Protein AF-A0AAV6FZ80-F1 (afdb_monomer)

Solvent-accessible surface area (backbone atoms only — not comparable to full-atom values): 25581 Å² total; per-residue (Å²): 130,86,90,61,101,67,85,60,55,85,56,72,89,84,65,74,83,70,54,76,68,58,48,54,55,47,47,56,53,50,53,53,52,49,50,53,52,50,51,53,51,53,52,49,53,52,50,51,50,56,46,51,54,50,50,54,50,51,53,52,50,54,54,49,50,56,48,50,56,54,52,52,58,59,60,69,70,76,77,81,88,77,94,81,84,89,84,84,84,80,88,86,81,86,91,80,90,82,90,84,86,89,81,95,76,71,86,78,84,76,84,85,86,88,86,87,74,62,73,91,51,45,70,61,51,54,56,50,50,45,69,73,48,72,69,74,72,89,88,85,87,80,85,85,80,88,79,75,78,82,72,46,60,62,57,50,53,52,51,50,53,51,50,50,55,51,53,60,48,35,66,45,48,44,51,53,49,51,43,52,52,51,49,51,52,52,54,53,55,56,69,73,37,49,72,42,82,88,78,75,43,78,50,73,90,79,93,71,61,81,90,49,48,66,59,52,52,51,51,48,52,55,49,29,62,73,68,67,51,92,64,79,84,83,86,80,90,76,91,72,90,71,86,65,85,67,83,78,93,63,47,93,71,49,40,42,55,41,54,58,49,47,71,78,48,77,70,61,71,91,53,86,75,61,49,79,55,45,69,54,52,50,28,45,56,49,7,69,77,64,34,23,27,45,63,13,47,54,42,27,53,51,21,52,50,51,63,74,41,45,75,64,52,73,69,50,91,39,75,71,53,52,53,49,65,55,37,30,64,57,44,31,47,27,11,53,35,6,28,55,38,1,49,38,59,28,28,37,80,94,39,55,64,78,86,85,62,62,38,61,40,72,64,37,41,56,46,94,84,28,91,52,50,77,66,56,63,75,73,44,96,75,84,83,88,59,75,85,45,84,55,24,43,68,85,54,80,52,93,70,44,46,53,44,60,69,67,65,76,77,116

Secondary structure (DSSP, 8-state):
--SS-PPPP---TTPPPPPHHHHHHHHHHHHHHHHHHHHHHHHHHHHHHHHHHHHHHHHHHHHHHHHHHHHHHHHTTS---------------------------S------------HHHHHHHHHHHHHHHTT-------------TTTHHHHHHHHHHHHHHHHHHHHHHHHHHHHHHHHHHHHHHHTTSEEETTTTEEE------GGGHHHHHHHHHHHHHHHT-SSPPP-------SPPPP-----TTHHHHHHHHHHH-PPPTT---SHHHHHHHHHHHHHHHH--HHHHHHHHHHHHHHHHTHHHHHHS--HHHHHHHHTHHHHHHHHHHHHHHHHHHT-SSS----SS--SB-SGGGTSSS-S--HHHHHH-S-----TTSBTTB-SS--SSSS-THHHHTT-

InterPro domains:
  IPR002490 V-type ATPase, V0 complex, 116kDa subunit family [PF01496] (144-405)
  IPR002490 V-type ATPase, V0 complex, 116kDa subunit family [PTHR11629] (144-407)

Foldseek 3Di:
DPPDPADFDADDLPDDQDDPVVVVVLVVVVVVLVVVLVVLVVVLVVVVVVVVVVLQVVVQVVVVVVVVVVVVVVVVVPDDDDDDDDDDDDDDDDDDDDDDDDDPDDPDPDDDDTGDDDPVCPVVVVVVCCVPCVPPDDDDDDDDDDDPPDPVPVSVVSVVVSVVSVNVCSHCVNVSVSNVVSVVVVVVVQVQWDADPVVRDTHDDDDDDPVCVVVVQVVQQVVCVVVVPPDRDDDDDDDDPDFGADDDDDDLQLQLLVVVVCVVHGDGPPDDDCSVVCLQVVLLVLLLVLQALAVLQVLLVVLVVCVVCVVVLVVVPDPVSVNCNSCSNVSNSNSVSSNVRNQQQQHHPLAGDQPPHAQADCVLLDPDDHPDDPCNVVPDPADDQDPVRPPRGNPDADPGHHGRVVSVNVD

Structure (mmCIF, N/CA/C/O backbone):
data_AF-A0AAV6FZ80-F1
#
_entry.id   AF-A0AAV6FZ80-F1
#
loop_
_atom_site.group_PDB
_atom_site.id
_atom_site.type_symbol
_atom_site.label_atom_id
_atom_site.label_alt_id
_atom_site.label_comp_id
_atom_site.label_asym_id
_atom_site.label_entity_id
_atom_site.label_seq_id
_atom_site.pdbx_PDB_ins_code
_atom_site.Cartn_x
_atom_site.Cartn_y
_atom_site.Cartn_z
_atom_site.occupancy
_atom_site.B_iso_or_equiv
_atom_site.auth_seq_id
_atom_site.auth_comp_id
_atom_site.auth_asym_id
_atom_site.auth_atom_id
_atom_site.pdbx_PDB_model_num
ATOM 1 N N . MET A 1 1 ? -5.123 11.402 19.040 1.00 34.38 1 MET A N 1
ATOM 2 C CA . MET A 1 1 ? -4.596 11.545 20.414 1.00 34.38 1 MET A CA 1
ATOM 3 C C . MET A 1 1 ? -4.663 10.189 21.093 1.00 34.38 1 MET A C 1
ATOM 5 O O . MET A 1 1 ? -5.764 9.674 21.255 1.00 34.38 1 MET A O 1
ATOM 9 N N . MET A 1 2 ? -3.515 9.586 21.417 1.00 45.62 2 MET A N 1
ATOM 10 C CA . MET A 1 2 ? -3.473 8.455 22.352 1.00 45.62 2 MET A CA 1
ATOM 11 C C . MET A 1 2 ? -4.015 8.955 23.695 1.00 45.62 2 MET A C 1
ATOM 13 O O . MET A 1 2 ? -3.525 9.949 24.216 1.00 45.62 2 MET A O 1
ATOM 17 N N . LYS A 1 3 ? -5.092 8.339 24.194 1.00 62.75 3 LYS A N 1
ATOM 18 C CA . LYS A 1 3 ? -5.694 8.696 25.493 1.00 62.75 3 LYS A CA 1
ATOM 19 C C . LYS A 1 3 ? -5.028 7.959 26.663 1.00 62.75 3 LYS A C 1
ATOM 21 O O . LYS A 1 3 ? -5.162 8.381 27.802 1.00 62.75 3 LYS A O 1
ATOM 26 N N . SER A 1 4 ? -4.313 6.877 26.372 1.00 62.31 4 SER A N 1
ATOM 27 C CA . SER A 1 4 ? -3.511 6.097 27.314 1.00 62.31 4 SER A CA 1
ATOM 28 C C . SER A 1 4 ? -2.359 5.451 26.545 1.00 62.31 4 SER A C 1
ATOM 30 O O . SER A 1 4 ? -2.614 4.855 25.494 1.00 62.31 4 SER A O 1
ATOM 32 N N . ASP A 1 5 ? -1.131 5.547 27.057 1.00 72.12 5 ASP A N 1
ATOM 33 C CA . ASP A 1 5 ? 0.095 4.985 26.461 1.00 72.12 5 ASP A CA 1
ATOM 34 C C . ASP A 1 5 ? 0.165 3.455 26.622 1.00 72.12 5 ASP A C 1
ATOM 36 O O . ASP A 1 5 ? 1.079 2.897 27.223 1.00 72.12 5 ASP A O 1
ATOM 40 N N . ILE A 1 6 ? -0.846 2.752 26.111 1.00 75.94 6 ILE A N 1
ATOM 41 C CA . ILE A 1 6 ? -0.905 1.290 26.114 1.00 75.94 6 ILE A CA 1
ATOM 42 C C . ILE A 1 6 ? -0.583 0.808 24.706 1.00 75.94 6 ILE A C 1
ATOM 44 O O . ILE A 1 6 ? -1.304 1.100 23.747 1.00 75.94 6 ILE A O 1
ATOM 48 N N . ALA A 1 7 ? 0.512 0.061 24.581 1.00 73.50 7 ALA A N 1
ATOM 49 C CA . ALA A 1 7 ? 0.887 -0.573 23.330 1.00 73.50 7 ALA A CA 1
ATOM 50 C C . ALA A 1 7 ? -0.106 -1.695 23.002 1.00 73.50 7 ALA A C 1
ATOM 52 O O . ALA A 1 7 ? -0.265 -2.652 23.757 1.00 73.50 7 ALA A O 1
ATOM 53 N N . VAL A 1 8 ? -0.773 -1.575 21.858 1.00 75.69 8 VAL A N 1
ATOM 54 C CA . VAL A 1 8 ? -1.677 -2.606 21.346 1.00 75.69 8 VAL A CA 1
ATOM 55 C C . VAL A 1 8 ? -0.854 -3.655 20.599 1.00 75.69 8 VAL A C 1
ATOM 57 O O . VAL A 1 8 ? -0.089 -3.314 19.693 1.00 75.69 8 VAL A O 1
ATOM 60 N N . ALA A 1 9 ? -1.010 -4.927 20.967 1.00 68.75 9 ALA A N 1
ATOM 61 C CA . ALA A 1 9 ? -0.347 -6.033 20.284 1.00 68.75 9 ALA A CA 1
ATOM 62 C C . ALA A 1 9 ? -0.816 -6.130 18.820 1.00 68.75 9 ALA A C 1
ATOM 64 O O . ALA A 1 9 ? -1.989 -5.906 18.517 1.00 68.75 9 ALA A O 1
ATOM 65 N N . LYS A 1 10 ? 0.094 -6.457 17.893 1.00 65.44 10 LYS A N 1
ATOM 66 C CA . LYS A 1 10 ? -0.270 -6.720 16.492 1.00 65.44 10 LYS A CA 1
ATOM 67 C C . LYS A 1 10 ? -0.992 -8.068 16.424 1.00 65.44 10 LYS A C 1
ATOM 69 O O . LYS A 1 10 ? -0.388 -9.091 16.730 1.00 65.44 10 LYS A O 1
ATOM 74 N N . GLY A 1 11 ? -2.268 -8.047 16.041 1.00 59.84 11 GLY A N 1
ATOM 75 C CA . GLY A 1 11 ? -3.057 -9.261 15.824 1.00 59.84 11 GLY A CA 1
ATOM 76 C C . GLY A 1 11 ? -2.552 -10.055 14.617 1.00 59.84 11 GLY A C 1
ATOM 77 O O . GLY A 1 11 ? -1.973 -9.491 13.685 1.00 59.84 11 GLY A O 1
ATOM 78 N N . SER A 1 12 ? -2.767 -11.370 14.629 1.00 59.12 12 SER A N 1
ATOM 79 C CA . SER A 1 12 ? -2.483 -12.237 13.484 1.00 59.12 12 SER A CA 1
ATOM 80 C C . SER A 1 12 ? -3.640 -12.184 12.482 1.00 59.12 12 SER A C 1
ATOM 82 O O . SER A 1 12 ? -4.759 -12.576 12.808 1.00 59.12 12 SER A O 1
ATOM 84 N N . ASP A 1 13 ? -3.386 -11.771 11.237 1.00 58.06 13 ASP A N 1
ATOM 85 C CA . ASP A 1 13 ? -4.414 -11.673 10.178 1.00 58.06 13 ASP A CA 1
ATOM 86 C C . ASP A 1 13 ? -5.053 -13.024 9.776 1.00 58.06 13 ASP A C 1
ATOM 88 O O . ASP A 1 13 ? -6.058 -13.073 9.052 1.00 58.06 13 ASP A O 1
ATOM 92 N N . THR A 1 14 ? -4.504 -14.135 10.270 1.00 54.62 14 THR A N 1
ATOM 93 C CA . THR A 1 14 ? -4.832 -15.519 9.903 1.00 54.62 14 THR A CA 1
ATOM 94 C C . THR A 1 14 ? -6.042 -16.111 10.628 1.00 54.62 14 THR A C 1
ATOM 96 O O . THR A 1 14 ? -6.304 -17.309 10.503 1.00 54.62 14 THR A O 1
ATOM 99 N N . GLU A 1 15 ? -6.819 -15.316 11.365 1.00 62.75 15 GLU A N 1
ATOM 100 C CA . GLU A 1 15 ? -7.997 -15.843 12.056 1.00 62.75 15 GLU A CA 1
ATOM 101 C C . GLU A 1 15 ? -9.184 -16.064 11.096 1.00 62.75 15 GLU A C 1
ATOM 103 O O . GLU A 1 15 ? -9.448 -15.265 10.185 1.00 62.75 15 GLU A O 1
ATOM 108 N N . ARG A 1 16 ? -9.901 -17.180 11.284 1.00 71.44 16 ARG A N 1
ATOM 109 C CA . ARG A 1 16 ? -11.085 -17.549 10.488 1.00 71.44 16 ARG A CA 1
ATOM 110 C C . ARG A 1 16 ? -12.205 -16.518 10.669 1.00 71.44 16 ARG A C 1
ATOM 112 O O . ARG A 1 16 ? -12.292 -15.856 11.700 1.00 71.44 16 ARG A O 1
ATOM 119 N N . VAL A 1 17 ? -13.067 -16.388 9.658 1.00 76.31 17 VAL A N 1
ATOM 120 C CA . VAL A 1 17 ? -14.288 -15.574 9.768 1.00 76.31 17 VAL A CA 1
ATOM 121 C C . VAL A 1 17 ? -15.157 -16.164 10.891 1.00 76.31 17 VAL A C 1
ATOM 123 O O . VAL A 1 17 ? -15.383 -17.377 10.870 1.00 76.31 17 VAL A O 1
ATOM 126 N N . PRO A 1 18 ? -15.596 -15.357 11.877 1.00 79.94 18 PRO A N 1
ATOM 127 C CA . PRO A 1 18 ? -16.410 -15.844 12.988 1.00 79.94 18 PRO A CA 1
ATOM 128 C C . PRO A 1 18 ? -17.794 -16.285 12.504 1.00 79.94 18 PRO A C 1
ATOM 130 O O . PRO A 1 18 ? -18.323 -15.742 11.530 1.00 79.94 18 PRO A O 1
ATOM 133 N N . CYS A 1 19 ? -18.402 -17.249 13.196 1.00 80.75 19 CYS A N 1
ATOM 134 C CA . CYS A 1 19 ? -19.794 -17.599 12.933 1.00 80.75 19 CYS A CA 1
ATOM 135 C C . CYS A 1 19 ? -20.715 -16.468 13.430 1.00 80.75 19 CYS A C 1
ATOM 137 O O . CYS A 1 19 ? -20.359 -15.775 14.383 1.00 80.75 19 CYS A O 1
ATOM 139 N N . PRO A 1 20 ? -21.931 -16.296 12.872 1.00 82.31 20 PRO A N 1
ATOM 140 C CA . PRO A 1 20 ? -22.867 -15.270 13.342 1.00 82.31 20 PRO A CA 1
ATOM 141 C C . PRO A 1 20 ? -23.163 -15.351 14.847 1.00 82.31 20 PRO A C 1
ATOM 143 O O . PRO A 1 20 ? -23.340 -14.326 15.492 1.00 82.31 20 PRO A O 1
ATOM 146 N N . ARG A 1 21 ? -23.167 -16.562 15.419 1.00 83.56 21 ARG A N 1
ATOM 147 C CA . ARG A 1 21 ? -23.334 -16.781 16.861 1.00 83.56 21 ARG A CA 1
ATOM 148 C C . ARG A 1 21 ? -22.214 -16.136 17.683 1.00 83.56 21 ARG A C 1
ATOM 150 O O . ARG A 1 21 ? -22.502 -15.438 18.647 1.00 83.56 21 ARG A O 1
ATOM 157 N N . ASP A 1 22 ? -20.967 -16.323 17.262 1.00 85.00 22 ASP A N 1
ATOM 158 C CA . ASP A 1 22 ? -19.788 -15.778 17.943 1.00 85.00 22 ASP A CA 1
ATOM 159 C C . ASP A 1 22 ? -19.789 -14.241 17.911 1.00 85.00 22 ASP A C 1
ATOM 161 O O . ASP A 1 22 ? -19.219 -13.595 18.784 1.00 85.00 22 ASP A O 1
ATOM 165 N N . VAL A 1 23 ? -20.441 -13.640 16.906 1.00 86.06 23 VAL A N 1
ATOM 166 C CA . VAL A 1 23 ? -20.583 -12.182 16.788 1.00 86.06 23 VAL A CA 1
ATOM 167 C C . VAL A 1 23 ? -21.541 -11.626 17.837 1.00 86.06 23 VAL A C 1
ATOM 169 O O . VAL A 1 23 ? -21.233 -10.592 18.415 1.00 86.06 23 VAL A O 1
ATOM 172 N N . PHE A 1 24 ? -22.651 -12.310 18.130 1.00 88.38 24 PHE A N 1
ATOM 173 C CA . PHE A 1 24 ? -23.554 -11.900 19.215 1.00 88.38 24 PHE A CA 1
ATOM 174 C C . PHE A 1 24 ? -22.883 -12.011 20.587 1.00 88.38 24 PHE A C 1
ATOM 176 O O . PHE A 1 24 ? -23.044 -11.138 21.438 1.00 88.38 24 PHE A O 1
ATOM 183 N N . GLU A 1 25 ? -22.100 -13.071 20.805 1.00 90.31 25 GLU A N 1
ATOM 184 C CA . GLU A 1 25 ? -21.297 -13.206 22.025 1.00 90.31 25 GLU A CA 1
ATOM 185 C C . GLU A 1 25 ? -20.267 -12.071 22.118 1.00 90.31 25 GLU A C 1
ATOM 187 O O . GLU A 1 25 ? -20.137 -11.436 23.164 1.00 90.31 25 GLU A O 1
ATOM 192 N N . LEU A 1 26 ? -19.599 -11.750 21.005 1.00 90.06 26 LEU A N 1
ATOM 193 C CA . LEU A 1 26 ? -18.658 -10.637 20.930 1.00 90.06 26 LEU A CA 1
ATOM 194 C C . LEU A 1 26 ? -19.333 -9.288 21.224 1.00 90.06 26 LEU A C 1
ATOM 196 O O . LEU A 1 26 ? -18.802 -8.515 22.015 1.00 90.06 26 LEU A O 1
ATOM 200 N N . GLU A 1 27 ? -20.497 -9.016 20.638 1.00 92.25 27 GLU A N 1
ATOM 201 C CA . GLU A 1 27 ? -21.287 -7.804 20.887 1.00 92.25 27 GLU A CA 1
ATOM 202 C C . GLU A 1 27 ? -21.606 -7.655 22.376 1.00 92.25 27 GLU A C 1
ATOM 204 O O . GLU A 1 27 ? -21.239 -6.649 22.976 1.00 92.25 27 GLU A O 1
ATOM 209 N N . SER A 1 28 ? -22.142 -8.703 23.008 1.00 93.69 28 SER A N 1
ATOM 210 C CA . SER A 1 28 ? -22.433 -8.692 24.445 1.00 93.69 28 SER A CA 1
ATOM 211 C C . SER A 1 28 ? -21.187 -8.431 25.303 1.00 93.69 28 SER A C 1
ATOM 213 O O . SER A 1 28 ? -21.244 -7.679 26.280 1.00 93.69 28 SER A O 1
ATOM 215 N N . THR A 1 29 ? -20.037 -9.016 24.945 1.00 91.75 29 THR A N 1
ATOM 216 C CA . THR A 1 29 ? -18.782 -8.761 25.673 1.00 91.75 29 THR A CA 1
ATOM 217 C C . THR A 1 29 ? -18.279 -7.329 25.500 1.00 91.75 29 THR A C 1
ATOM 219 O O . THR A 1 29 ? -17.804 -6.738 26.471 1.00 91.75 29 THR A O 1
ATOM 222 N N . LEU A 1 30 ? -18.403 -6.759 24.296 1.00 93.31 30 LEU A N 1
ATOM 223 C CA . LEU A 1 30 ? -17.987 -5.391 23.996 1.00 93.31 30 LEU A CA 1
ATOM 224 C C . LEU A 1 30 ? -18.890 -4.369 24.686 1.00 93.31 30 LEU A C 1
ATOM 226 O O . LEU A 1 30 ? -18.372 -3.431 25.284 1.00 93.31 30 LEU A O 1
ATOM 230 N N . GLU A 1 31 ? -20.207 -4.580 24.674 1.00 95.50 31 GLU A N 1
ATOM 231 C CA . GLU A 1 31 ? -21.170 -3.734 25.387 1.00 95.50 31 GLU A CA 1
ATOM 232 C C . GLU A 1 31 ? -20.895 -3.718 26.891 1.00 95.50 31 GLU A C 1
ATOM 234 O O . GLU A 1 31 ? -20.839 -2.653 27.508 1.00 95.50 31 GLU A O 1
ATOM 239 N N . LYS A 1 32 ? -20.651 -4.893 27.487 1.00 95.12 32 LYS A N 1
ATOM 240 C CA . LYS A 1 32 ? -20.311 -4.996 28.909 1.00 95.12 32 LYS A CA 1
ATOM 241 C C . LYS A 1 32 ? -19.024 -4.237 29.240 1.00 95.12 32 LYS A C 1
ATOM 243 O O . LYS A 1 32 ? -18.973 -3.532 30.246 1.00 95.12 32 LYS A O 1
ATOM 248 N N . LEU A 1 33 ? -17.996 -4.373 28.402 1.00 93.81 33 LEU A N 1
ATOM 249 C CA . LEU A 1 33 ? -16.708 -3.706 28.591 1.00 93.81 33 LEU A CA 1
ATOM 250 C C . LEU A 1 33 ? -16.811 -2.186 28.397 1.00 93.81 33 LEU A C 1
ATOM 252 O O . LEU A 1 33 ? -16.190 -1.424 29.138 1.00 93.81 33 LEU A O 1
ATOM 256 N N . GLU A 1 34 ? -17.615 -1.730 27.434 1.00 93.88 34 GLU A N 1
ATOM 257 C CA . GLU A 1 34 ? -17.913 -0.311 27.241 1.00 93.88 34 GLU A CA 1
ATOM 258 C C . GLU A 1 34 ? -18.634 0.268 28.460 1.00 93.88 34 GLU A C 1
ATOM 260 O O . GLU A 1 34 ? -18.230 1.318 28.966 1.00 93.88 34 GLU A O 1
ATOM 265 N N . GLN A 1 35 ? -19.671 -0.417 28.950 1.00 96.06 35 GLN A N 1
ATOM 266 C CA . GLN A 1 35 ? -20.419 0.016 30.124 1.00 96.06 35 GLN A CA 1
ATOM 267 C C . GLN A 1 35 ? -19.508 0.112 31.353 1.00 96.06 35 GLN A C 1
ATOM 269 O O . GLN A 1 35 ? -19.491 1.151 32.012 1.00 96.06 35 GLN A O 1
ATOM 274 N N . GLU A 1 36 ? -18.699 -0.916 31.615 1.00 94.19 36 GLU A N 1
ATOM 275 C CA . GLU A 1 36 ? -17.749 -0.932 32.729 1.00 94.19 36 GLU A CA 1
ATOM 276 C C . GLU A 1 36 ? -16.754 0.239 32.643 1.00 94.19 36 GLU A C 1
ATOM 278 O O . GLU A 1 36 ? -16.585 0.990 33.604 1.00 94.19 36 GLU A O 1
ATOM 283 N N . LEU A 1 37 ? -16.139 0.472 31.479 1.00 92.12 37 LEU A N 1
ATOM 284 C CA . LEU A 1 37 ? -15.208 1.591 31.294 1.00 92.12 37 LEU A CA 1
ATOM 285 C C . LEU A 1 37 ? -15.891 2.956 31.420 1.00 92.12 37 LEU A C 1
ATOM 287 O O . LEU A 1 37 ? -15.291 3.906 31.930 1.00 92.12 37 LEU A O 1
ATOM 291 N N . ARG A 1 38 ? -17.136 3.080 30.956 1.00 94.06 38 ARG A N 1
ATOM 292 C CA . ARG A 1 38 ? -17.908 4.321 31.058 1.00 94.06 38 ARG A CA 1
ATOM 293 C C . ARG A 1 38 ? -18.255 4.642 32.508 1.00 94.06 38 ARG A C 1
ATOM 295 O O . ARG A 1 38 ? -18.109 5.793 32.917 1.00 94.06 38 ARG A O 1
ATOM 302 N N . GLU A 1 39 ? -18.659 3.637 33.276 1.00 94.12 39 GLU A N 1
ATOM 303 C CA . GLU A 1 39 ? -18.924 3.761 34.709 1.00 94.12 39 GLU A CA 1
ATOM 304 C C . GLU A 1 39 ? -17.649 4.126 35.477 1.00 94.12 39 GLU A C 1
ATOM 306 O O . GLU A 1 39 ? -17.664 5.081 36.253 1.00 94.12 39 GLU A O 1
ATOM 311 N N . ILE A 1 40 ? -16.522 3.453 35.208 1.00 91.88 40 ILE A N 1
ATOM 312 C CA . ILE A 1 40 ? -15.226 3.771 35.833 1.00 91.88 40 ILE A CA 1
ATOM 313 C C . ILE A 1 40 ? -14.818 5.217 35.547 1.00 91.88 40 ILE A C 1
ATOM 315 O O . ILE A 1 40 ? -14.452 5.933 36.476 1.00 91.88 40 ILE A O 1
ATOM 319 N N . ASN A 1 41 ? -14.905 5.669 34.293 1.00 91.94 41 ASN A N 1
ATOM 320 C CA . ASN A 1 41 ? -14.537 7.040 33.933 1.00 91.94 41 ASN A CA 1
ATOM 321 C C . ASN A 1 41 ? -15.448 8.067 34.622 1.00 91.94 41 ASN A C 1
ATOM 323 O O . ASN A 1 41 ? -14.952 9.020 35.216 1.00 91.94 41 ASN A O 1
ATOM 327 N N . SER A 1 42 ? -16.768 7.841 34.620 1.00 94.62 42 SER A N 1
ATOM 328 C CA . SER A 1 42 ? -17.719 8.726 35.304 1.00 94.62 42 SER A CA 1
ATOM 329 C C . SER A 1 42 ? -17.463 8.789 36.812 1.00 94.62 42 SER A C 1
ATOM 331 O O . SER A 1 42 ? -17.526 9.864 37.405 1.00 94.62 42 SER A O 1
ATOM 333 N N . ASN A 1 43 ? -17.168 7.650 37.440 1.00 91.44 43 ASN A N 1
ATOM 334 C CA . ASN A 1 43 ? -16.860 7.573 38.867 1.00 91.44 43 ASN A CA 1
ATOM 335 C C . ASN A 1 43 ? -15.507 8.218 39.193 1.00 91.44 43 ASN A C 1
ATOM 337 O O . ASN A 1 43 ? -15.357 8.839 40.240 1.00 91.44 43 ASN A O 1
ATOM 341 N N . GLN A 1 44 ? -14.521 8.102 38.302 1.00 89.06 44 GLN A N 1
ATOM 342 C CA . GLN A 1 44 ? -13.218 8.735 38.475 1.00 89.06 44 GLN A CA 1
ATOM 343 C C . GLN A 1 44 ? -13.330 10.262 38.385 1.00 89.06 44 GLN A C 1
ATOM 345 O O . GLN A 1 44 ? -12.714 10.958 39.191 1.00 89.06 44 GLN A O 1
ATOM 350 N N . ASP A 1 45 ? -14.128 10.786 37.454 1.00 89.81 45 AS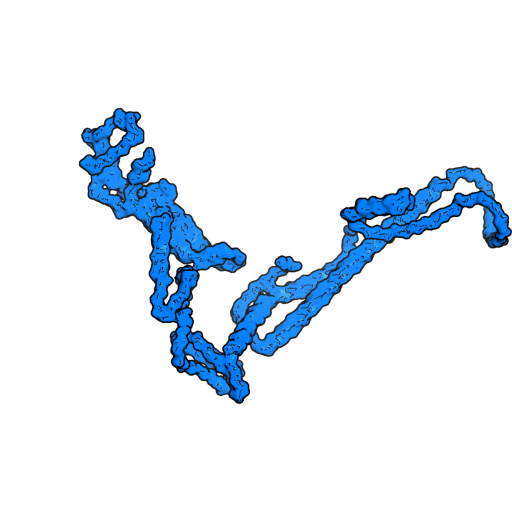P A N 1
ATOM 351 C CA . ASP A 1 45 ? -14.340 12.227 37.302 1.00 89.81 45 ASP A CA 1
ATOM 352 C C . ASP A 1 45 ? -15.093 12.824 38.500 1.00 89.81 45 ASP A C 1
ATOM 354 O O . ASP A 1 45 ? -14.675 13.853 39.038 1.00 89.81 45 ASP A O 1
ATOM 358 N N . THR A 1 46 ? -16.151 12.160 38.985 1.00 92.00 46 THR A N 1
ATOM 359 C CA . THR A 1 46 ? -16.871 12.605 40.193 1.00 92.00 46 THR A CA 1
ATOM 360 C C . THR A 1 46 ? -15.996 12.520 41.438 1.00 92.00 46 THR A C 1
ATOM 362 O O . THR A 1 46 ? -15.990 13.446 42.246 1.00 92.00 46 THR A O 1
ATOM 365 N N . LEU A 1 47 ? -15.203 11.455 41.584 1.00 88.25 47 LEU A N 1
ATOM 366 C CA . LEU A 1 47 ? -14.281 11.305 42.706 1.00 88.25 47 LEU A CA 1
ATOM 367 C C . LEU A 1 47 ? -13.189 12.381 42.690 1.00 88.25 47 LEU A C 1
ATOM 369 O O . LEU A 1 47 ? -12.895 12.952 43.737 1.00 88.25 47 LEU A O 1
ATOM 373 N N . LYS A 1 48 ? -12.619 12.694 41.518 1.00 87.62 48 LYS A N 1
ATOM 374 C CA . LYS A 1 48 ? -11.652 13.791 41.355 1.00 87.62 48 LYS A CA 1
ATOM 375 C C . LYS A 1 48 ? -12.271 15.134 41.726 1.00 87.62 48 LYS A C 1
ATOM 377 O O . LYS A 1 48 ? -11.656 15.884 42.472 1.00 87.62 48 LYS A O 1
ATOM 382 N N . HIS A 1 49 ? -13.486 15.413 41.255 1.00 90.19 49 HIS A N 1
ATOM 383 C CA . HIS A 1 49 ? -14.186 16.654 41.574 1.00 90.19 49 HIS A CA 1
ATOM 384 C C . HIS A 1 49 ? -14.453 16.797 43.078 1.00 90.19 49 HIS A C 1
ATOM 386 O O . HIS A 1 49 ? -14.026 17.782 43.675 1.00 90.19 49 HIS A O 1
ATOM 392 N N . ASN A 1 50 ? -15.053 15.778 43.702 1.00 89.31 50 ASN A N 1
ATOM 393 C CA . ASN A 1 50 ? -15.317 15.761 45.142 1.00 89.31 50 ASN A CA 1
ATOM 394 C C . ASN A 1 50 ? -14.022 15.897 45.953 1.00 89.31 50 ASN A C 1
ATOM 396 O O . ASN A 1 50 ? -13.992 16.560 46.986 1.00 89.31 50 ASN A O 1
ATOM 400 N N . PHE A 1 51 ? -12.937 15.270 45.491 1.00 85.06 51 PHE A N 1
ATOM 401 C CA . PHE A 1 51 ? -11.632 15.391 46.126 1.00 85.06 51 PHE A CA 1
ATOM 402 C C . PHE A 1 51 ? -11.104 16.825 46.059 1.00 85.06 51 PHE A C 1
ATOM 404 O O . PHE A 1 51 ? -10.676 17.353 47.081 1.00 85.06 51 PHE A O 1
ATOM 411 N N . THR A 1 52 ? -11.171 17.476 44.895 1.00 84.62 52 THR A N 1
ATOM 412 C CA . THR A 1 52 ? -10.769 18.879 44.753 1.00 84.62 52 THR A CA 1
ATOM 413 C C . THR A 1 52 ? -11.588 19.788 45.672 1.00 84.62 52 THR A C 1
ATOM 415 O O . THR A 1 52 ? -10.995 20.575 46.402 1.00 84.62 52 THR A O 1
ATOM 418 N N . GLU A 1 53 ? -12.914 19.626 45.729 1.00 88.12 53 GLU A N 1
ATOM 419 C CA . GLU A 1 53 ? -13.778 20.424 46.615 1.00 88.12 53 GLU A CA 1
ATOM 420 C C . GLU A 1 53 ? -13.454 20.222 48.103 1.00 88.12 53 GLU A C 1
ATOM 422 O O . GLU A 1 53 ? -13.348 21.184 48.866 1.00 88.12 53 GLU A O 1
ATOM 427 N N . LEU A 1 54 ? -13.262 18.972 48.534 1.00 87.00 54 LEU A N 1
ATOM 428 C CA . LEU A 1 54 ? -12.920 18.661 49.924 1.00 87.00 54 LEU A CA 1
ATOM 429 C C . LEU A 1 54 ? -11.532 19.175 50.302 1.00 87.00 54 LEU A C 1
ATOM 431 O O . LEU A 1 54 ? -11.342 19.636 51.427 1.00 87.00 54 LEU A O 1
ATOM 435 N N . MET A 1 55 ? -10.569 19.112 49.382 1.00 83.00 55 MET A N 1
ATOM 436 C CA . MET A 1 55 ? -9.234 19.661 49.604 1.00 83.00 55 MET A CA 1
ATOM 437 C C . MET A 1 55 ? -9.285 21.183 49.726 1.00 83.00 55 MET A C 1
ATOM 439 O O . MET A 1 55 ? -8.736 21.725 50.683 1.00 83.00 55 MET A O 1
ATOM 443 N N . GLU A 1 56 ? -10.001 21.866 48.830 1.00 85.69 56 GLU A N 1
ATOM 444 C CA . GLU A 1 56 ? -10.233 23.312 48.916 1.00 85.69 56 GLU A CA 1
ATOM 445 C C . GLU A 1 56 ? -10.860 23.703 50.263 1.00 85.69 56 GLU A C 1
ATOM 447 O O . GLU A 1 56 ? -10.379 24.625 50.925 1.00 85.69 56 GLU A O 1
ATOM 452 N N . MET A 1 57 ? -11.875 22.960 50.718 1.00 87.56 57 MET A N 1
ATOM 453 C CA . MET A 1 57 ? -12.529 23.202 52.005 1.00 87.56 57 MET A CA 1
ATOM 454 C C . MET A 1 57 ? -11.603 22.934 53.199 1.00 87.56 57 MET A C 1
ATOM 456 O O . MET A 1 57 ? -11.566 23.730 54.135 1.00 87.56 57 MET A O 1
ATOM 460 N N . LYS A 1 58 ? -10.835 21.836 53.178 1.00 86.06 58 LYS A N 1
ATOM 461 C CA . LYS A 1 58 ? -9.880 21.489 54.243 1.00 86.06 58 LYS A CA 1
ATOM 462 C C . LYS A 1 58 ? -8.847 22.599 54.432 1.00 86.06 58 LYS A C 1
ATOM 464 O O . LYS A 1 58 ? -8.629 23.038 55.558 1.00 86.06 58 LYS A O 1
ATOM 469 N N . TYR A 1 59 ? -8.246 23.072 53.341 1.00 83.69 59 TYR A N 1
ATOM 470 C CA . TYR A 1 59 ? -7.265 24.156 53.400 1.00 83.69 59 TYR A CA 1
ATOM 471 C C . TYR A 1 59 ? -7.884 25.475 53.854 1.00 83.69 59 TYR A C 1
ATOM 473 O O . TYR A 1 59 ? -7.276 26.194 54.642 1.00 83.69 59 TYR A O 1
ATOM 481 N N . LEU A 1 60 ? -9.103 25.783 53.407 1.00 86.12 60 LEU A N 1
ATOM 482 C CA . LEU A 1 60 ? -9.824 26.971 53.854 1.00 86.12 60 LEU A CA 1
ATOM 483 C C . LEU A 1 60 ? -10.070 26.943 55.367 1.00 86.12 60 LEU A C 1
ATOM 485 O O . LEU A 1 60 ? -9.867 27.961 56.024 1.00 86.12 60 LEU A O 1
ATOM 489 N N . LEU A 1 61 ? -10.463 25.793 55.923 1.00 85.62 61 LEU A N 1
ATOM 490 C CA . LEU A 1 61 ? -10.669 25.629 57.364 1.00 85.62 61 LEU A CA 1
ATOM 491 C C . LEU A 1 61 ? -9.370 25.791 58.155 1.00 85.62 61 LEU A C 1
ATOM 493 O O . LEU A 1 61 ? -9.364 26.545 59.121 1.00 85.62 61 LEU A O 1
ATOM 497 N N . GLN A 1 62 ? -8.280 25.155 57.719 1.00 83.19 62 GLN A N 1
ATOM 498 C CA . GLN A 1 62 ? -6.976 25.280 58.377 1.00 83.19 62 GLN A CA 1
ATOM 499 C C . GLN A 1 62 ? -6.488 26.739 58.384 1.00 83.19 62 GLN A C 1
ATOM 501 O O . GLN A 1 62 ? -6.094 27.264 59.419 1.00 83.19 62 GLN A O 1
ATOM 506 N N . MET A 1 63 ? -6.618 27.438 57.254 1.00 79.81 63 MET A N 1
ATOM 507 C CA . MET A 1 63 ? -6.279 28.862 57.168 1.00 79.81 63 MET A CA 1
ATOM 508 C C . MET A 1 63 ? -7.192 29.749 58.026 1.00 79.81 63 MET A C 1
ATOM 510 O O . MET A 1 63 ? -6.756 30.786 58.527 1.00 79.81 63 MET A O 1
ATOM 514 N N . ALA A 1 64 ? -8.472 29.390 58.163 1.00 82.19 64 ALA A N 1
ATOM 515 C CA . ALA A 1 64 ? -9.400 30.116 59.021 1.00 82.19 64 ALA A CA 1
ATOM 516 C C . ALA A 1 64 ? -9.062 29.915 60.506 1.00 82.19 64 ALA A C 1
ATOM 518 O O . ALA A 1 64 ? -9.124 30.878 61.264 1.00 82.19 64 ALA A O 1
ATOM 519 N N . GLU A 1 65 ? -8.676 28.703 60.910 1.00 81.12 65 GLU A N 1
ATOM 520 C CA . GLU A 1 65 ? -8.212 28.388 62.266 1.00 81.12 65 GLU A CA 1
ATOM 521 C C . GLU A 1 65 ? -6.952 29.190 62.620 1.00 81.12 65 GLU A C 1
ATOM 523 O O . GLU A 1 65 ? -6.976 29.947 63.592 1.00 81.12 65 GLU A O 1
ATOM 528 N N . ASP A 1 66 ? -5.932 29.171 61.751 1.00 77.12 66 ASP A N 1
ATOM 529 C CA . ASP A 1 66 ? -4.718 29.989 61.899 1.00 77.12 66 ASP A CA 1
ATOM 530 C C . ASP A 1 66 ? -5.045 31.491 62.022 1.00 77.12 66 ASP A C 1
ATOM 532 O O . ASP A 1 66 ? -4.408 32.239 62.770 1.00 77.12 66 ASP A O 1
ATOM 536 N N . PHE A 1 67 ? -6.053 31.965 61.281 1.00 74.62 67 PHE A N 1
ATOM 537 C CA . PHE A 1 67 ? -6.507 33.351 61.356 1.00 74.62 67 PHE A CA 1
ATOM 538 C C . PHE A 1 67 ? -7.139 33.687 62.713 1.00 74.62 67 PHE A C 1
ATOM 540 O O . PHE A 1 67 ? -6.855 34.759 63.258 1.00 74.62 67 PHE A O 1
ATOM 547 N N . PHE A 1 68 ? -7.990 32.809 63.253 1.00 73.62 68 PHE A N 1
ATOM 548 C CA . PHE A 1 68 ? -8.626 33.032 64.551 1.00 73.62 68 PHE A CA 1
ATOM 549 C C . PHE A 1 68 ? -7.609 32.993 65.691 1.00 73.62 68 PHE A C 1
ATOM 551 O O . PHE A 1 68 ? -7.632 33.898 66.524 1.00 73.62 68 PHE A O 1
ATOM 558 N N . GLU A 1 69 ? -6.660 32.054 65.678 1.00 73.25 69 GLU A N 1
ATOM 559 C CA . GLU A 1 69 ? -5.583 32.010 66.676 1.00 73.25 69 GLU A CA 1
ATOM 560 C C . GLU A 1 69 ? -4.729 33.289 66.654 1.00 73.25 69 GLU A C 1
ATOM 562 O O . GLU A 1 69 ? -4.464 33.897 67.694 1.00 73.25 69 GLU A O 1
ATOM 567 N N . GLN A 1 70 ? -4.352 33.778 65.466 1.00 68.12 70 GLN A N 1
ATOM 568 C CA . GLN A 1 70 ? -3.594 35.029 65.340 1.00 68.12 70 GLN A CA 1
ATOM 569 C C . GLN A 1 70 ? -4.381 36.257 65.816 1.00 68.12 70 GLN A C 1
ATOM 571 O O . GLN A 1 70 ? -3.796 37.182 66.389 1.00 68.12 70 GLN A O 1
ATOM 576 N N . ALA A 1 71 ? -5.692 36.301 65.563 1.00 63.88 71 ALA A N 1
ATOM 577 C CA . ALA A 1 71 ? -6.550 37.392 66.011 1.00 63.88 71 ALA A CA 1
ATOM 578 C C . ALA A 1 71 ? -6.718 37.395 67.541 1.00 63.88 71 ALA A C 1
ATOM 580 O O . ALA A 1 71 ? -6.667 38.462 68.156 1.00 63.88 71 ALA A O 1
ATOM 581 N N . GLU A 1 72 ? -6.850 36.220 68.164 1.00 58.88 72 GLU A N 1
ATOM 582 C CA . GLU A 1 72 ? -6.882 36.072 69.623 1.00 58.88 72 GLU A CA 1
ATOM 583 C C . GLU A 1 72 ? -5.557 36.508 70.269 1.00 58.88 72 GLU A C 1
ATOM 585 O O . GLU A 1 72 ? -5.576 37.278 71.233 1.00 58.88 72 GLU A O 1
ATOM 590 N N . CYS A 1 73 ? -4.407 36.142 69.687 1.00 51.84 73 CYS A N 1
ATOM 591 C CA . CYS A 1 73 ? -3.095 36.606 70.156 1.00 51.84 73 CYS A CA 1
ATOM 592 C C . CYS A 1 73 ? -2.909 38.132 70.055 1.00 51.84 73 CYS A C 1
ATOM 594 O O . CYS A 1 73 ? -2.218 38.724 70.883 1.00 51.84 73 CYS A O 1
ATOM 596 N N . GLN A 1 74 ? -3.505 38.796 69.058 1.00 53.59 74 GLN A N 1
ATOM 597 C CA . GLN A 1 74 ? -3.437 40.261 68.928 1.00 53.59 74 GLN A CA 1
ATOM 598 C C . GLN A 1 74 ? -4.348 40.982 69.933 1.00 53.59 74 GLN A C 1
ATOM 600 O O . GLN A 1 74 ? -3.997 42.059 70.422 1.00 53.59 74 GLN A O 1
ATOM 605 N N . LEU A 1 75 ? -5.486 40.380 70.287 1.00 48.22 75 LEU A N 1
ATOM 606 C CA . LEU A 1 75 ? -6.388 40.892 71.321 1.00 48.22 75 LEU A CA 1
ATOM 607 C C . LEU A 1 75 ? -5.817 40.712 72.737 1.00 48.22 75 LEU A C 1
ATOM 609 O O . LEU A 1 75 ? -5.986 41.605 73.564 1.00 48.22 75 LEU A O 1
ATOM 613 N N . SER A 1 76 ? -5.062 39.640 73.010 1.00 41.41 76 SER A N 1
ATOM 614 C CA . SER A 1 76 ? -4.437 39.414 74.325 1.00 41.41 76 SER A CA 1
ATOM 615 C C . SER A 1 76 ? -3.274 40.362 74.664 1.00 41.41 76 SER A C 1
ATOM 617 O O . SER A 1 76 ? -2.810 40.368 75.799 1.00 41.41 76 SER A O 1
ATOM 619 N N . VAL A 1 77 ? -2.786 41.165 73.710 1.00 43.78 77 VAL A N 1
ATOM 620 C CA . VAL A 1 77 ? -1.634 42.074 73.907 1.00 43.78 77 VAL A CA 1
ATOM 621 C C . VAL A 1 77 ? -2.060 43.518 74.234 1.00 43.78 77 VAL A C 1
ATOM 623 O O . VAL A 1 77 ? -1.216 44.340 74.579 1.00 43.78 77 VAL A O 1
ATOM 626 N N . SER A 1 78 ? -3.359 43.847 74.190 1.00 39.62 78 SER A N 1
ATOM 627 C CA . SER A 1 78 ? -3.836 45.238 74.345 1.00 39.62 78 SER A CA 1
ATOM 628 C C . SER A 1 78 ? -4.433 45.606 75.717 1.00 39.62 78 SER A C 1
ATOM 630 O O . SER A 1 78 ? -4.864 46.744 75.885 1.00 39.62 78 SER A O 1
ATOM 632 N N . GLU A 1 79 ? -4.418 44.721 76.720 1.00 41.16 79 GLU A N 1
ATOM 633 C CA . GLU A 1 79 ? -4.784 45.067 78.107 1.00 41.16 79 GLU A CA 1
ATOM 634 C C . GLU A 1 79 ? -3.636 44.776 79.083 1.00 41.16 79 GLU A C 1
ATOM 636 O O . GLU A 1 79 ? -3.458 43.646 79.517 1.00 41.16 79 GLU A O 1
ATOM 641 N N . LEU A 1 80 ? -2.861 45.813 79.418 1.00 31.83 80 LEU A N 1
ATOM 642 C CA . LEU A 1 80 ? -2.175 46.075 80.701 1.00 31.83 80 LEU A CA 1
ATOM 643 C C . LEU A 1 80 ? -1.494 47.461 80.563 1.00 31.83 80 LEU A C 1
ATOM 645 O O . LEU A 1 80 ? -0.998 47.756 79.474 1.00 31.83 80 LEU A O 1
ATOM 649 N N . PRO A 1 81 ? -1.445 48.327 81.602 1.00 39.62 81 PRO A N 1
ATOM 650 C CA . PRO A 1 81 ? -1.205 47.917 82.985 1.00 39.62 81 PRO A CA 1
ATOM 651 C C . PRO A 1 81 ? -2.037 48.653 84.058 1.00 39.62 81 PRO A C 1
ATOM 653 O O . PRO A 1 81 ? -2.258 49.859 83.985 1.00 39.62 81 PRO A O 1
ATOM 656 N N . SER A 1 82 ? -2.356 47.961 85.149 1.00 33.00 82 SER A N 1
ATOM 657 C CA . SER A 1 82 ? -2.313 48.577 86.481 1.00 33.00 82 SER A CA 1
ATOM 658 C C . SER A 1 82 ? -2.222 47.486 87.538 1.00 33.00 82 SER A C 1
ATOM 660 O O . SER A 1 82 ? -3.109 46.639 87.646 1.00 33.00 82 SER A O 1
ATOM 662 N N . GLU A 1 83 ? -1.126 47.515 88.288 1.00 35.38 83 GLU A N 1
ATOM 663 C CA . GLU A 1 83 ? -0.992 46.808 89.553 1.00 35.38 83 GLU A CA 1
ATOM 664 C C . GLU A 1 83 ? -2.090 47.280 90.513 1.00 35.38 83 GLU A C 1
ATOM 666 O O . GLU A 1 83 ? -2.289 48.479 90.673 1.00 35.38 83 GLU A O 1
ATOM 671 N N . ASP A 1 84 ? -2.822 46.346 91.114 1.00 27.84 84 ASP A N 1
ATOM 672 C CA . ASP A 1 84 ? -2.940 46.292 92.568 1.00 27.84 84 ASP A CA 1
ATOM 673 C C . ASP A 1 84 ? -3.644 45.007 93.011 1.00 27.84 84 ASP A C 1
ATOM 675 O O . ASP A 1 84 ? -4.531 44.444 92.372 1.00 27.84 84 ASP A O 1
ATOM 679 N N . SER A 1 85 ? -3.141 44.503 94.122 1.00 29.27 85 SER A N 1
ATOM 680 C CA . SER A 1 85 ? -3.342 43.172 94.661 1.00 29.27 85 SER A CA 1
ATOM 681 C C . SER A 1 85 ? -4.618 43.016 95.517 1.00 29.27 85 SER A C 1
ATOM 683 O O . SER A 1 85 ? -5.040 43.962 96.173 1.00 29.27 85 SER A O 1
ATOM 685 N N . ILE A 1 86 ? -5.069 41.753 95.648 1.00 27.58 86 ILE A N 1
ATOM 686 C CA . ILE A 1 86 ? -5.785 41.126 96.792 1.00 27.58 86 ILE A CA 1
ATOM 687 C C . ILE A 1 86 ? -7.313 40.846 96.641 1.00 27.58 86 ILE A C 1
ATOM 689 O O . ILE A 1 86 ? -8.147 41.725 96.463 1.00 27.58 86 ILE A O 1
ATOM 693 N N . THR A 1 87 ? -7.640 39.565 96.902 1.00 25.67 87 THR A N 1
ATOM 694 C CA . THR A 1 87 ? -8.879 38.934 97.442 1.00 25.67 87 THR A CA 1
ATOM 695 C C . THR A 1 87 ? -10.081 38.501 96.577 1.00 25.67 87 THR A C 1
ATOM 697 O O . THR A 1 87 ? -10.867 39.295 96.087 1.00 25.67 87 THR A O 1
ATOM 700 N N . LEU A 1 88 ? -10.273 37.169 96.604 1.00 28.28 88 LEU A N 1
ATOM 701 C CA . LEU A 1 88 ? -11.467 36.391 96.994 1.00 28.28 88 LEU A CA 1
ATOM 702 C C . LEU A 1 88 ? -12.815 36.566 96.250 1.00 28.28 88 LEU A C 1
ATOM 704 O O . LEU A 1 88 ? -13.583 37.491 96.473 1.00 28.28 88 LEU A O 1
ATOM 708 N N . THR A 1 89 ? -13.189 35.448 95.616 1.00 25.50 89 THR A N 1
ATOM 709 C CA . THR A 1 89 ? -14.473 34.727 95.758 1.00 25.50 89 THR A CA 1
ATOM 710 C C . THR A 1 89 ? -15.752 35.223 95.073 1.00 25.50 89 THR A C 1
ATOM 712 O O . THR A 1 89 ? -16.261 36.311 95.296 1.00 25.50 89 THR A O 1
ATOM 715 N N . THR A 1 90 ? -16.368 34.232 94.415 1.00 24.48 90 THR A N 1
ATOM 716 C CA . THR A 1 90 ? -17.805 33.904 94.392 1.00 24.48 90 THR A CA 1
ATOM 717 C C . THR A 1 90 ? -18.768 34.792 93.608 1.00 24.48 90 THR A C 1
ATOM 719 O O . THR A 1 90 ? -19.248 35.813 94.069 1.00 24.48 90 THR A O 1
ATOM 722 N N . SER A 1 91 ? -19.198 34.215 92.485 1.00 27.97 91 SER A N 1
ATOM 723 C CA . SER A 1 91 ? -20.588 33.837 92.213 1.00 27.97 91 SER A CA 1
ATOM 724 C C . SER A 1 91 ? -21.682 34.909 92.342 1.00 27.97 91 SER A C 1
ATOM 726 O O . SER A 1 91 ? -22.140 35.256 93.426 1.00 27.97 91 SER A O 1
ATOM 728 N N . SER A 1 92 ? -22.279 35.169 91.177 1.00 28.72 92 SER A N 1
ATOM 729 C CA . SER A 1 92 ? -23.726 35.130 90.926 1.00 28.72 92 SER A CA 1
ATOM 730 C C . SER A 1 92 ? -24.483 36.448 90.693 1.00 28.72 92 SER A C 1
ATOM 732 O O . SER A 1 92 ? -24.492 37.369 91.497 1.00 28.72 92 SER A O 1
ATOM 734 N N . ARG A 1 93 ? -25.271 36.367 89.607 1.00 30.97 93 ARG A N 1
ATOM 735 C CA . ARG A 1 93 ? -26.650 36.856 89.417 1.00 30.97 93 ARG A CA 1
ATOM 736 C C . ARG A 1 93 ? -26.910 38.308 88.987 1.00 30.97 93 ARG A C 1
ATOM 738 O O . ARG A 1 93 ? -26.979 39.232 89.776 1.00 30.97 93 ARG A O 1
ATOM 745 N N . MET A 1 94 ? -27.282 38.392 87.705 1.00 28.19 94 MET A N 1
ATOM 746 C CA . MET A 1 94 ? -28.595 38.823 87.187 1.00 28.19 94 MET A CA 1
ATOM 747 C C . MET A 1 94 ? -29.265 40.115 87.711 1.00 28.19 94 MET A C 1
ATOM 749 O O . MET A 1 94 ? -29.778 40.168 88.822 1.00 28.19 94 MET A O 1
ATOM 753 N N . ALA A 1 95 ? -29.532 40.982 86.721 1.00 32.19 95 ALA A N 1
ATOM 754 C CA . ALA A 1 95 ? -30.789 41.699 86.439 1.00 32.19 95 ALA A CA 1
ATOM 755 C C . ALA A 1 95 ? -31.109 43.034 87.149 1.00 32.19 95 ALA A C 1
ATOM 757 O O . ALA A 1 95 ? -31.560 43.050 88.289 1.00 32.19 95 ALA A O 1
ATOM 758 N N . ARG A 1 96 ? -31.083 44.129 86.360 1.00 29.38 96 ARG A N 1
ATOM 759 C CA . ARG A 1 96 ? -32.168 45.121 86.066 1.00 29.38 96 ARG A CA 1
ATOM 760 C C . ARG A 1 96 ? -31.535 46.382 85.430 1.00 29.38 96 ARG A C 1
ATOM 762 O O . ARG A 1 96 ? -30.539 46.865 85.938 1.00 29.38 96 ARG A O 1
ATOM 769 N N . ARG A 1 97 ? -31.928 46.797 84.208 1.00 29.25 97 ARG A N 1
ATOM 770 C CA . ARG A 1 97 ? -32.941 47.848 83.880 1.00 29.25 97 ARG A CA 1
ATOM 771 C C . ARG A 1 97 ? -32.661 49.162 84.652 1.00 29.25 97 ARG A C 1
ATOM 773 O O . ARG A 1 97 ? -32.713 49.111 85.866 1.00 29.25 97 ARG A O 1
ATOM 780 N N . THR A 1 98 ? -32.386 50.343 84.078 1.00 28.39 98 THR A N 1
ATOM 781 C CA . THR A 1 98 ? -32.876 51.010 82.849 1.00 28.39 98 THR A CA 1
ATOM 782 C C . THR A 1 98 ? -31.987 52.210 82.435 1.00 28.39 98 THR A C 1
ATOM 784 O O . THR A 1 98 ? -31.492 52.923 83.297 1.00 28.39 98 THR A O 1
ATOM 787 N N . SER A 1 99 ? -31.868 52.432 81.119 1.00 30.89 99 SER A N 1
ATOM 788 C CA . SER A 1 99 ? -31.589 53.670 80.346 1.00 30.89 99 SER A CA 1
ATOM 789 C C . SER A 1 99 ? -31.084 54.961 81.029 1.00 30.89 99 SER A C 1
ATOM 791 O O . SER A 1 99 ? -31.866 55.623 81.705 1.00 30.89 99 SER A O 1
ATOM 793 N N . SER A 1 100 ? -29.898 55.441 80.618 1.00 26.89 100 SER A N 1
ATOM 794 C CA . SER A 1 100 ? -29.746 56.661 79.787 1.00 26.89 100 SER A CA 1
ATOM 795 C C . SER A 1 100 ? -28.273 57.007 79.482 1.00 26.89 100 SER A C 1
ATOM 797 O O . SER A 1 100 ? -27.466 57.060 80.400 1.00 26.89 100 SER A O 1
ATOM 799 N N . ILE A 1 101 ? -28.014 57.372 78.215 1.00 31.89 101 ILE A N 1
ATOM 800 C CA . ILE A 1 101 ? -26.942 58.259 77.705 1.00 31.89 101 ILE A CA 1
ATOM 801 C C . ILE A 1 101 ? -25.506 57.703 77.493 1.00 31.89 101 ILE A C 1
ATOM 803 O O . ILE A 1 101 ? -24.734 57.488 78.414 1.00 31.89 101 ILE A O 1
ATOM 807 N N . ALA A 1 102 ? -25.191 57.569 76.193 1.00 35.81 102 ALA A N 1
ATOM 808 C CA . ALA A 1 102 ? -23.909 57.728 75.488 1.00 35.81 102 ALA A CA 1
ATOM 809 C C . ALA A 1 102 ? -22.653 56.936 75.924 1.00 35.81 102 ALA A C 1
ATOM 811 O O . ALA A 1 102 ? -21.860 57.411 76.726 1.00 35.81 102 ALA A O 1
ATOM 812 N N . SER A 1 103 ? -22.376 55.843 75.199 1.00 30.98 103 SER A N 1
ATOM 813 C CA . SER A 1 103 ? -21.064 55.556 74.581 1.00 30.98 103 SER A CA 1
ATOM 814 C C . SER A 1 103 ? -21.181 54.376 73.598 1.00 30.98 103 SER A C 1
ATOM 816 O O . SER A 1 103 ? -21.537 53.255 73.955 1.00 30.98 103 SER A O 1
ATOM 818 N N . HIS A 1 104 ? -20.933 54.635 72.313 1.00 38.69 104 HIS A N 1
ATOM 819 C CA . HIS A 1 104 ? -20.830 53.600 71.286 1.00 38.69 104 HIS A CA 1
ATOM 820 C C . HIS A 1 104 ? -19.423 53.002 71.308 1.00 38.69 104 HIS A C 1
ATOM 822 O O . HIS A 1 104 ? -18.551 53.528 70.635 1.00 38.69 104 HIS A O 1
ATOM 828 N N . THR A 1 105 ? -19.223 51.896 72.021 1.00 39.66 105 THR A N 1
ATOM 829 C CA . THR A 1 105 ? -18.166 50.906 71.733 1.00 39.66 105 THR A CA 1
ATOM 830 C C . THR A 1 105 ? -18.586 49.552 72.304 1.00 39.66 105 THR A C 1
ATOM 832 O O . THR A 1 105 ? -18.020 49.050 73.270 1.00 39.66 105 THR A O 1
ATOM 835 N N . GLY A 1 106 ? -19.639 48.965 71.734 1.00 35.38 106 GLY A N 1
ATOM 836 C CA . GLY A 1 106 ? -19.798 47.511 71.783 1.00 35.38 106 GLY A CA 1
ATOM 837 C C . GLY A 1 106 ? -18.876 46.890 70.729 1.00 35.38 106 GLY A C 1
ATOM 838 O O . GLY A 1 106 ? -18.680 47.525 69.688 1.00 35.38 106 GLY A O 1
ATOM 839 N N . PRO A 1 107 ? -18.305 45.693 70.949 1.00 45.44 107 PRO A N 1
ATOM 840 C CA . PRO A 1 107 ? -17.495 45.038 69.932 1.00 45.44 107 PRO A CA 1
ATOM 841 C C . PRO A 1 107 ? -18.341 44.880 68.664 1.00 45.44 107 PRO A C 1
ATOM 843 O O . PRO A 1 107 ? -19.409 44.262 68.683 1.00 45.44 107 PRO A O 1
ATOM 846 N N . LEU A 1 108 ? -17.897 45.509 67.573 1.00 46.38 108 LEU A N 1
ATOM 847 C CA . LEU A 1 108 ? -18.501 45.346 66.256 1.00 46.38 108 LEU A CA 1
ATOM 848 C C . LEU A 1 108 ? -18.466 43.852 65.932 1.00 46.38 108 LEU A C 1
ATOM 850 O O . LEU A 1 108 ? -17.398 43.257 65.815 1.00 46.38 108 LEU A O 1
ATOM 854 N N . LYS A 1 109 ? -19.640 43.231 65.817 1.00 49.75 109 LYS A N 1
ATOM 855 C CA . LYS A 1 109 ? -19.766 41.831 65.415 1.00 49.75 109 LYS A CA 1
ATOM 856 C C . LYS A 1 109 ? -19.462 41.750 63.916 1.00 49.75 109 LYS A C 1
ATOM 858 O O . LYS A 1 109 ? -20.374 41.862 63.101 1.00 49.75 109 LYS A O 1
ATOM 863 N N . LEU A 1 110 ? -18.182 41.658 63.553 1.00 62.06 110 LEU A N 1
ATOM 864 C CA . LEU A 1 110 ? -17.762 41.478 62.164 1.00 62.06 110 LEU A CA 1
ATOM 865 C C . LEU A 1 110 ? -18.243 40.108 61.666 1.00 62.06 110 LEU A C 1
ATOM 867 O O . LEU A 1 110 ? -17.980 39.082 62.290 1.00 62.06 110 LEU A O 1
ATOM 871 N N . GLY A 1 111 ? -18.953 40.099 60.538 1.00 68.75 111 GLY A N 1
ATOM 872 C CA . GLY A 1 111 ? -19.156 38.887 59.747 1.00 68.75 111 GLY A CA 1
ATOM 873 C C . GLY A 1 111 ? -17.946 38.667 58.844 1.00 68.75 111 GLY A C 1
ATOM 874 O O . GLY A 1 111 ? -17.428 39.629 58.279 1.00 68.75 111 GLY A O 1
ATOM 875 N N . PHE A 1 112 ? -17.499 37.422 58.703 1.00 78.62 112 PHE A N 1
ATOM 876 C CA . PHE A 1 112 ? -16.419 37.052 57.789 1.00 78.62 112 PHE A CA 1
ATOM 877 C C . PHE A 1 112 ? -16.944 36.103 56.709 1.00 78.62 112 PHE A C 1
ATOM 879 O O . PHE A 1 112 ? -17.893 35.350 56.933 1.00 78.62 112 PHE A O 1
ATOM 886 N N . VAL A 1 113 ? -16.330 36.160 55.528 1.00 83.56 113 VAL A N 1
ATOM 887 C CA . VAL A 1 113 ? -16.575 35.241 54.412 1.00 83.56 113 VAL A CA 1
ATOM 888 C C . VAL A 1 113 ? -15.216 34.747 53.941 1.00 83.56 113 VAL A C 1
ATOM 890 O O . VAL A 1 113 ? -14.341 35.556 53.641 1.00 83.56 113 VAL A O 1
ATOM 893 N N . ALA A 1 114 ? -15.044 33.431 53.887 1.00 84.06 114 ALA A N 1
ATOM 894 C CA . ALA A 1 114 ? -13.849 32.780 53.368 1.00 84.06 114 ALA A CA 1
ATOM 895 C C . ALA A 1 114 ? -14.210 31.998 52.099 1.00 84.06 114 ALA A C 1
ATOM 897 O O . ALA A 1 114 ? -15.318 31.473 51.981 1.00 84.06 114 ALA A O 1
ATOM 898 N N . GLY A 1 115 ? -13.291 31.944 51.137 1.00 86.88 115 GLY A N 1
ATOM 899 C CA . GLY A 1 115 ? -13.504 31.266 49.861 1.00 86.88 115 GLY A CA 1
ATOM 900 C C . GLY A 1 115 ? -12.203 31.075 49.091 1.00 86.88 115 GLY A C 1
ATOM 901 O O . GLY A 1 115 ? -11.190 31.698 49.406 1.00 86.88 115 GLY A O 1
ATOM 902 N N . VAL A 1 116 ? -12.248 30.222 48.068 1.00 88.00 116 VAL A N 1
ATOM 903 C CA . VAL A 1 116 ? -11.107 29.922 47.195 1.00 88.00 116 VAL A CA 1
ATOM 904 C C . VAL A 1 116 ? -11.301 30.607 45.842 1.00 88.00 116 VAL A C 1
ATOM 906 O O . VAL A 1 116 ? -12.398 30.625 45.282 1.00 88.00 116 VAL A O 1
ATOM 909 N N . ILE A 1 117 ? -10.233 31.198 45.304 1.00 90.06 117 ILE A N 1
ATOM 910 C CA . ILE A 1 117 ? -10.230 31.844 43.990 1.00 90.06 117 ILE A CA 1
ATOM 911 C C . ILE A 1 117 ? -8.979 31.442 43.212 1.00 90.06 117 ILE A C 1
ATOM 913 O O . ILE A 1 117 ? -7.885 31.358 43.763 1.00 90.06 117 ILE A O 1
ATOM 917 N N . ARG A 1 118 ? -9.128 31.224 41.900 1.00 87.50 118 ARG A N 1
ATOM 918 C CA . ARG A 1 118 ? -7.984 30.994 41.008 1.00 87.50 118 ARG A CA 1
ATOM 919 C C . ARG A 1 118 ? -7.052 32.207 41.016 1.00 87.50 118 ARG A C 1
ATOM 921 O O . ARG A 1 118 ? -7.516 33.331 40.815 1.00 87.50 118 ARG A O 1
ATOM 928 N N . HIS A 1 119 ? -5.751 31.955 41.150 1.00 84.31 119 HIS A N 1
ATOM 929 C CA . HIS A 1 119 ? -4.712 32.984 41.271 1.00 84.31 119 HIS A CA 1
ATOM 930 C C . HIS A 1 119 ? -4.779 34.051 40.160 1.00 84.31 119 HIS A C 1
ATOM 932 O O . HIS A 1 119 ? -4.741 35.247 40.433 1.00 84.31 119 HIS A O 1
ATOM 938 N N . GLU A 1 120 ? -5.012 33.643 38.910 1.00 90.88 120 GLU A N 1
ATOM 939 C CA . GLU A 1 120 ? -5.117 34.550 37.753 1.00 90.88 120 GLU A CA 1
ATOM 940 C C . GLU A 1 120 ? -6.225 35.609 37.884 1.00 90.88 120 GLU A C 1
ATOM 942 O O . GLU A 1 120 ? -6.138 36.690 37.302 1.00 90.88 120 GLU A O 1
ATOM 947 N N . ARG A 1 121 ? -7.291 35.307 38.635 1.00 92.38 121 ARG A N 1
ATOM 948 C CA . ARG A 1 121 ? -8.457 36.189 38.800 1.00 92.38 121 ARG A CA 1
ATOM 949 C C . ARG A 1 121 ? -8.410 37.010 40.084 1.00 92.38 121 ARG A C 1
ATOM 951 O O . ARG A 1 121 ? -9.264 37.878 40.268 1.00 92.38 121 ARG A O 1
ATOM 958 N N . PHE A 1 122 ? -7.421 36.769 40.943 1.00 89.31 122 PHE A N 1
ATOM 959 C CA . PHE A 1 122 ? -7.296 37.422 42.241 1.00 89.31 122 PHE A CA 1
ATOM 960 C C . PHE A 1 122 ? -7.217 38.951 42.111 1.00 89.31 122 PHE A C 1
ATOM 962 O O 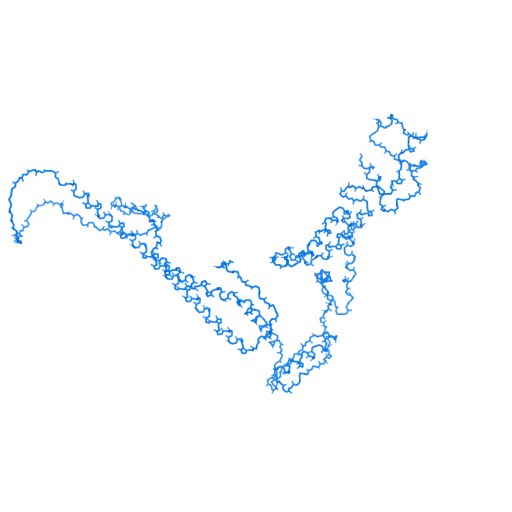. PHE A 1 122 ? -8.015 39.671 42.710 1.00 89.31 122 PHE A O 1
ATOM 969 N N . LEU A 1 123 ? -6.354 39.449 41.219 1.00 88.81 123 LEU A N 1
ATOM 970 C CA . LEU A 1 123 ? -6.172 40.890 40.993 1.00 88.81 123 LEU A CA 1
ATOM 971 C C . LEU A 1 123 ? -7.443 41.588 40.481 1.00 88.81 123 LEU A C 1
ATOM 973 O O . LEU A 1 123 ? -7.688 42.757 40.779 1.00 88.81 123 LEU A O 1
ATOM 977 N N . SER A 1 124 ? -8.261 40.900 39.680 1.00 92.50 124 SER A N 1
ATOM 978 C CA . SER A 1 124 ? -9.545 41.437 39.215 1.00 92.50 124 SER A CA 1
ATOM 979 C C . SER A 1 124 ? -10.568 41.498 40.347 1.00 92.50 124 SER A C 1
ATOM 9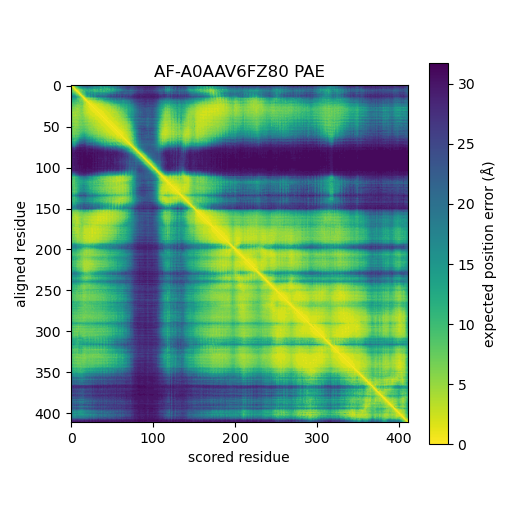81 O O . SER A 1 124 ? -11.310 42.474 40.443 1.00 92.50 124 SER A O 1
ATOM 983 N N . PHE A 1 125 ? -10.590 40.482 41.208 1.00 91.31 125 PHE A N 1
ATOM 984 C CA . PHE A 1 125 ? -11.491 40.397 42.353 1.00 91.31 125 PHE A CA 1
ATOM 985 C C . PHE A 1 125 ? -11.208 41.484 43.397 1.00 91.31 125 PHE A C 1
ATOM 987 O O . PHE A 1 125 ? -12.129 42.192 43.805 1.00 91.31 125 PHE A O 1
ATOM 994 N N . GLU A 1 126 ? -9.939 41.699 43.750 1.00 89.06 126 GLU A N 1
ATOM 995 C CA . GLU A 1 126 ? -9.526 42.749 44.690 1.00 89.06 126 GLU A CA 1
ATOM 996 C C . GLU A 1 126 ? -9.961 44.145 44.213 1.00 89.06 126 GLU A C 1
ATOM 998 O O . GLU A 1 126 ? -10.572 44.911 44.960 1.00 89.06 126 GLU A O 1
ATOM 1003 N N . LYS A 1 127 ? -9.738 44.457 42.928 1.00 88.94 127 LYS A N 1
ATOM 1004 C CA . LYS A 1 127 ? -10.158 45.735 42.327 1.00 88.94 127 LYS A CA 1
ATOM 1005 C C . LYS A 1 127 ? -11.673 45.941 42.380 1.00 88.94 127 LYS A C 1
ATOM 1007 O O . LYS A 1 127 ? -12.123 47.079 42.509 1.00 88.94 127 LYS A O 1
ATOM 1012 N N . ILE A 1 128 ? -12.463 44.872 42.256 1.00 91.31 128 ILE A N 1
ATOM 1013 C CA . ILE A 1 128 ? -13.928 44.935 42.362 1.00 91.31 128 ILE A CA 1
ATOM 1014 C C . ILE A 1 128 ? -14.345 45.212 43.809 1.00 91.31 128 ILE A C 1
ATOM 1016 O O . ILE A 1 128 ? -15.155 46.110 44.034 1.00 91.31 128 ILE A O 1
ATOM 1020 N N . LEU A 1 129 ? -13.760 44.512 44.787 1.00 87.88 129 LEU A N 1
ATOM 1021 C CA . LEU A 1 129 ? -14.023 44.757 46.209 1.00 87.88 129 LEU A CA 1
ATOM 1022 C C . LEU A 1 129 ? -13.701 46.200 46.607 1.00 87.88 129 LEU A C 1
ATOM 1024 O O . LEU A 1 129 ? -14.511 46.850 47.266 1.00 87.88 129 LEU A O 1
ATOM 1028 N N . TRP A 1 130 ? -12.572 46.734 46.131 1.00 85.81 130 TRP A N 1
ATOM 1029 C CA . TRP A 1 130 ? -12.161 48.109 46.420 1.00 85.81 130 TRP A CA 1
ATOM 1030 C C . TRP A 1 130 ? -13.156 49.147 45.895 1.00 85.81 130 TRP A C 1
ATOM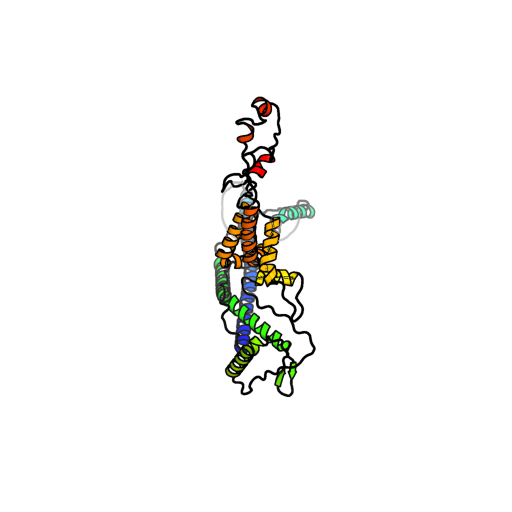 1032 O O . TRP A 1 130 ? -13.439 50.139 46.567 1.00 85.81 130 TRP A O 1
ATOM 1042 N N . ARG A 1 131 ? -13.742 48.894 44.718 1.00 87.25 131 ARG A N 1
ATOM 1043 C CA . ARG A 1 131 ? -14.779 49.753 44.130 1.00 87.25 131 ARG A CA 1
ATOM 1044 C C . ARG A 1 131 ? -16.122 49.651 44.850 1.00 87.25 131 ARG A C 1
ATOM 1046 O O . ARG A 1 131 ? -16.806 50.660 44.946 1.00 87.25 131 ARG A O 1
ATOM 1053 N N . LEU A 1 132 ? -16.508 48.463 45.320 1.00 89.31 132 LEU A N 1
ATOM 1054 C CA . LEU A 1 132 ? -17.813 48.234 45.953 1.00 89.31 132 LEU A CA 1
ATOM 1055 C C . LEU A 1 132 ? -17.858 48.701 47.410 1.00 89.31 132 LEU A C 1
ATOM 1057 O O . LEU A 1 132 ? -18.839 49.307 47.831 1.00 89.31 132 LEU A O 1
ATOM 1061 N N . PHE A 1 133 ? -16.807 48.418 48.179 1.00 82.50 133 PHE A N 1
ATOM 1062 C CA . PHE A 1 133 ? -16.782 48.671 49.620 1.00 82.50 133 PHE A CA 1
ATOM 1063 C C . PHE A 1 133 ? -16.054 49.966 49.999 1.00 82.50 133 PHE A C 1
ATOM 1065 O O . PHE A 1 133 ? -15.946 50.268 51.184 1.00 82.50 133 PHE A O 1
ATOM 1072 N N . HIS A 1 134 ? -15.567 50.744 49.021 1.00 81.12 134 HIS A N 1
ATOM 1073 C CA . HIS A 1 134 ? -14.899 52.037 49.232 1.00 81.12 134 HIS A CA 1
ATOM 1074 C C . HIS A 1 134 ? -13.780 51.992 50.296 1.00 81.12 134 HIS A C 1
ATOM 1076 O O . HIS A 1 134 ? -13.618 52.921 51.081 1.00 81.12 134 HIS A O 1
ATOM 1082 N N . GLY A 1 135 ? -13.022 50.892 50.340 1.00 74.50 135 GLY A N 1
ATOM 1083 C CA . GLY A 1 135 ? -11.935 50.686 51.307 1.00 74.50 135 GLY A CA 1
ATOM 1084 C C . GLY A 1 135 ? -12.361 50.156 52.684 1.00 74.50 135 GLY A C 1
ATOM 1085 O O . GLY A 1 135 ? -11.497 49.867 53.504 1.00 74.50 135 GLY A O 1
ATOM 1086 N N . ASN A 1 136 ? -13.657 49.947 52.935 1.00 80.69 136 ASN A N 1
ATOM 1087 C CA . ASN A 1 136 ? -14.169 49.401 54.197 1.00 80.69 136 ASN A CA 1
ATOM 1088 C C . ASN A 1 136 ? -14.199 47.859 54.197 1.00 80.69 136 ASN A C 1
ATOM 1090 O O . ASN A 1 136 ? -15.244 47.251 54.423 1.00 80.69 136 ASN A O 1
ATOM 1094 N N . PHE A 1 137 ? -13.067 47.213 53.910 1.00 80.88 137 PHE A N 1
ATOM 1095 C CA . PHE A 1 137 ? -12.918 45.757 53.997 1.00 80.88 137 PHE A CA 1
ATOM 1096 C C . PHE A 1 137 ? -11.479 45.381 54.363 1.00 80.88 137 PHE A C 1
ATOM 1098 O O . PHE A 1 137 ? -10.539 46.108 54.052 1.00 80.88 137 PHE A O 1
ATOM 1105 N N . VAL A 1 138 ? -11.307 44.227 55.007 1.00 80.62 138 VAL A N 1
ATOM 1106 C CA . VAL A 1 138 ? -9.992 43.629 55.267 1.00 80.62 138 VAL A CA 1
ATOM 1107 C C . VAL A 1 138 ? -9.907 42.349 54.448 1.00 80.62 138 VAL A C 1
ATOM 1109 O O . VAL A 1 138 ? -10.718 41.445 54.635 1.00 80.62 138 VAL A O 1
ATOM 1112 N N . LEU A 1 139 ? -8.948 42.285 53.526 1.00 81.88 139 LEU A N 1
ATOM 1113 C CA . LEU A 1 139 ? -8.676 41.105 52.709 1.00 81.88 139 LEU A CA 1
ATOM 1114 C C . LEU A 1 139 ? -7.350 40.488 53.149 1.00 81.88 139 LEU A C 1
ATOM 1116 O O . LEU A 1 139 ? -6.336 41.177 53.227 1.00 81.88 139 LEU A O 1
ATOM 1120 N N . ARG A 1 140 ? -7.358 39.182 53.411 1.00 79.50 140 ARG A N 1
ATOM 1121 C CA . ARG A 1 140 ? -6.151 38.370 53.581 1.00 79.50 140 ARG A CA 1
ATOM 1122 C C . ARG A 1 140 ? -6.196 37.235 52.570 1.00 79.50 140 ARG A C 1
ATOM 1124 O O . ARG A 1 140 ? -7.267 36.691 52.309 1.00 79.50 140 ARG A O 1
ATOM 1131 N N . HIS A 1 141 ? -5.049 36.902 51.996 1.00 83.06 141 HIS A N 1
ATOM 1132 C CA . HIS A 1 141 ? -4.912 35.792 51.062 1.00 83.06 141 HIS A CA 1
ATOM 1133 C C . HIS A 1 141 ? -3.689 34.958 51.435 1.00 83.06 141 HIS A C 1
ATOM 1135 O O . HIS A 1 141 ? -2.724 35.474 51.997 1.00 83.06 141 HIS A O 1
ATOM 1141 N N . ALA A 1 142 ? -3.741 33.673 51.107 1.00 81.88 142 ALA A N 1
ATOM 1142 C CA . ALA A 1 142 ? -2.630 32.744 51.220 1.00 81.88 142 ALA A CA 1
ATOM 1143 C C . ALA A 1 142 ? -2.652 31.812 50.009 1.00 81.88 142 ALA A C 1
ATOM 1145 O O . ALA A 1 142 ? -3.717 31.529 49.454 1.00 81.88 142 ALA A O 1
ATOM 1146 N N . GLU A 1 143 ? -1.477 31.366 49.582 1.00 80.56 143 GLU A N 1
ATOM 1147 C CA . GLU A 1 143 ? -1.359 30.388 48.506 1.00 80.56 143 GLU A CA 1
ATOM 1148 C C . GLU A 1 143 ? -1.546 28.979 49.069 1.00 80.56 143 GLU A C 1
ATOM 1150 O O . GLU A 1 143 ? -0.915 28.602 50.055 1.00 80.56 143 GLU A O 1
ATOM 1155 N N . ILE A 1 144 ? -2.424 28.197 48.441 1.00 75.69 144 ILE A N 1
ATOM 1156 C CA . ILE A 1 144 ? -2.676 26.812 48.839 1.00 75.69 144 ILE A CA 1
ATOM 1157 C C . ILE A 1 144 ? -1.565 25.934 48.256 1.00 75.69 144 ILE A C 1
ATOM 1159 O O . ILE A 1 144 ? -1.489 25.753 47.040 1.00 75.69 144 ILE A O 1
ATOM 1163 N N . GLN A 1 145 ? -0.723 25.359 49.117 1.00 69.12 145 GLN A N 1
ATOM 1164 C CA . GLN A 1 145 ? 0.224 24.309 48.740 1.00 69.12 145 GLN A CA 1
ATOM 1165 C C . GLN A 1 145 ? -0.438 22.945 48.956 1.00 69.12 145 GLN A C 1
ATOM 1167 O O . GLN A 1 145 ? -0.605 22.491 50.087 1.00 69.12 145 GLN A O 1
ATOM 1172 N N . ILE A 1 146 ? -0.866 22.308 47.865 1.00 66.88 146 ILE A N 1
ATOM 1173 C CA . ILE A 1 146 ? -1.535 21.005 47.918 1.00 66.88 146 ILE A CA 1
ATOM 1174 C C . ILE A 1 146 ? -0.491 19.926 48.233 1.00 66.88 146 ILE A C 1
ATOM 1176 O O . ILE A 1 146 ? 0.428 19.696 47.452 1.00 66.88 146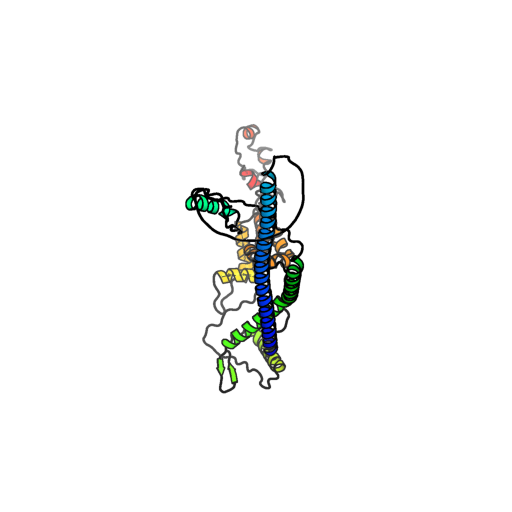 ILE A O 1
ATOM 1180 N N . GLN A 1 147 ? -0.655 19.253 49.369 1.00 61.19 147 GLN A N 1
ATOM 1181 C CA . GLN A 1 147 ? 0.157 18.120 49.803 1.00 61.19 147 GLN A CA 1
ATOM 1182 C C . GLN A 1 147 ? -0.696 16.852 49.636 1.00 61.19 147 GLN A C 1
ATOM 1184 O O . GLN A 1 147 ? -1.717 16.673 50.298 1.00 61.19 147 GLN A O 1
ATOM 1189 N N . GLU A 1 148 ? -0.334 16.004 48.675 1.00 60.59 148 GLU A N 1
ATOM 1190 C CA . GLU A 1 148 ? -1.211 14.960 48.113 1.00 60.59 148 GLU A CA 1
ATOM 1191 C C . GLU A 1 148 ? -1.272 13.640 48.923 1.00 60.59 148 GLU A C 1
ATOM 1193 O O . GLU A 1 148 ? -1.696 12.606 48.410 1.00 60.59 148 GLU A O 1
ATOM 1198 N N . GLU A 1 149 ? -0.798 13.586 50.166 1.00 58.56 149 GLU A N 1
ATOM 1199 C CA . GLU A 1 149 ? -0.256 12.320 50.693 1.00 58.56 149 GLU A CA 1
ATOM 1200 C C . GLU A 1 149 ? -1.287 11.242 51.101 1.00 58.56 149 GLU A C 1
ATOM 1202 O O . GLU A 1 149 ? -1.056 10.066 50.817 1.00 58.56 149 GLU A O 1
ATOM 1207 N N . GLU A 1 150 ? -2.440 11.572 51.697 1.00 55.56 150 GLU A N 1
ATOM 1208 C CA . GLU A 1 150 ? -3.239 10.542 52.403 1.00 55.56 150 GLU A CA 1
ATOM 1209 C C . GLU A 1 150 ? -4.397 9.909 51.600 1.00 55.56 150 GLU A C 1
ATOM 1211 O O . GLU A 1 150 ? -4.652 8.709 51.725 1.00 55.56 150 GLU A O 1
ATOM 1216 N N . ASN A 1 151 ? -5.066 10.646 50.705 1.00 56.50 151 ASN A N 1
ATOM 1217 C CA . ASN A 1 151 ? -6.255 10.147 49.977 1.00 56.50 151 ASN A CA 1
ATOM 1218 C C . ASN A 1 151 ? -5.984 9.698 48.531 1.00 56.50 151 ASN A C 1
ATOM 1220 O O . ASN A 1 151 ? -6.885 9.243 47.822 1.00 56.50 151 ASN A O 1
ATOM 1224 N N . ASN A 1 152 ? -4.716 9.710 48.124 1.00 68.00 152 ASN A N 1
ATOM 1225 C CA . ASN A 1 152 ? -4.257 9.182 46.843 1.00 68.00 152 ASN A CA 1
ATOM 1226 C C . ASN A 1 152 ? -4.487 7.670 46.681 1.00 68.00 152 ASN A C 1
ATOM 1228 O O . ASN A 1 152 ? -4.420 7.157 45.569 1.00 68.00 152 ASN A O 1
ATOM 1232 N N . THR A 1 153 ? -4.760 6.927 47.755 1.00 78.94 153 THR A N 1
ATOM 1233 C CA . THR A 1 153 ? -4.863 5.460 47.704 1.00 78.94 153 THR A CA 1
ATOM 1234 C C . THR A 1 153 ? -6.081 4.964 46.917 1.00 78.94 153 THR A C 1
ATOM 1236 O O . THR A 1 153 ? -5.948 4.020 46.142 1.00 78.94 153 THR A O 1
ATOM 1239 N N . ILE A 1 154 ? -7.255 5.593 47.059 1.00 81.19 154 ILE A N 1
ATOM 1240 C CA . ILE A 1 154 ? -8.479 5.193 46.334 1.00 81.19 154 ILE A CA 1
ATOM 1241 C C . ILE A 1 154 ? -8.383 5.593 44.861 1.00 81.19 154 ILE A C 1
ATOM 1243 O O . ILE A 1 154 ? -8.718 4.798 43.980 1.00 81.19 154 ILE A O 1
ATOM 1247 N N . LEU A 1 155 ? -7.875 6.798 44.590 1.00 81.75 155 LEU A N 1
ATOM 1248 C CA . LEU A 1 155 ? -7.624 7.267 43.229 1.00 81.75 155 LEU A CA 1
ATOM 1249 C C . LEU A 1 155 ? -6.619 6.354 42.518 1.00 81.75 155 LEU A C 1
ATOM 1251 O O . LEU A 1 155 ? -6.919 5.883 41.425 1.00 81.75 155 LEU A O 1
ATOM 1255 N N . LYS A 1 156 ? -5.502 6.003 43.171 1.00 85.06 156 LYS A N 1
ATOM 1256 C CA . LYS A 1 156 ? -4.513 5.045 42.647 1.00 85.06 156 LYS A CA 1
ATOM 1257 C C . LYS A 1 156 ? -5.118 3.666 42.394 1.00 85.06 156 LYS A C 1
ATOM 1259 O O . LYS A 1 156 ? -4.934 3.126 41.314 1.00 85.06 156 LYS A O 1
ATOM 1264 N N . LYS A 1 157 ? -5.912 3.123 43.324 1.00 88.19 157 LYS A N 1
ATOM 1265 C CA . LYS A 1 157 ? -6.603 1.834 43.120 1.00 88.19 157 LYS A CA 1
ATOM 1266 C C . LYS A 1 157 ? -7.567 1.866 41.931 1.00 88.19 157 LYS A C 1
ATOM 1268 O O . LYS A 1 157 ? -7.649 0.895 41.185 1.00 88.19 157 LYS A O 1
ATOM 1273 N N . THR A 1 158 ? -8.288 2.971 41.749 1.00 88.06 158 THR A N 1
ATOM 1274 C CA . THR A 1 158 ? -9.220 3.149 40.622 1.00 88.06 158 THR A CA 1
ATOM 1275 C C . THR A 1 158 ? -8.460 3.275 39.298 1.00 88.06 158 THR A C 1
ATOM 1277 O O . THR A 1 158 ? -8.852 2.677 38.300 1.00 88.06 158 THR A O 1
ATOM 1280 N N . GLU A 1 159 ? -7.340 4.001 39.302 1.00 86.62 159 GLU A N 1
ATOM 1281 C CA . GLU A 1 159 ? -6.413 4.142 38.174 1.00 86.62 159 GLU A CA 1
ATOM 1282 C C . GLU A 1 159 ? -5.817 2.785 37.764 1.00 86.62 159 GLU A C 1
ATOM 1284 O O . GLU A 1 159 ? -5.861 2.422 36.591 1.00 86.62 159 GLU A O 1
ATOM 1289 N N . GLU A 1 160 ? -5.322 2.008 38.730 1.00 89.94 160 GLU A N 1
ATOM 1290 C CA . GLU A 1 160 ? -4.774 0.664 38.524 1.00 89.94 160 GLU A CA 1
ATOM 1291 C C . GLU A 1 160 ? -5.835 -0.298 37.985 1.00 89.94 160 GLU A C 1
ATOM 1293 O O . GLU A 1 160 ? -5.579 -1.024 37.024 1.00 89.94 160 GLU A O 1
ATOM 1298 N N . TYR A 1 161 ? -7.048 -0.277 38.549 1.00 90.69 161 TYR A N 1
ATOM 1299 C CA . TYR A 1 161 ? -8.158 -1.087 38.051 1.00 90.69 161 TYR A CA 1
ATOM 1300 C C . TYR A 1 161 ? -8.491 -0.743 36.594 1.00 90.69 161 TYR A C 1
ATOM 1302 O O . TYR A 1 161 ? -8.530 -1.632 35.742 1.00 90.69 161 TYR A O 1
ATOM 1310 N N . ARG A 1 162 ? -8.631 0.553 36.278 1.00 90.06 162 ARG A N 1
ATOM 1311 C CA . ARG A 1 162 ? -8.848 1.042 34.909 1.00 90.06 162 ARG A CA 1
ATOM 1312 C C . ARG A 1 162 ? -7.729 0.586 33.971 1.00 90.06 162 ARG A C 1
ATOM 1314 O O . ARG A 1 162 ? -8.004 0.115 32.869 1.00 90.06 162 ARG A O 1
ATOM 1321 N N . GLN A 1 163 ? -6.474 0.699 34.400 1.00 90.19 163 GLN A N 1
ATOM 1322 C CA . GLN A 1 163 ? -5.310 0.310 33.609 1.00 90.19 163 GLN A CA 1
ATOM 1323 C C . GLN A 1 163 ? -5.281 -1.199 33.334 1.00 90.19 163 GLN A C 1
ATOM 1325 O O . GLN A 1 163 ? -4.969 -1.608 32.214 1.00 90.19 163 GLN A O 1
ATOM 1330 N N . ASN A 1 164 ? -5.655 -2.028 34.310 1.00 90.94 164 ASN A N 1
ATOM 1331 C CA . ASN A 1 164 ? -5.741 -3.479 34.150 1.00 90.94 164 ASN A CA 1
ATOM 1332 C C . ASN A 1 164 ? -6.824 -3.873 33.136 1.00 90.94 164 ASN A C 1
ATOM 1334 O O . ASN A 1 164 ? -6.548 -4.663 32.231 1.00 90.94 164 ASN A O 1
ATOM 1338 N N . VAL A 1 165 ? -8.020 -3.277 33.229 1.00 90.69 165 VAL A N 1
ATOM 1339 C CA . VAL A 1 165 ? -9.116 -3.508 32.269 1.00 90.69 165 VAL A CA 1
ATOM 1340 C C . VAL A 1 165 ? -8.700 -3.084 30.859 1.00 90.69 165 VAL A C 1
ATOM 1342 O O . VAL A 1 165 ? -8.879 -3.837 29.901 1.00 90.69 165 VAL A O 1
ATOM 1345 N N . LEU A 1 166 ? -8.078 -1.910 30.718 1.00 90.12 166 LEU A N 1
ATOM 1346 C CA . LEU A 1 166 ? -7.604 -1.428 29.420 1.00 90.12 166 LEU A CA 1
ATOM 1347 C C . LEU A 1 166 ? -6.488 -2.296 28.838 1.00 90.12 166 LEU A C 1
ATOM 1349 O O . LEU A 1 166 ? -6.472 -2.524 27.632 1.00 90.12 166 LEU A O 1
ATOM 1353 N N . THR A 1 167 ? -5.578 -2.806 29.668 1.00 89.12 167 THR A N 1
ATOM 1354 C CA . THR A 1 167 ? -4.494 -3.691 29.215 1.00 89.12 167 THR A CA 1
ATOM 1355 C C . THR A 1 167 ? -5.049 -5.037 28.747 1.00 89.12 167 THR A C 1
ATOM 1357 O O . THR A 1 167 ? -4.648 -5.530 27.693 1.00 89.12 167 THR A O 1
ATOM 1360 N N . ALA A 1 168 ? -6.027 -5.597 29.467 1.00 89.50 168 ALA A N 1
ATOM 1361 C CA . ALA A 1 168 ? -6.723 -6.814 29.056 1.00 89.50 168 ALA A CA 1
ATOM 1362 C C . ALA A 1 168 ? -7.472 -6.622 27.723 1.00 89.50 168 ALA A C 1
ATOM 1364 O O . ALA A 1 168 ? -7.359 -7.452 26.821 1.00 89.50 168 ALA A O 1
ATOM 1365 N N . ALA A 1 169 ? -8.173 -5.495 27.553 1.00 89.50 169 ALA A N 1
ATOM 1366 C CA . ALA A 1 169 ? -8.864 -5.159 26.307 1.00 89.50 169 ALA A CA 1
ATOM 1367 C C . ALA A 1 169 ? -7.891 -4.918 25.137 1.00 89.50 169 ALA A C 1
ATOM 1369 O O . ALA A 1 169 ? -8.127 -5.369 24.014 1.00 89.50 169 ALA A O 1
ATOM 1370 N N . ALA A 1 170 ? -6.770 -4.236 25.393 1.00 88.94 170 ALA A N 1
ATOM 1371 C CA . ALA A 1 170 ? -5.750 -3.931 24.392 1.00 88.94 170 ALA A CA 1
ATOM 1372 C C . ALA A 1 170 ? -5.093 -5.190 23.803 1.00 88.94 170 ALA A C 1
ATOM 1374 O O . ALA A 1 170 ? -4.636 -5.149 22.661 1.00 88.94 170 ALA A O 1
ATOM 1375 N N . GLY A 1 171 ? -5.082 -6.307 24.538 1.00 86.31 171 GLY A N 1
ATOM 1376 C CA . GLY A 1 171 ? -4.602 -7.594 24.033 1.00 86.31 171 GLY A CA 1
ATOM 1377 C C . GLY A 1 171 ? -5.458 -8.176 22.903 1.00 86.31 171 GLY A C 1
ATOM 1378 O O . GLY A 1 171 ? -4.913 -8.795 21.995 1.00 86.31 171 GLY A O 1
ATOM 1379 N N . HIS A 1 172 ? -6.775 -7.942 22.914 1.00 87.38 172 HIS A N 1
ATOM 1380 C CA . HIS A 1 172 ? -7.729 -8.581 21.992 1.00 87.38 172 HIS A CA 1
ATOM 1381 C C . HIS A 1 172 ? -8.354 -7.633 20.961 1.00 87.38 172 HIS A C 1
ATOM 1383 O O . HIS A 1 172 ? -9.005 -8.077 20.014 1.00 87.38 172 HIS A O 1
ATOM 1389 N N . ILE A 1 173 ? -8.151 -6.320 21.103 1.00 88.00 173 ILE A N 1
ATOM 1390 C CA . ILE A 1 173 ? -8.814 -5.311 20.269 1.00 88.00 173 ILE A CA 1
ATOM 1391 C C . ILE A 1 173 ? -8.535 -5.470 18.766 1.00 88.00 173 ILE A C 1
ATOM 1393 O O . ILE A 1 173 ? -9.418 -5.200 17.950 1.00 88.00 173 ILE A O 1
ATOM 1397 N N . GLN A 1 174 ? -7.336 -5.921 18.374 1.00 86.25 174 GLN A N 1
ATOM 1398 C CA . GLN A 1 174 ? -7.017 -6.144 16.958 1.00 86.25 174 GLN A CA 1
ATOM 1399 C C . GLN A 1 174 ? -7.798 -7.325 16.386 1.00 86.25 174 GLN A C 1
ATOM 1401 O O . GLN A 1 174 ? -8.377 -7.197 15.307 1.00 86.25 174 GLN A O 1
ATOM 1406 N N . ASP A 1 175 ? -7.885 -8.425 17.131 1.00 86.50 175 ASP A N 1
ATOM 1407 C CA . ASP A 1 175 ? -8.623 -9.619 16.722 1.00 86.50 175 ASP A CA 1
ATOM 1408 C C . ASP A 1 175 ? -10.120 -9.310 16.623 1.00 86.50 175 ASP A C 1
ATOM 1410 O O . ASP A 1 175 ? -10.754 -9.599 15.605 1.00 86.50 175 ASP A O 1
ATOM 1414 N N . TRP A 1 176 ? -10.680 -8.624 17.628 1.00 88.38 176 TRP A N 1
ATOM 1415 C CA . TRP A 1 176 ? -12.067 -8.151 17.608 1.00 88.38 176 TRP A CA 1
ATOM 1416 C C . TRP A 1 176 ? -12.334 -7.237 16.413 1.00 88.38 176 TRP A C 1
ATOM 1418 O O . TRP A 1 176 ? -13.308 -7.426 15.685 1.00 88.38 176 TRP A O 1
ATOM 1428 N N . SER A 1 177 ? -11.441 -6.283 16.142 1.00 88.38 177 SER A N 1
ATOM 1429 C CA . SER A 1 177 ? -11.602 -5.362 15.019 1.00 88.38 177 SER A CA 1
ATOM 1430 C C . SER A 1 177 ? -11.512 -6.076 13.665 1.00 88.38 177 SER A C 1
ATOM 1432 O O . SER A 1 177 ? -12.284 -5.771 12.754 1.00 88.38 177 SER A O 1
ATOM 1434 N N . THR A 1 178 ? -10.624 -7.062 13.525 1.00 87.56 178 THR A N 1
ATOM 1435 C CA . THR A 1 178 ? -10.510 -7.884 12.314 1.00 87.56 178 THR A CA 1
ATOM 1436 C C . THR A 1 178 ? -11.737 -8.775 12.116 1.00 87.56 178 THR A C 1
ATOM 1438 O O . THR A 1 178 ? -12.258 -8.830 11.001 1.00 87.56 178 THR A O 1
ATOM 1441 N N . LYS A 1 179 ? -12.263 -9.398 13.178 1.00 88.12 179 LYS A N 1
ATOM 1442 C CA . LYS A 1 179 ? -13.519 -10.171 13.156 1.00 88.12 179 LYS A CA 1
ATOM 1443 C C . LYS A 1 179 ? -14.702 -9.316 12.706 1.00 88.12 179 LYS A C 1
ATOM 1445 O O . LYS A 1 179 ? -15.390 -9.682 11.754 1.00 88.12 179 LYS A O 1
ATOM 1450 N N . VAL A 1 180 ? -14.886 -8.146 13.320 1.00 89.94 180 VAL A N 1
ATOM 1451 C CA . VAL A 1 180 ? -15.978 -7.217 12.985 1.00 89.94 180 VAL A CA 1
ATOM 1452 C C . VAL A 1 180 ? -15.836 -6.681 11.559 1.00 89.94 180 VAL A C 1
ATOM 1454 O O . VAL A 1 180 ? -16.821 -6.650 10.823 1.00 89.94 180 VAL A O 1
ATOM 1457 N N . ARG A 1 181 ? -14.625 -6.314 11.111 1.00 90.12 181 ARG A N 1
ATOM 1458 C CA . ARG A 1 181 ? -14.393 -5.866 9.723 1.00 90.12 181 ARG A CA 1
ATOM 1459 C C . ARG A 1 181 ? -14.699 -6.961 8.703 1.00 90.12 181 ARG A C 1
ATOM 1461 O O . ARG A 1 181 ? -15.384 -6.677 7.722 1.00 90.12 181 ARG A O 1
ATOM 1468 N N . LYS A 1 182 ? -14.238 -8.196 8.939 1.00 90.25 182 LYS A N 1
ATOM 1469 C CA . LYS A 1 182 ? -14.543 -9.356 8.083 1.00 90.25 182 LYS A CA 1
ATOM 1470 C C . LYS A 1 182 ? -16.054 -9.597 8.017 1.00 90.25 182 LYS A C 1
ATOM 1472 O O . LYS A 1 182 ? -16.599 -9.708 6.924 1.00 90.25 182 LYS A O 1
ATOM 1477 N N . MET A 1 183 ? -16.743 -9.589 9.159 1.00 88.62 183 MET A N 1
ATOM 1478 C CA . MET A 1 183 ? -18.194 -9.792 9.213 1.00 88.62 183 MET A CA 1
ATOM 1479 C C . MET A 1 183 ? -18.970 -8.680 8.500 1.00 88.62 183 MET A C 1
ATOM 1481 O O . MET A 1 183 ? -19.874 -8.950 7.712 1.00 88.62 183 MET A O 1
ATOM 1485 N N . LYS A 1 184 ? -18.587 -7.419 8.725 1.00 91.62 184 LYS A N 1
ATOM 1486 C CA . LYS A 1 184 ? -19.177 -6.268 8.038 1.00 91.62 184 LYS A CA 1
ATOM 1487 C C . LYS A 1 184 ? -19.026 -6.389 6.523 1.00 91.62 184 LYS A C 1
ATOM 1489 O O . LYS A 1 184 ? -19.978 -6.098 5.809 1.00 91.62 184 LYS A O 1
ATOM 1494 N N . ALA A 1 185 ? -17.865 -6.834 6.037 1.00 91.62 185 ALA A N 1
ATOM 1495 C CA . ALA A 1 185 ? -17.648 -7.068 4.613 1.00 91.62 185 ALA A CA 1
ATOM 1496 C C . ALA A 1 185 ? -18.579 -8.163 4.063 1.00 91.62 185 ALA A C 1
ATOM 1498 O O . ALA A 1 185 ? -19.157 -7.968 3.001 1.00 91.62 185 ALA A O 1
ATOM 1499 N N . VAL A 1 186 ? -18.789 -9.260 4.802 1.00 90.94 186 VAL A N 1
ATOM 1500 C CA . VAL A 1 186 ? -19.726 -10.334 4.413 1.00 90.94 186 VAL A CA 1
ATOM 1501 C C . VAL A 1 186 ? -21.173 -9.838 4.366 1.00 90.94 186 VAL A C 1
ATOM 1503 O O . VAL A 1 186 ? -21.875 -10.084 3.393 1.00 90.94 186 VAL A O 1
ATOM 1506 N N . TYR A 1 187 ? -21.642 -9.106 5.378 1.00 90.75 187 TYR A N 1
ATOM 1507 C CA . TYR A 1 187 ? -23.001 -8.556 5.341 1.00 90.75 187 TYR A CA 1
ATOM 1508 C C . TYR A 1 187 ? -23.173 -7.498 4.253 1.00 90.75 187 TYR A C 1
ATOM 1510 O O . TYR A 1 187 ? -24.228 -7.425 3.628 1.00 90.75 187 TYR A O 1
ATOM 1518 N N . TYR A 1 188 ? -22.134 -6.707 3.993 1.00 93.81 188 TYR A N 1
ATOM 1519 C CA . TYR A 1 188 ? -22.141 -5.745 2.902 1.00 93.81 188 TYR A CA 1
ATOM 1520 C C . TYR A 1 188 ? -22.257 -6.435 1.537 1.00 93.81 188 TYR A C 1
ATOM 1522 O O . TYR A 1 188 ? -23.056 -5.996 0.716 1.00 93.81 188 TYR A O 1
ATOM 1530 N N . THR A 1 189 ? -21.532 -7.536 1.302 1.00 92.06 189 THR A N 1
ATOM 1531 C CA . THR A 1 189 ? -21.665 -8.302 0.052 1.00 92.06 189 THR A CA 1
ATOM 1532 C C . THR A 1 189 ? -23.009 -9.015 -0.049 1.00 92.06 189 THR A C 1
ATOM 1534 O O . THR A 1 189 ? -23.606 -8.998 -1.118 1.00 92.06 189 THR A O 1
ATOM 1537 N N . LEU A 1 190 ? -23.539 -9.568 1.048 1.00 89.69 190 LEU A N 1
ATOM 1538 C CA . LEU A 1 190 ? -24.886 -10.155 1.073 1.00 89.69 190 LEU A CA 1
ATOM 1539 C C . LEU A 1 190 ? -25.977 -9.127 0.749 1.00 89.69 190 LEU A C 1
ATOM 1541 O O . LEU A 1 190 ? -26.951 -9.471 0.090 1.00 89.69 190 LEU A O 1
ATOM 1545 N N . ASN A 1 191 ? -25.799 -7.870 1.162 1.00 91.62 191 ASN A N 1
ATOM 1546 C CA . ASN A 1 191 ? -26.726 -6.781 0.855 1.00 91.62 191 ASN A CA 1
ATOM 1547 C C . ASN A 1 191 ? -26.722 -6.372 -0.632 1.00 91.62 191 ASN A C 1
ATOM 1549 O O . ASN A 1 191 ? -27.648 -5.708 -1.085 1.00 91.62 191 ASN A O 1
ATOM 1553 N N . LEU A 1 192 ? -25.691 -6.750 -1.397 1.00 89.62 192 LEU A N 1
ATOM 1554 C CA . LEU A 1 192 ? -25.647 -6.555 -2.852 1.00 89.62 192 LEU A CA 1
ATOM 1555 C C . LEU A 1 192 ? -26.353 -7.687 -3.616 1.00 89.62 192 LEU A C 1
ATOM 1557 O O . LEU A 1 192 ? -26.606 -7.550 -4.812 1.00 89.62 192 LEU A O 1
ATOM 1561 N N . CYS A 1 193 ? -26.654 -8.805 -2.953 1.00 90.88 193 CYS A N 1
ATOM 1562 C CA . CYS A 1 193 ? -27.306 -9.949 -3.573 1.00 90.88 193 CYS A CA 1
ATOM 1563 C C . CYS A 1 193 ? -28.827 -9.778 -3.609 1.00 90.88 193 CYS A C 1
ATOM 1565 O O . CYS A 1 193 ? -29.430 -9.174 -2.722 1.00 90.88 193 CYS A O 1
ATOM 1567 N N . ASN A 1 194 ? -29.465 -10.385 -4.608 1.00 88.56 194 ASN A N 1
ATOM 1568 C CA . ASN A 1 194 ? -30.916 -10.462 -4.662 1.00 88.56 194 ASN A CA 1
ATOM 1569 C C . ASN A 1 194 ? -31.407 -11.652 -3.824 1.00 88.56 194 ASN A C 1
ATOM 1571 O O . ASN A 1 194 ? -30.865 -12.755 -3.915 1.00 88.56 194 ASN A O 1
ATOM 1575 N N . ILE A 1 195 ? -32.437 -11.436 -3.010 1.00 84.25 195 ILE A N 1
ATOM 1576 C CA . ILE A 1 195 ? -32.991 -12.453 -2.114 1.00 84.25 195 ILE A CA 1
ATOM 1577 C C . ILE A 1 195 ? -34.349 -12.877 -2.663 1.00 84.25 195 ILE A C 1
ATOM 1579 O O . ILE A 1 195 ? -35.299 -12.094 -2.666 1.00 84.25 195 ILE A O 1
ATOM 1583 N N . ASP A 1 196 ? -34.460 -14.133 -3.094 1.00 82.25 196 ASP A N 1
ATOM 1584 C CA . ASP A 1 196 ? -35.747 -14.710 -3.463 1.00 82.25 196 ASP A CA 1
ATOM 1585 C C . ASP A 1 196 ? -36.461 -15.228 -2.207 1.00 82.25 196 ASP A C 1
ATOM 1587 O O . ASP A 1 196 ? -36.098 -16.250 -1.616 1.00 82.25 196 ASP A O 1
ATOM 1591 N N . ILE A 1 197 ? -37.507 -14.505 -1.801 1.00 76.94 197 ILE A N 1
ATOM 1592 C CA . ILE A 1 197 ? -38.326 -14.807 -0.619 1.00 76.94 197 ILE A CA 1
ATOM 1593 C C . ILE A 1 197 ? -39.050 -16.154 -0.780 1.00 76.94 197 ILE A C 1
ATOM 1595 O O . ILE A 1 197 ? -39.313 -16.835 0.213 1.00 76.94 197 ILE A O 1
ATOM 1599 N N . THR A 1 198 ? -39.359 -16.565 -2.014 1.00 77.69 198 THR A N 1
ATOM 1600 C CA . THR A 1 198 ? -40.174 -17.760 -2.272 1.00 77.69 198 THR A CA 1
ATOM 1601 C C . THR A 1 198 ? -39.386 -19.050 -2.073 1.00 77.69 198 THR A C 1
ATOM 1603 O O . THR A 1 198 ? -39.872 -19.977 -1.424 1.00 77.69 198 THR A O 1
ATOM 1606 N N . GLN A 1 199 ? -38.149 -19.095 -2.570 1.00 75.94 199 GLN A N 1
ATOM 1607 C CA . GLN A 1 199 ? -37.274 -20.266 -2.472 1.00 75.94 199 GLN A CA 1
ATOM 1608 C C . GLN A 1 199 ? -36.276 -20.176 -1.312 1.00 75.94 199 GLN A C 1
ATOM 1610 O O . GLN A 1 199 ? -35.564 -21.143 -1.050 1.00 75.94 199 GLN A O 1
ATOM 1615 N N . LYS A 1 200 ? -36.231 -19.039 -0.597 1.00 81.19 200 LYS A N 1
ATOM 1616 C CA . LYS A 1 200 ? -35.205 -18.727 0.414 1.00 81.19 200 LYS A CA 1
ATOM 1617 C C . LYS A 1 200 ? -33.786 -18.904 -0.145 1.00 81.19 200 LYS A C 1
ATOM 1619 O O . LYS A 1 200 ? -32.889 -19.375 0.553 1.00 81.19 200 LYS A O 1
ATOM 1624 N N . LEU A 1 201 ? -33.602 -18.546 -1.415 1.00 83.75 201 LEU A N 1
ATOM 1625 C CA . LEU A 1 201 ? -32.325 -18.604 -2.117 1.00 83.75 201 LEU A CA 1
ATOM 1626 C C . LEU A 1 201 ? -31.780 -17.193 -2.317 1.00 83.75 201 LEU A C 1
ATOM 1628 O O . LEU A 1 201 ? -32.528 -16.235 -2.510 1.00 83.75 201 LEU A O 1
ATOM 1632 N N . ILE A 1 202 ? -30.457 -17.084 -2.278 1.00 86.75 202 ILE A N 1
ATOM 1633 C CA . ILE A 1 202 ? -29.742 -15.851 -2.590 1.00 86.75 202 ILE A CA 1
ATOM 1634 C C . ILE A 1 202 ? -29.178 -16.002 -3.997 1.00 86.75 202 ILE A C 1
ATOM 1636 O O . ILE A 1 202 ? -28.442 -16.949 -4.276 1.00 86.75 202 ILE A O 1
ATOM 1640 N N . VAL A 1 203 ? -29.531 -15.069 -4.875 1.00 88.94 203 VAL A N 1
ATOM 1641 C CA . VAL A 1 203 ? -29.046 -15.003 -6.252 1.00 88.94 203 VAL A CA 1
ATOM 1642 C C . VAL A 1 203 ? -28.080 -13.830 -6.360 1.00 88.94 203 VAL A C 1
ATOM 1644 O O . VAL A 1 203 ? -28.406 -12.701 -5.994 1.00 88.94 203 VAL A O 1
ATOM 1647 N N . ALA A 1 204 ? -26.877 -14.104 -6.857 1.00 89.81 204 ALA A N 1
ATOM 1648 C CA . ALA A 1 204 ? -25.835 -13.105 -7.042 1.00 89.81 204 ALA A CA 1
ATOM 1649 C C . ALA A 1 204 ? -25.254 -13.211 -8.453 1.00 89.81 204 ALA A C 1
ATOM 1651 O O . ALA A 1 204 ? -24.883 -14.298 -8.899 1.00 89.81 204 ALA A O 1
ATOM 1652 N N . GLU A 1 205 ? -25.146 -12.073 -9.131 1.00 90.00 205 GLU A N 1
ATOM 1653 C CA . GLU A 1 205 ? -24.431 -11.948 -10.397 1.00 90.00 205 GLU A CA 1
ATOM 1654 C C . GLU A 1 205 ? -23.037 -11.392 -10.105 1.00 90.00 205 GLU A C 1
ATOM 1656 O O . GLU A 1 205 ? -22.896 -10.308 -9.540 1.00 90.00 205 GLU A O 1
ATOM 1661 N N . ILE A 1 206 ? -21.998 -12.160 -10.439 1.00 90.62 206 ILE A N 1
ATOM 1662 C CA . ILE A 1 206 ? -20.610 -11.811 -10.122 1.00 90.62 206 ILE A CA 1
ATOM 1663 C C . ILE A 1 206 ? -19.711 -11.932 -11.347 1.00 90.62 206 ILE A C 1
ATOM 1665 O O . ILE A 1 206 ? -19.827 -12.862 -12.146 1.00 90.62 206 ILE A O 1
ATOM 1669 N N . TRP A 1 207 ? -18.757 -11.010 -11.455 1.00 91.81 207 TRP A N 1
ATOM 1670 C CA . TRP A 1 207 ? -17.659 -11.122 -12.405 1.00 91.81 207 TRP A CA 1
ATOM 1671 C C . TRP A 1 207 ? -16.567 -12.015 -11.816 1.00 91.81 207 TRP A C 1
ATOM 1673 O O . TRP A 1 207 ? -16.061 -11.758 -10.727 1.00 91.81 207 TRP A O 1
ATOM 1683 N N . CYS A 1 208 ? -16.199 -13.070 -12.539 1.00 91.50 208 CYS A N 1
ATOM 1684 C CA . CYS A 1 208 ? -15.156 -14.007 -12.136 1.00 91.50 208 CYS A CA 1
ATOM 1685 C C . CYS A 1 208 ? -14.237 -14.311 -13.331 1.00 91.50 208 CYS A C 1
ATOM 1687 O O . CYS A 1 208 ? -14.746 -14.577 -14.427 1.00 91.50 208 CYS A O 1
ATOM 1689 N N . PRO A 1 209 ? -12.901 -14.300 -13.157 1.00 92.56 209 PRO A N 1
ATOM 1690 C CA . PRO A 1 209 ? -11.980 -14.758 -14.188 1.00 92.56 209 PRO A CA 1
ATOM 1691 C C . PRO A 1 209 ? -12.258 -16.216 -14.570 1.00 92.56 209 PRO A C 1
ATOM 1693 O O . PRO A 1 209 ? -12.375 -17.088 -13.711 1.00 92.56 209 PRO A O 1
ATOM 1696 N N . VAL A 1 210 ? -12.289 -16.507 -15.873 1.00 91.00 210 VAL A N 1
ATOM 1697 C CA . VAL A 1 210 ? -12.584 -17.859 -16.388 1.00 91.00 210 VAL A CA 1
ATOM 1698 C C . VAL A 1 210 ? -11.570 -18.898 -15.889 1.00 91.00 210 VAL A C 1
ATOM 1700 O O . VAL A 1 210 ? -11.929 -20.049 -15.661 1.00 91.00 210 VAL A O 1
ATOM 1703 N N . SER A 1 211 ? -10.317 -18.490 -15.668 1.00 92.44 211 SER A N 1
ATOM 1704 C CA . SER A 1 211 ? -9.258 -19.349 -15.126 1.00 92.44 211 SER A CA 1
ATOM 1705 C C . SER A 1 211 ? -9.514 -19.808 -13.690 1.00 92.44 211 SER A C 1
ATOM 1707 O O . SER A 1 211 ? -9.073 -20.890 -13.312 1.00 92.44 211 SER A O 1
ATOM 1709 N N . ASP A 1 212 ? -10.213 -18.996 -12.894 1.00 92.88 212 ASP A N 1
ATOM 1710 C CA . ASP A 1 212 ? -10.328 -19.186 -11.444 1.00 92.88 212 ASP A CA 1
ATOM 1711 C C . ASP A 1 212 ? -11.688 -19.795 -11.060 1.00 92.88 212 ASP A C 1
ATOM 1713 O O . ASP A 1 212 ? -11.948 -20.071 -9.888 1.00 92.88 212 ASP A O 1
ATOM 1717 N N . LEU A 1 213 ? -12.528 -20.096 -12.057 1.00 91.75 213 LEU A N 1
ATOM 1718 C CA . LEU A 1 213 ? -13.861 -20.680 -11.897 1.00 91.75 213 LEU A CA 1
ATOM 1719 C C . LEU A 1 213 ? -13.831 -21.989 -11.093 1.00 91.75 213 LEU A C 1
ATOM 1721 O O . LEU A 1 213 ? -14.651 -22.184 -10.197 1.00 91.75 213 LEU A O 1
ATOM 1725 N N . ALA A 1 214 ? -12.851 -22.859 -11.355 1.00 92.31 214 ALA A N 1
ATOM 1726 C CA . ALA A 1 214 ? -12.695 -24.120 -10.628 1.00 92.31 214 ALA A CA 1
ATOM 1727 C C . ALA A 1 214 ? -12.377 -23.903 -9.137 1.00 92.31 214 ALA A C 1
ATOM 1729 O O . ALA A 1 214 ? -12.894 -24.618 -8.278 1.00 92.31 214 ALA A O 1
ATOM 1730 N N . SER A 1 215 ? -11.564 -22.890 -8.823 1.00 93.62 215 SER A N 1
ATOM 1731 C CA . SER A 1 215 ? -11.220 -22.526 -7.444 1.00 93.62 215 SER A CA 1
ATOM 1732 C C . SER A 1 215 ? -12.443 -21.999 -6.691 1.00 93.62 215 SER A C 1
ATOM 1734 O O . SER A 1 215 ? -12.712 -22.418 -5.565 1.00 93.62 215 SER A O 1
ATOM 1736 N N . VAL A 1 216 ? -13.246 -21.149 -7.343 1.00 92.56 216 VAL A N 1
ATOM 1737 C CA . VAL A 1 216 ? -14.499 -20.630 -6.776 1.00 92.56 216 VAL A CA 1
ATOM 1738 C C . VAL A 1 216 ? -15.496 -21.761 -6.525 1.00 92.56 216 VAL A C 1
ATOM 1740 O O . VAL A 1 216 ? -16.066 -21.838 -5.438 1.00 92.56 216 VAL A O 1
ATOM 1743 N N . GLN A 1 217 ? -15.670 -22.684 -7.474 1.00 91.00 217 GLN A N 1
ATOM 1744 C CA . GLN A 1 217 ? -16.560 -23.833 -7.297 1.00 91.00 217 GLN A CA 1
ATOM 1745 C C . GLN A 1 217 ? -16.108 -24.735 -6.136 1.00 91.00 217 GLN A C 1
ATOM 1747 O O . GLN A 1 217 ? -16.934 -25.153 -5.326 1.00 91.00 217 GLN A O 1
ATOM 1752 N N . ALA A 1 218 ? -14.804 -24.994 -6.004 1.00 92.00 218 ALA A N 1
ATOM 1753 C CA . ALA A 1 218 ? -14.257 -25.756 -4.883 1.00 92.00 218 ALA A CA 1
ATOM 1754 C C . ALA A 1 218 ? -14.473 -25.048 -3.533 1.00 92.00 218 ALA A C 1
ATOM 1756 O O . ALA A 1 218 ? -14.848 -25.690 -2.551 1.00 92.00 218 ALA A O 1
ATOM 1757 N N . ALA A 1 219 ? -14.288 -23.726 -3.481 1.00 91.25 219 ALA A N 1
ATOM 1758 C CA . ALA A 1 219 ? -14.541 -22.931 -2.282 1.00 91.25 219 ALA A CA 1
ATOM 1759 C C . ALA A 1 219 ? -16.027 -22.937 -1.884 1.00 91.25 219 ALA A C 1
ATOM 1761 O O . ALA A 1 219 ? -16.340 -23.066 -0.701 1.00 91.25 219 ALA A O 1
ATOM 1762 N N . LEU A 1 220 ? -16.936 -22.866 -2.863 1.00 89.69 220 LEU A N 1
ATOM 1763 C CA . LEU A 1 220 ? -18.381 -22.963 -2.650 1.00 89.69 220 LEU A CA 1
ATOM 1764 C C . LEU A 1 220 ? -18.793 -24.346 -2.124 1.00 89.69 220 LEU A C 1
ATOM 1766 O O . LEU A 1 220 ? -19.559 -24.422 -1.165 1.00 89.69 220 LEU A O 1
ATOM 1770 N N . MET A 1 221 ? -18.255 -25.432 -2.692 1.00 89.56 221 MET A N 1
ATOM 1771 C CA . MET A 1 221 ? -18.508 -26.794 -2.196 1.00 89.56 221 MET A CA 1
ATOM 1772 C C . MET A 1 221 ? -18.028 -26.958 -0.751 1.00 89.56 221 MET A C 1
ATOM 1774 O O . MET A 1 221 ? -18.797 -27.383 0.108 1.00 89.56 221 MET A O 1
ATOM 1778 N N . LYS A 1 222 ? -16.805 -26.506 -0.449 1.00 89.94 222 LYS A N 1
ATOM 1779 C CA . LYS A 1 222 ? -16.250 -26.523 0.911 1.00 89.94 222 LYS A CA 1
ATOM 1780 C C . LYS A 1 222 ? -17.085 -25.695 1.897 1.00 89.94 222 LYS A C 1
ATOM 1782 O O . LYS A 1 222 ? -17.255 -26.096 3.045 1.00 89.94 222 LYS A O 1
ATOM 1787 N N . GLY A 1 223 ? -17.598 -24.542 1.467 1.00 88.12 223 GLY A N 1
ATOM 1788 C CA . GLY A 1 223 ? -18.497 -23.715 2.276 1.00 88.12 223 GLY A CA 1
ATOM 1789 C C . GLY A 1 223 ? -19.832 -24.408 2.556 1.00 88.12 223 GLY A C 1
ATOM 1790 O O . GLY A 1 223 ? -20.314 -24.376 3.689 1.00 88.12 223 GLY A O 1
ATOM 1791 N N . SER A 1 224 ? -20.392 -25.097 1.555 1.00 87.69 224 SER A N 1
ATOM 1792 C CA . SER A 1 224 ? -21.619 -25.883 1.715 1.00 87.69 224 SER A CA 1
ATOM 1793 C C . SER A 1 224 ? -21.437 -27.012 2.735 1.00 87.69 224 SER A C 1
ATOM 1795 O O . SER A 1 224 ? -22.217 -27.109 3.684 1.00 87.69 224 SER A O 1
ATOM 1797 N N . GLU A 1 225 ? -20.341 -27.772 2.630 1.00 88.44 225 GLU A N 1
ATOM 1798 C CA . GLU A 1 225 ? -19.980 -28.838 3.577 1.00 88.44 225 GLU A CA 1
ATOM 1799 C C . GLU A 1 225 ? -19.856 -28.322 5.018 1.00 88.44 225 GLU A C 1
ATOM 1801 O O . GLU A 1 225 ? -20.376 -28.939 5.946 1.00 88.44 225 GLU A O 1
ATOM 1806 N N . GLN A 1 226 ? -19.217 -27.164 5.215 1.00 86.88 226 GLN A N 1
ATOM 1807 C CA . GLN A 1 226 ? -19.072 -26.549 6.540 1.00 86.88 226 GLN A CA 1
ATOM 1808 C C . GLN A 1 226 ? -20.400 -26.066 7.125 1.00 86.88 226 GLN A C 1
ATOM 1810 O O . GLN A 1 226 ? -20.594 -26.125 8.337 1.00 86.88 226 GLN A O 1
ATOM 1815 N N . SER A 1 227 ? -21.311 -25.590 6.275 1.00 83.12 227 SER A N 1
ATOM 1816 C CA . SER A 1 227 ? -22.642 -25.144 6.696 1.00 83.12 227 SER A CA 1
ATOM 1817 C C . SER A 1 227 ? -23.615 -26.296 6.976 1.00 83.12 227 SER A C 1
ATOM 1819 O O . SER A 1 227 ? -24.689 -26.063 7.529 1.00 83.12 227 SER A O 1
ATOM 1821 N N . GLY A 1 228 ? -23.267 -27.530 6.588 1.00 81.94 228 GLY A N 1
ATOM 1822 C CA . GLY A 1 228 ? -24.167 -28.682 6.662 1.00 81.94 228 GLY A CA 1
ATOM 1823 C C . GLY A 1 228 ? -25.387 -28.560 5.741 1.00 81.94 228 GLY A C 1
ATOM 1824 O O . GLY A 1 228 ? -26.393 -29.236 5.961 1.00 81.94 228 GLY A O 1
ATOM 1825 N N . CYS A 1 229 ? -25.335 -27.683 4.733 1.00 77.31 229 CYS A N 1
ATOM 1826 C CA . CYS A 1 229 ? -26.433 -27.493 3.797 1.00 77.31 229 CYS A CA 1
ATOM 1827 C C . CYS A 1 229 ? -26.513 -28.682 2.831 1.00 77.31 229 CYS A C 1
ATOM 1829 O O . CYS A 1 229 ? -25.526 -29.067 2.211 1.00 77.31 229 CYS A O 1
ATOM 1831 N N . SER A 1 230 ? -27.709 -29.253 2.666 1.00 75.38 230 SER A N 1
ATOM 1832 C CA . SER A 1 230 ? -27.937 -30.360 1.725 1.00 75.38 230 SER A CA 1
ATOM 1833 C C . SER A 1 230 ? -27.997 -29.904 0.259 1.00 75.38 230 SER A C 1
ATOM 1835 O O . SER A 1 230 ? -28.053 -30.748 -0.637 1.00 75.38 230 SER A O 1
ATOM 1837 N N . VAL A 1 231 ? -28.047 -28.593 -0.000 1.00 79.81 231 VAL A N 1
ATOM 1838 C CA . VAL A 1 231 ? -28.166 -28.029 -1.349 1.00 79.81 231 VAL A CA 1
ATOM 1839 C C . VAL A 1 231 ? -26.782 -27.651 -1.859 1.00 79.81 231 VAL A C 1
ATOM 1841 O O . VAL A 1 231 ? -26.077 -26.847 -1.250 1.00 79.81 231 VAL A O 1
ATOM 1844 N N . ASN A 1 232 ? -26.402 -28.209 -3.007 1.00 78.69 232 ASN A N 1
ATOM 1845 C CA . ASN A 1 232 ? -25.163 -27.827 -3.666 1.00 78.69 232 ASN A CA 1
ATOM 1846 C C . ASN A 1 232 ? -25.316 -26.438 -4.303 1.00 78.69 232 ASN A C 1
ATOM 1848 O O . ASN A 1 232 ? -26.304 -26.202 -5.006 1.00 78.69 232 ASN A O 1
ATOM 1852 N N . PRO A 1 233 ? -24.353 -25.525 -4.100 1.00 83.38 233 PRO A N 1
ATOM 1853 C CA . PRO A 1 233 ? -24.374 -24.226 -4.752 1.00 83.38 233 PRO A CA 1
ATOM 1854 C C . PRO A 1 233 ? -24.272 -24.411 -6.268 1.00 83.38 233 PRO A C 1
ATOM 1856 O O . PRO A 1 233 ? -23.398 -25.123 -6.767 1.00 83.38 233 PRO A O 1
ATOM 1859 N N . VAL A 1 234 ? -25.176 -23.767 -7.003 1.00 85.19 234 VAL A N 1
ATOM 1860 C CA . VAL A 1 234 ? -25.213 -23.821 -8.467 1.00 85.19 234 VAL A CA 1
ATOM 1861 C C . VAL A 1 234 ? -24.512 -22.587 -9.018 1.00 85.19 234 VAL A C 1
ATOM 1863 O O . VAL A 1 234 ? -24.933 -21.464 -8.758 1.00 85.19 234 VAL A O 1
ATOM 1866 N N . LEU A 1 235 ? -23.453 -22.795 -9.801 1.00 87.31 235 LEU A N 1
ATOM 1867 C CA . LEU A 1 235 ? -22.769 -21.735 -10.539 1.00 87.31 235 LEU A CA 1
ATOM 1868 C C . LEU A 1 235 ? -23.150 -21.840 -12.016 1.00 87.31 235 LEU A C 1
ATOM 1870 O O . LEU A 1 235 ? -22.770 -22.799 -12.686 1.00 87.31 235 LEU A O 1
ATOM 1874 N N . ASN A 1 236 ? -23.900 -20.859 -12.521 1.00 88.06 236 ASN A N 1
ATOM 1875 C CA . ASN A 1 236 ? -24.292 -20.801 -13.925 1.00 88.06 236 ASN A CA 1
ATOM 1876 C C . ASN A 1 236 ? -23.543 -19.683 -14.658 1.00 88.06 236 ASN A C 1
ATOM 1878 O O . ASN A 1 236 ? -23.401 -18.576 -14.142 1.00 88.06 236 ASN A O 1
ATOM 1882 N N . ARG A 1 237 ? -23.091 -19.960 -15.884 1.00 87.69 237 ARG A N 1
ATOM 1883 C CA . ARG A 1 237 ? -22.465 -18.959 -16.750 1.00 87.69 237 ARG A CA 1
ATOM 1884 C C . ARG A 1 237 ? -23.543 -18.279 -17.585 1.00 87.69 237 ARG A C 1
ATOM 1886 O O . ARG A 1 237 ? -24.122 -18.899 -18.473 1.00 87.69 237 ARG A O 1
ATOM 1893 N N . ILE A 1 238 ? -23.767 -16.997 -17.329 1.00 89.62 238 ILE A N 1
ATOM 1894 C CA . ILE A 1 238 ? -24.761 -16.199 -18.047 1.00 89.62 238 ILE A CA 1
ATOM 1895 C C . ILE A 1 238 ? -24.063 -15.468 -19.207 1.00 89.62 238 ILE A C 1
ATOM 1897 O O . ILE A 1 238 ? -23.075 -14.767 -18.969 1.00 89.62 238 ILE A O 1
ATOM 1901 N N . PRO A 1 239 ? -24.516 -15.625 -20.466 1.00 85.75 239 PRO A N 1
ATOM 1902 C CA . PRO A 1 239 ? -24.057 -14.774 -21.555 1.00 85.75 239 PRO A CA 1
ATOM 1903 C C . PRO A 1 239 ? -24.646 -13.372 -21.369 1.00 85.75 239 PRO A C 1
ATOM 1905 O O . PRO A 1 239 ? -25.856 -13.213 -21.241 1.00 85.75 239 PRO A O 1
ATOM 1908 N N . THR A 1 240 ? -23.792 -12.354 -21.350 1.00 87.88 240 THR A N 1
ATOM 1909 C CA . THR A 1 240 ? -24.190 -10.958 -21.145 1.00 87.88 240 THR A CA 1
ATOM 1910 C C . THR A 1 240 ? -23.561 -10.066 -22.210 1.00 87.88 240 THR A C 1
ATOM 1912 O O . THR A 1 240 ? -22.466 -10.358 -22.691 1.00 87.88 240 THR A O 1
ATOM 1915 N N . SER A 1 241 ? -24.259 -8.994 -22.594 1.00 86.38 241 SER A N 1
ATOM 1916 C CA . SER A 1 241 ? -23.738 -7.950 -23.487 1.00 86.38 241 SER A CA 1
ATOM 1917 C C . SER A 1 241 ? -23.049 -6.811 -22.733 1.00 86.38 241 SER A C 1
ATOM 1919 O O . SER A 1 241 ? -22.549 -5.882 -23.362 1.00 86.38 241 SER A O 1
ATOM 1921 N N . HIS A 1 242 ? -23.064 -6.836 -21.397 1.00 89.50 242 HIS A N 1
ATOM 1922 C CA . HIS A 1 242 ? -22.393 -5.831 -20.582 1.00 89.50 242 HIS A CA 1
ATOM 1923 C C . HIS A 1 242 ? -20.872 -5.978 -20.689 1.00 89.50 242 HIS A C 1
ATOM 1925 O O . HIS A 1 242 ? -20.350 -7.093 -20.715 1.00 89.50 242 HIS A O 1
ATOM 1931 N N . THR A 1 243 ? -20.167 -4.847 -20.724 1.00 88.44 243 THR A N 1
ATOM 1932 C CA . THR A 1 243 ? -18.703 -4.804 -20.756 1.00 88.44 243 THR A CA 1
ATOM 1933 C C . THR A 1 243 ? -18.140 -5.318 -19.427 1.00 88.44 243 THR A C 1
ATOM 1935 O O . THR A 1 243 ? -18.404 -4.704 -18.388 1.00 88.44 243 THR A O 1
ATOM 1938 N N . PRO A 1 244 ? -17.397 -6.436 -19.422 1.00 91.88 244 PRO A N 1
ATOM 1939 C CA . PRO A 1 244 ? -16.785 -6.957 -18.205 1.00 91.88 244 PRO A CA 1
ATOM 1940 C C . PRO A 1 244 ? -15.661 -6.035 -17.697 1.00 91.88 244 PRO A C 1
ATOM 1942 O O . PRO A 1 244 ? -15.022 -5.347 -18.495 1.00 91.88 244 PRO A O 1
ATOM 1945 N N . PRO A 1 245 ? -15.376 -6.047 -16.383 1.00 92.38 245 PRO A N 1
ATOM 1946 C CA . PRO A 1 245 ? -14.255 -5.306 -15.818 1.00 92.38 245 PRO A CA 1
ATOM 1947 C C . PRO A 1 245 ? -12.912 -5.890 -16.273 1.00 92.38 245 PRO A C 1
ATOM 1949 O O . PRO A 1 245 ? -12.773 -7.102 -16.477 1.00 92.38 245 PRO A O 1
ATOM 1952 N N . THR A 1 246 ? -11.901 -5.032 -16.390 1.00 91.94 246 THR A N 1
ATOM 1953 C CA . THR A 1 246 ? -10.529 -5.446 -16.682 1.00 91.94 246 THR A CA 1
ATOM 1954 C C . THR A 1 246 ? -9.806 -5.904 -15.426 1.00 91.94 246 THR A C 1
ATOM 1956 O O . THR A 1 246 ? -9.943 -5.338 -14.344 1.00 91.94 246 THR A O 1
ATOM 1959 N N . PHE A 1 247 ? -9.045 -6.988 -15.564 1.00 91.62 247 PHE A N 1
ATOM 1960 C CA . PHE A 1 247 ? -8.284 -7.578 -14.473 1.00 91.62 247 PHE A CA 1
ATOM 1961 C C . PHE A 1 247 ? -6.895 -7.968 -14.968 1.00 91.62 247 PHE A C 1
ATOM 1963 O O . PHE A 1 247 ? -6.747 -8.886 -15.777 1.00 91.62 247 PHE A O 1
ATOM 1970 N N . ASN A 1 248 ? -5.879 -7.281 -14.447 1.00 91.25 248 ASN A N 1
ATOM 1971 C CA . ASN A 1 248 ? -4.477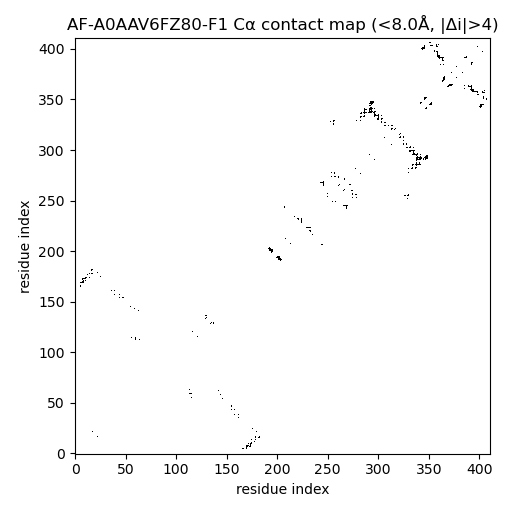 -7.545 -14.742 1.00 91.25 248 ASN A CA 1
ATOM 1972 C C . ASN A 1 248 ? -3.842 -8.303 -13.573 1.00 91.25 248 ASN A C 1
ATOM 1974 O O . ASN A 1 248 ? -3.863 -7.848 -12.432 1.00 91.25 248 ASN A O 1
ATOM 1978 N N . ARG A 1 249 ? -3.246 -9.467 -13.851 1.00 90.19 249 ARG A N 1
ATOM 1979 C CA . ARG A 1 249 ? -2.506 -10.231 -12.838 1.00 90.19 249 ARG A CA 1
ATOM 1980 C C . ARG A 1 249 ? -1.170 -9.549 -12.560 1.00 90.19 249 ARG A C 1
ATOM 1982 O O . ARG A 1 249 ? -0.265 -9.589 -13.391 1.00 90.19 249 ARG A O 1
ATOM 1989 N N . THR A 1 250 ? -1.048 -8.940 -11.387 1.00 90.88 250 THR A N 1
ATOM 1990 C CA . THR A 1 250 ? 0.174 -8.257 -10.954 1.00 90.88 250 THR A CA 1
ATOM 1991 C C . THR A 1 250 ? 0.961 -9.093 -9.953 1.00 90.88 250 THR A C 1
ATOM 1993 O O . THR A 1 250 ? 0.390 -9.661 -9.024 1.00 90.88 250 THR A O 1
ATOM 1996 N N . ASN A 1 251 ? 2.283 -9.097 -10.096 1.00 92.19 251 ASN A N 1
ATOM 1997 C CA . ASN A 1 251 ? 3.216 -9.595 -9.086 1.00 92.19 251 ASN A CA 1
ATOM 1998 C C . ASN A 1 251 ? 3.743 -8.418 -8.251 1.00 92.19 251 ASN A C 1
ATOM 2000 O O . ASN A 1 251 ? 3.580 -7.264 -8.640 1.00 92.19 251 ASN A O 1
ATOM 2004 N N . ALA A 1 252 ? 4.460 -8.692 -7.156 1.00 87.88 252 ALA A N 1
ATOM 2005 C CA . ALA A 1 252 ? 5.075 -7.642 -6.329 1.00 87.88 252 ALA A CA 1
ATOM 2006 C C . ALA A 1 252 ? 5.970 -6.675 -7.133 1.00 87.88 252 ALA A C 1
ATOM 2008 O O . ALA A 1 252 ? 6.042 -5.492 -6.815 1.00 87.88 252 ALA A O 1
ATOM 2009 N N . PHE A 1 253 ? 6.607 -7.176 -8.197 1.00 90.75 253 PHE A N 1
ATOM 2010 C CA . PHE A 1 253 ? 7.419 -6.383 -9.117 1.00 90.75 253 PHE A CA 1
ATOM 201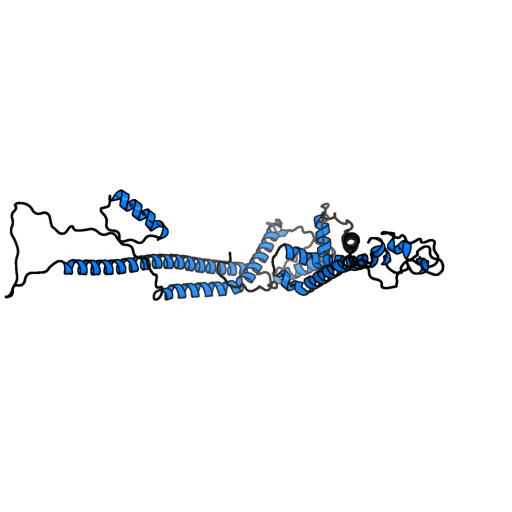1 C C . PHE A 1 253 ? 6.582 -5.532 -10.087 1.00 90.75 253 PHE A C 1
ATOM 2013 O O . PHE A 1 253 ? 6.837 -4.342 -10.244 1.00 90.75 253 PHE A O 1
ATOM 2020 N N . THR A 1 254 ? 5.572 -6.122 -10.737 1.00 92.19 254 THR A N 1
ATOM 2021 C CA . THR A 1 254 ? 4.795 -5.438 -11.786 1.00 92.19 254 THR A CA 1
ATOM 2022 C C . THR A 1 254 ? 3.693 -4.537 -11.238 1.00 92.19 254 THR A C 1
ATOM 2024 O O . THR A 1 254 ? 3.230 -3.659 -11.958 1.00 92.19 254 THR A O 1
ATOM 2027 N N . ALA A 1 255 ? 3.296 -4.711 -9.973 1.00 91.88 255 ALA A N 1
ATOM 2028 C CA . ALA A 1 255 ? 2.249 -3.918 -9.334 1.00 91.88 255 ALA A CA 1
ATOM 2029 C C . ALA A 1 255 ? 2.545 -2.414 -9.378 1.00 91.88 255 ALA A C 1
ATOM 2031 O O . ALA A 1 255 ? 1.664 -1.631 -9.707 1.00 91.88 255 ALA A O 1
ATOM 2032 N N . ALA A 1 256 ? 3.794 -2.012 -9.126 1.00 91.44 256 ALA A N 1
ATOM 2033 C CA . ALA A 1 256 ? 4.182 -0.603 -9.145 1.00 91.44 256 ALA A CA 1
ATOM 2034 C C . ALA A 1 256 ? 4.014 0.026 -10.540 1.00 91.44 256 ALA A C 1
ATOM 2036 O O . ALA A 1 256 ? 3.453 1.110 -10.674 1.00 91.44 256 ALA A O 1
ATOM 2037 N N . PHE A 1 257 ? 4.461 -0.680 -11.584 1.00 93.25 257 PHE A N 1
ATOM 2038 C CA . PHE A 1 257 ? 4.325 -0.232 -12.972 1.00 93.25 257 PHE A CA 1
ATOM 2039 C C . PHE A 1 257 ? 2.861 -0.197 -13.417 1.00 93.25 257 PHE A C 1
ATOM 2041 O O . PHE A 1 257 ? 2.457 0.736 -14.105 1.00 93.25 257 PHE A O 1
ATOM 2048 N N . GLN A 1 258 ? 2.065 -1.181 -12.990 1.00 94.06 258 GLN A N 1
ATOM 2049 C CA . GLN A 1 258 ? 0.634 -1.221 -13.273 1.00 94.06 258 GLN A CA 1
ATOM 2050 C C . GLN A 1 258 ? -0.090 -0.034 -12.629 1.00 94.06 258 GLN A C 1
ATOM 2052 O O . GLN A 1 258 ? -0.832 0.647 -13.323 1.00 94.06 258 GLN A O 1
ATOM 2057 N N . SER A 1 259 ? 0.192 0.284 -11.361 1.00 91.12 259 SER A N 1
ATOM 2058 C CA . SER A 1 259 ? -0.417 1.433 -10.679 1.00 91.12 259 SER A CA 1
ATOM 2059 C C . SER A 1 259 ? -0.127 2.768 -11.374 1.00 91.12 259 SER A C 1
ATOM 2061 O O . SER A 1 259 ? -0.986 3.644 -11.381 1.00 91.12 259 SER A O 1
ATOM 2063 N N . ILE A 1 260 ? 1.059 2.939 -11.975 1.00 92.25 260 ILE A N 1
ATOM 2064 C CA . ILE A 1 260 ? 1.397 4.151 -12.748 1.00 92.25 260 ILE A CA 1
ATOM 2065 C C . ILE A 1 260 ? 0.559 4.247 -14.025 1.00 92.25 260 ILE A C 1
ATOM 2067 O O . ILE A 1 260 ? 0.130 5.334 -14.402 1.00 92.25 260 ILE A O 1
ATOM 2071 N N . ILE A 1 261 ? 0.327 3.120 -14.693 1.00 93.00 261 ILE A N 1
ATOM 2072 C CA . ILE A 1 261 ? -0.464 3.072 -15.927 1.00 93.00 261 ILE A CA 1
ATOM 2073 C C . ILE A 1 261 ? -1.944 3.269 -15.614 1.00 93.00 261 ILE A C 1
ATOM 2075 O O . ILE A 1 261 ? -2.593 4.095 -16.250 1.00 93.00 261 ILE A O 1
ATOM 2079 N N . ASP A 1 262 ? -2.447 2.598 -14.580 1.00 92.50 262 ASP A N 1
ATOM 2080 C CA . ASP A 1 262 ? -3.832 2.726 -14.124 1.00 92.50 262 ASP A CA 1
ATOM 2081 C C . ASP A 1 262 ? -4.146 4.153 -13.644 1.00 92.50 262 ASP A C 1
ATOM 2083 O O . ASP A 1 262 ? -5.288 4.599 -13.744 1.00 92.50 262 ASP A O 1
ATOM 2087 N N . ALA A 1 263 ? -3.138 4.898 -13.168 1.00 92.25 263 ALA A N 1
ATOM 2088 C CA . ALA A 1 263 ? -3.282 6.310 -12.819 1.00 92.25 263 ALA A CA 1
ATOM 2089 C C . ALA A 1 263 ? -3.529 7.216 -14.039 1.00 92.25 263 ALA A C 1
ATOM 2091 O O . ALA A 1 263 ? -4.134 8.277 -13.885 1.00 92.25 263 ALA A O 1
ATOM 2092 N N . TYR A 1 264 ? -3.080 6.821 -15.237 1.00 92.38 264 TYR A N 1
ATOM 2093 C CA . TYR A 1 264 ? -3.431 7.511 -16.482 1.00 92.38 264 TYR A CA 1
ATOM 2094 C C . TYR A 1 264 ? -4.841 7.132 -16.945 1.00 92.38 264 TYR A C 1
ATOM 2096 O O . TYR A 1 264 ? -5.616 7.989 -17.369 1.00 92.38 264 TYR A O 1
ATOM 2104 N N . GLY A 1 265 ? -5.182 5.852 -16.830 1.00 91.75 265 GLY A N 1
ATOM 2105 C CA . GLY A 1 265 ? -6.505 5.333 -17.130 1.00 91.75 265 GLY A CA 1
ATOM 2106 C C . GLY A 1 265 ? -6.526 3.812 -17.091 1.00 91.75 265 GLY A C 1
ATOM 2107 O O . GLY A 1 265 ? -5.520 3.151 -17.346 1.00 91.75 265 GLY A O 1
ATOM 2108 N N . VAL A 1 266 ? -7.692 3.254 -16.778 1.00 91.00 266 VAL A N 1
ATOM 2109 C CA . VAL A 1 266 ? -7.910 1.806 -16.823 1.00 91.00 266 VAL A CA 1
ATOM 2110 C C . VAL A 1 266 ? -8.156 1.396 -18.275 1.00 91.00 266 VAL A C 1
ATOM 2112 O O . VAL A 1 266 ? -8.996 1.993 -18.943 1.00 91.00 266 VAL A O 1
ATOM 2115 N N . ALA A 1 267 ? -7.418 0.391 -18.749 1.00 90.12 267 ALA A N 1
ATOM 2116 C CA . ALA A 1 267 ? -7.546 -0.136 -20.108 1.00 90.12 267 ALA A CA 1
ATOM 2117 C C . ALA A 1 267 ? -8.920 -0.786 -20.353 1.00 90.12 267 ALA A C 1
ATOM 2119 O O . ALA A 1 267 ? -9.544 -1.304 -19.416 1.00 90.12 267 ALA A O 1
ATOM 2120 N N . ASP A 1 268 ? -9.345 -0.813 -21.618 1.00 91.38 268 ASP A N 1
ATOM 2121 C CA . ASP A 1 268 ? -10.583 -1.463 -22.041 1.00 91.38 268 ASP A CA 1
ATOM 2122 C C . ASP A 1 268 ? -10.466 -2.996 -22.028 1.00 91.38 268 ASP A C 1
ATOM 2124 O O . ASP A 1 268 ? -9.383 -3.596 -22.000 1.00 91.38 268 ASP A O 1
ATOM 2128 N N . TYR A 1 269 ? -11.617 -3.677 -22.032 1.00 91.56 269 TYR A N 1
ATOM 2129 C CA . TYR A 1 269 ? -11.641 -5.136 -21.993 1.00 91.56 269 TYR A CA 1
ATOM 2130 C C . TYR A 1 269 ? -10.963 -5.760 -23.213 1.00 91.56 269 TYR A C 1
ATOM 2132 O O . TYR A 1 269 ? -11.346 -5.503 -24.350 1.00 91.56 269 TYR A O 1
ATOM 2140 N N . GLN A 1 270 ? -9.990 -6.638 -22.944 1.00 89.88 270 GLN A N 1
ATOM 2141 C CA . GLN A 1 270 ? -9.135 -7.291 -23.945 1.00 89.88 270 GLN A CA 1
ATOM 2142 C C . GLN A 1 270 ? -8.238 -6.336 -24.749 1.00 89.88 270 GLN A C 1
ATOM 2144 O O . GLN A 1 270 ? -7.725 -6.719 -25.800 1.00 89.88 270 GLN A O 1
ATOM 2149 N N . GLU A 1 271 ? -7.980 -5.133 -24.238 1.00 93.19 271 GLU A N 1
ATOM 2150 C CA . GLU A 1 271 ? -6.943 -4.257 -24.774 1.00 93.19 271 GLU A CA 1
ATOM 2151 C C . GLU A 1 271 ? -5.532 -4.756 -24.403 1.00 93.19 271 GLU A C 1
ATOM 2153 O O . GLU A 1 271 ? -5.319 -5.461 -23.409 1.00 93.19 271 GLU A O 1
ATOM 2158 N N . ILE A 1 272 ? -4.538 -4.404 -25.224 1.00 92.81 272 ILE A N 1
ATOM 2159 C CA . ILE A 1 272 ? -3.134 -4.716 -24.951 1.00 92.81 272 ILE A CA 1
ATOM 2160 C C . ILE A 1 272 ? -2.657 -3.848 -23.787 1.00 92.81 272 ILE A C 1
ATOM 2162 O O . ILE A 1 272 ? -2.542 -2.633 -23.910 1.00 92.81 272 ILE A O 1
ATOM 2166 N N . ASN A 1 273 ? -2.310 -4.485 -22.671 1.00 92.88 273 ASN A N 1
ATOM 2167 C CA . ASN A 1 273 ? -1.734 -3.786 -21.530 1.00 92.88 273 ASN A CA 1
ATOM 2168 C C . ASN A 1 273 ? -0.327 -3.248 -21.882 1.00 92.88 273 ASN A C 1
ATOM 2170 O O . ASN A 1 273 ? 0.549 -4.053 -22.216 1.00 92.88 273 ASN A O 1
ATOM 2174 N N . PRO A 1 274 ? -0.064 -1.929 -21.771 1.00 93.06 274 PRO A N 1
ATOM 2175 C CA . PRO A 1 274 ? 1.258 -1.363 -22.037 1.00 93.06 274 PRO A CA 1
ATOM 2176 C C . PRO A 1 274 ? 2.303 -1.687 -20.952 1.00 93.06 274 PRO A C 1
ATOM 2178 O O . PRO A 1 274 ? 3.499 -1.532 -21.200 1.00 93.06 274 PRO A O 1
ATOM 2181 N N . ALA A 1 275 ? 1.895 -2.182 -19.775 1.00 91.69 275 ALA A N 1
ATOM 2182 C CA . ALA A 1 275 ? 2.773 -2.406 -18.620 1.00 91.69 275 ALA A CA 1
ATOM 2183 C C . ALA A 1 275 ? 4.048 -3.209 -18.902 1.00 91.69 275 ALA A C 1
ATOM 2185 O O . ALA A 1 275 ? 5.112 -2.766 -18.464 1.00 91.69 275 ALA A O 1
ATOM 2186 N N . PRO A 1 276 ? 4.017 -4.327 -19.652 1.00 92.00 276 PRO A N 1
ATOM 2187 C CA . PRO A 1 276 ? 5.229 -5.078 -19.962 1.00 92.00 276 PRO A CA 1
ATOM 2188 C C . PRO A 1 276 ? 6.282 -4.253 -20.710 1.00 92.00 276 PRO A C 1
ATOM 2190 O O . PRO A 1 276 ? 7.474 -4.427 -20.469 1.00 92.00 276 PRO A O 1
ATOM 2193 N N . TYR A 1 277 ? 5.856 -3.335 -21.583 1.00 93.38 277 TYR A N 1
ATOM 2194 C CA . TYR A 1 277 ? 6.763 -2.451 -22.315 1.00 93.38 277 TYR A CA 1
ATOM 2195 C C . TYR A 1 277 ? 7.290 -1.339 -21.408 1.00 93.38 277 TYR A C 1
ATOM 2197 O O . TYR A 1 277 ? 8.496 -1.085 -21.379 1.00 93.38 277 TYR A O 1
ATOM 2205 N N . THR A 1 278 ? 6.404 -0.734 -20.613 1.00 93.62 278 THR A N 1
ATOM 2206 C CA . THR A 1 278 ? 6.737 0.352 -19.683 1.00 93.62 278 THR A CA 1
ATOM 2207 C C . THR A 1 278 ? 7.769 -0.066 -18.636 1.00 93.62 278 THR A C 1
ATOM 2209 O O . THR A 1 278 ? 8.590 0.759 -18.252 1.00 93.62 278 THR A O 1
ATOM 2212 N N . ILE A 1 279 ? 7.811 -1.341 -18.225 1.00 94.12 279 ILE A N 1
ATOM 2213 C CA . ILE A 1 279 ? 8.831 -1.862 -17.291 1.00 94.12 279 ILE A CA 1
ATOM 2214 C C . ILE A 1 279 ? 10.261 -1.541 -17.750 1.00 94.12 279 ILE A C 1
ATOM 2216 O O . ILE A 1 279 ? 11.120 -1.257 -16.917 1.00 94.12 279 ILE A O 1
ATOM 2220 N N . VAL A 1 280 ? 10.525 -1.576 -19.060 1.00 94.00 280 VAL A N 1
ATOM 2221 C CA . VAL A 1 280 ? 11.859 -1.313 -19.620 1.00 94.00 280 VAL A CA 1
ATOM 2222 C C . VAL A 1 280 ? 11.956 0.105 -20.167 1.00 94.00 280 VAL A C 1
ATOM 2224 O O . VAL A 1 280 ? 12.919 0.811 -19.876 1.00 94.00 280 VAL A O 1
ATOM 2227 N N . THR A 1 281 ? 10.967 0.547 -20.947 1.00 94.56 281 THR A N 1
ATOM 2228 C CA . THR A 1 281 ? 11.054 1.827 -21.662 1.00 94.56 281 THR A CA 1
ATOM 2229 C C . THR A 1 281 ? 11.010 3.027 -20.725 1.00 94.56 281 THR A C 1
ATOM 2231 O O . THR A 1 281 ? 11.745 3.983 -20.953 1.00 94.56 281 THR A O 1
ATOM 2234 N N . PHE A 1 282 ? 10.214 2.985 -19.650 1.00 94.31 282 PHE A N 1
ATOM 2235 C CA . PHE A 1 282 ? 10.104 4.114 -18.724 1.00 94.31 282 PHE A CA 1
ATOM 2236 C C . PHE A 1 282 ? 11.413 4.363 -17.954 1.00 94.31 282 PHE A C 1
ATOM 2238 O O . PHE A 1 282 ? 11.944 5.472 -18.053 1.00 94.31 282 PHE A O 1
ATOM 2245 N N . PRO A 1 283 ? 12.013 3.366 -17.270 1.00 95.06 283 PRO A N 1
ATOM 2246 C CA . PRO A 1 283 ? 13.313 3.553 -16.627 1.00 95.06 283 PRO A CA 1
ATOM 2247 C C . PRO A 1 283 ? 14.444 3.900 -17.604 1.00 95.06 283 PRO A C 1
ATOM 2249 O O . PRO A 1 283 ? 15.335 4.671 -17.256 1.00 95.06 283 PRO A O 1
ATOM 2252 N N . PHE A 1 284 ? 14.404 3.370 -18.829 1.00 94.88 284 PHE A N 1
ATOM 2253 C CA . PHE A 1 284 ? 15.400 3.675 -19.855 1.00 94.88 284 PHE A CA 1
ATOM 2254 C C . PHE A 1 284 ? 15.319 5.129 -20.346 1.00 94.88 284 PHE A C 1
ATOM 2256 O O . PHE A 1 284 ? 16.340 5.808 -20.428 1.00 94.88 284 PHE A O 1
ATOM 2263 N N . LEU A 1 285 ? 14.115 5.644 -20.621 1.00 95.19 285 LEU A N 1
ATOM 2264 C CA . LEU A 1 285 ? 13.928 7.050 -20.998 1.00 95.19 285 LEU A CA 1
ATOM 2265 C C . LEU A 1 285 ? 14.345 7.995 -19.867 1.00 95.19 285 LEU A C 1
ATOM 2267 O O . LEU A 1 285 ? 14.994 9.008 -20.124 1.00 95.19 285 LEU A O 1
ATOM 2271 N N . PHE A 1 286 ? 14.046 7.635 -18.615 1.00 94.94 286 PHE A N 1
ATOM 2272 C CA . PHE A 1 286 ? 14.549 8.368 -17.456 1.00 94.94 286 PHE A CA 1
ATOM 2273 C C . PHE A 1 286 ? 16.083 8.398 -17.421 1.00 94.94 286 PHE A C 1
ATOM 2275 O O . PHE A 1 286 ? 16.677 9.453 -17.217 1.00 94.94 286 PHE A O 1
ATOM 2282 N N . ALA A 1 287 ? 16.730 7.258 -17.664 1.00 94.94 287 ALA A N 1
ATOM 2283 C CA . ALA A 1 287 ? 18.182 7.151 -17.645 1.00 94.94 287 ALA A CA 1
ATOM 2284 C C . ALA A 1 287 ? 18.872 8.003 -18.721 1.00 94.94 287 ALA A C 1
ATOM 2286 O O . ALA A 1 287 ? 19.960 8.516 -18.477 1.00 94.94 287 ALA A O 1
ATOM 2287 N N . ILE A 1 288 ? 18.257 8.196 -19.891 1.00 94.81 288 ILE A N 1
ATOM 2288 C CA . ILE A 1 288 ? 18.787 9.105 -20.924 1.00 94.81 288 ILE A CA 1
ATOM 2289 C C . ILE A 1 288 ? 18.777 10.556 -20.431 1.00 94.81 288 ILE A C 1
ATOM 2291 O O . ILE A 1 288 ? 19.728 11.289 -20.697 1.00 94.81 288 ILE A O 1
ATOM 2295 N N . MET A 1 289 ? 17.721 10.963 -19.718 1.00 94.69 289 MET A N 1
ATOM 2296 C CA . MET A 1 289 ? 17.559 12.329 -19.207 1.00 94.69 289 MET A CA 1
ATOM 2297 C C . MET A 1 289 ? 18.410 12.614 -17.964 1.00 94.69 289 MET A C 1
ATOM 2299 O O . MET A 1 289 ? 18.852 13.742 -17.780 1.00 94.69 289 MET A O 1
ATOM 2303 N N . PHE A 1 290 ? 18.614 11.616 -17.102 1.00 92.62 290 PHE A N 1
ATOM 2304 C CA . PHE A 1 290 ? 19.332 11.759 -15.831 1.00 92.62 290 PHE A CA 1
ATOM 2305 C C . PHE A 1 290 ? 20.815 11.353 -15.906 1.00 92.62 290 PHE A C 1
ATOM 2307 O O . PHE A 1 290 ? 21.539 11.591 -14.950 1.00 92.62 290 PHE A O 1
ATOM 2314 N N . GLY A 1 291 ? 21.239 10.726 -17.010 1.00 88.69 291 GLY A N 1
ATOM 2315 C CA . GLY A 1 291 ? 22.443 9.898 -17.164 1.00 88.69 291 GLY A CA 1
ATOM 2316 C C . GLY A 1 291 ? 23.740 10.388 -16.516 1.00 88.69 291 GLY A C 1
ATOM 2317 O O . GLY A 1 291 ? 24.625 10.880 -17.200 1.00 88.69 291 GLY A O 1
ATOM 2318 N N . ASP A 1 292 ? 23.885 10.126 -15.220 1.00 93.94 292 ASP A N 1
ATOM 2319 C CA . ASP A 1 292 ? 25.114 10.274 -14.442 1.00 93.94 292 ASP A CA 1
ATOM 2320 C C . ASP A 1 292 ? 25.378 8.950 -13.714 1.00 93.94 292 ASP A C 1
ATOM 2322 O O . ASP A 1 292 ? 24.500 8.390 -13.039 1.00 93.94 292 ASP A O 1
ATOM 2326 N N . CYS A 1 293 ? 26.597 8.428 -13.859 1.00 92.56 293 CYS A N 1
ATOM 2327 C CA . CYS A 1 293 ? 27.007 7.179 -13.230 1.00 92.56 293 CYS A CA 1
ATOM 2328 C C . CYS A 1 293 ? 27.035 7.285 -11.694 1.00 92.56 293 CYS A C 1
ATOM 2330 O O . CYS A 1 293 ? 26.615 6.359 -10.996 1.00 92.56 293 CYS A O 1
ATOM 2332 N N . GLY A 1 294 ? 27.505 8.411 -11.155 1.00 93.25 294 GLY A N 1
ATOM 2333 C CA . GLY A 1 294 ? 27.629 8.661 -9.722 1.00 93.25 294 GLY A CA 1
ATOM 2334 C C . GLY A 1 294 ? 26.267 8.792 -9.049 1.00 93.25 294 GLY A C 1
ATOM 2335 O O . GLY A 1 294 ? 25.961 8.067 -8.096 1.00 93.25 294 GLY A O 1
ATOM 2336 N N . HIS A 1 295 ? 25.402 9.655 -9.582 1.00 93.19 295 HIS A N 1
ATOM 2337 C CA . HIS A 1 295 ? 24.042 9.800 -9.062 1.00 93.19 295 HIS A CA 1
ATOM 2338 C C . HIS A 1 295 ? 23.198 8.530 -9.254 1.00 93.19 295 HIS A C 1
ATOM 2340 O O . HIS A 1 295 ? 22.467 8.141 -8.338 1.00 93.19 295 HIS A O 1
ATOM 2346 N N . GLY A 1 296 ? 23.341 7.832 -10.387 1.00 94.81 296 GLY A N 1
ATOM 2347 C CA . GLY A 1 296 ? 22.696 6.539 -10.628 1.00 94.81 296 GLY A CA 1
ATOM 2348 C C . GLY A 1 296 ? 23.103 5.464 -9.611 1.00 94.81 296 GLY A C 1
ATOM 2349 O O . GLY A 1 296 ? 22.255 4.692 -9.150 1.00 94.81 296 GLY A O 1
ATOM 2350 N N . LEU A 1 297 ? 24.373 5.449 -9.189 1.00 95.38 297 LEU A N 1
ATOM 2351 C CA . LEU A 1 297 ? 24.879 4.548 -8.149 1.00 95.38 297 LEU A CA 1
ATOM 2352 C C . LEU A 1 297 ? 24.280 4.859 -6.774 1.00 95.38 297 LEU A C 1
ATOM 2354 O O . LEU A 1 297 ? 23.823 3.942 -6.091 1.00 95.38 297 LEU A O 1
ATOM 2358 N N . VAL A 1 298 ? 24.196 6.137 -6.391 1.00 95.81 298 VAL A N 1
ATOM 2359 C CA . VAL A 1 298 ? 23.540 6.552 -5.137 1.00 95.81 298 VAL A CA 1
ATOM 2360 C C . VAL A 1 298 ? 22.061 6.156 -5.132 1.00 95.81 298 VAL A C 1
ATOM 2362 O O . VAL A 1 298 ? 21.585 5.580 -4.152 1.00 95.81 298 VAL A O 1
ATOM 2365 N N . MET A 1 299 ? 21.341 6.395 -6.234 1.00 94.94 299 MET A N 1
ATOM 2366 C CA . MET A 1 299 ? 19.939 5.986 -6.361 1.00 94.94 299 MET A CA 1
ATOM 2367 C C . MET A 1 299 ? 19.770 4.466 -6.273 1.00 94.94 299 MET A C 1
ATOM 2369 O O . MET A 1 299 ? 18.894 3.990 -5.556 1.00 94.94 299 MET A O 1
ATOM 2373 N N . SER A 1 300 ? 20.632 3.695 -6.940 1.00 95.25 300 SER A N 1
ATOM 2374 C CA . SER A 1 300 ? 20.589 2.227 -6.899 1.00 95.25 300 SER A CA 1
ATOM 2375 C C . SER A 1 300 ? 20.827 1.685 -5.488 1.00 95.25 300 SER A C 1
ATOM 2377 O O . SER A 1 300 ? 20.105 0.794 -5.042 1.00 95.25 300 SER A O 1
ATOM 2379 N N . LEU A 1 301 ? 21.796 2.247 -4.756 1.00 96.06 301 LEU A N 1
ATOM 2380 C CA . LEU A 1 301 ? 22.070 1.872 -3.365 1.00 96.06 301 LEU A CA 1
ATOM 2381 C C . LEU A 1 301 ? 20.888 2.192 -2.444 1.00 96.06 301 LEU A C 1
ATOM 2383 O O . LEU A 1 301 ? 20.522 1.358 -1.616 1.00 96.06 301 LEU A O 1
ATOM 2387 N N . LEU A 1 302 ? 20.254 3.355 -2.620 1.00 94.06 302 LEU A N 1
ATOM 2388 C CA . LEU A 1 302 ? 19.043 3.715 -1.883 1.00 94.06 302 LEU A CA 1
ATOM 2389 C C . LEU A 1 302 ? 17.899 2.738 -2.187 1.00 94.06 302 LEU A C 1
ATOM 2391 O O . LEU A 1 302 ? 17.233 2.277 -1.261 1.00 94.06 302 LEU A O 1
ATOM 2395 N N . ALA A 1 303 ? 17.701 2.362 -3.453 1.00 94.12 303 ALA A N 1
ATOM 2396 C CA . ALA A 1 303 ? 16.687 1.381 -3.843 1.00 94.12 303 ALA A CA 1
ATOM 2397 C C . ALA A 1 303 ? 16.909 0.024 -3.165 1.00 94.12 303 ALA A C 1
ATOM 2399 O O . ALA A 1 303 ? 15.981 -0.546 -2.592 1.00 94.12 303 ALA A O 1
ATOM 2400 N N . VAL A 1 304 ? 18.146 -0.483 -3.200 1.00 95.25 304 VAL A N 1
ATOM 2401 C CA . VAL A 1 304 ? 18.513 -1.751 -2.554 1.00 95.25 304 VAL A CA 1
ATOM 2402 C C . VAL A 1 304 ? 18.304 -1.671 -1.042 1.00 95.25 304 VAL A C 1
ATOM 2404 O O . VAL A 1 304 ? 17.776 -2.612 -0.450 1.00 95.25 304 VAL A O 1
ATOM 2407 N N . TRP A 1 305 ? 18.649 -0.544 -0.416 1.00 93.88 305 TRP A N 1
ATOM 2408 C CA . TRP A 1 305 ? 18.423 -0.326 1.011 1.00 93.88 305 TRP A CA 1
ATOM 2409 C C . TRP A 1 305 ? 16.932 -0.365 1.383 1.00 93.88 305 TRP A C 1
ATOM 2411 O O . TRP A 1 305 ? 16.559 -1.042 2.343 1.00 93.88 305 TRP A O 1
ATOM 2421 N N . VAL A 1 306 ? 16.069 0.276 0.587 1.00 91.94 306 VAL A N 1
ATOM 2422 C CA . VAL A 1 306 ? 14.607 0.240 0.778 1.00 91.94 306 VAL A CA 1
ATOM 2423 C C . VAL A 1 306 ? 14.051 -1.175 0.590 1.00 91.94 306 VAL A C 1
ATOM 2425 O O . VAL A 1 306 ? 13.197 -1.599 1.365 1.00 91.94 306 VAL A O 1
ATOM 2428 N N . ILE A 1 307 ? 14.548 -1.930 -0.397 1.00 91.12 307 ILE A N 1
ATOM 2429 C CA . ILE A 1 307 ? 14.144 -3.330 -0.619 1.00 91.12 307 ILE A CA 1
ATOM 2430 C C . ILE A 1 307 ? 14.550 -4.210 0.572 1.00 91.12 307 ILE A C 1
ATOM 2432 O O . ILE A 1 307 ? 13.764 -5.049 1.004 1.00 91.12 307 ILE A O 1
ATOM 2436 N N . TYR A 1 308 ? 15.745 -4.006 1.132 1.00 92.44 308 TYR A N 1
ATOM 2437 C CA . TYR A 1 308 ? 16.221 -4.778 2.282 1.00 92.44 308 TYR A CA 1
ATOM 2438 C C . TYR A 1 308 ? 15.413 -4.501 3.561 1.00 92.44 308 TYR A C 1
ATOM 2440 O O . TYR A 1 308 ? 15.180 -5.411 4.351 1.00 92.44 308 TYR A O 1
ATOM 2448 N N . GLN A 1 309 ? 14.957 -3.262 3.769 1.00 88.44 309 GLN A N 1
ATOM 2449 C CA . GLN A 1 309 ? 14.201 -2.858 4.963 1.00 88.44 309 GLN A CA 1
ATOM 2450 C C . GLN A 1 309 ? 12.674 -2.785 4.759 1.00 88.44 309 GLN A C 1
ATOM 2452 O O . GLN A 1 309 ? 11.987 -2.075 5.498 1.00 88.44 309 GLN A O 1
ATOM 2457 N N . GLU A 1 310 ? 12.118 -3.532 3.798 1.00 83.38 310 GLU A N 1
ATOM 2458 C CA . GLU A 1 310 ? 10.689 -3.473 3.438 1.00 83.38 310 GLU A CA 1
ATOM 2459 C C . GLU A 1 310 ? 9.749 -3.614 4.655 1.00 83.38 310 GLU A C 1
ATOM 2461 O O . GLU A 1 310 ? 8.789 -2.853 4.794 1.00 83.38 310 GLU A O 1
ATOM 2466 N N . GLU A 1 311 ? 10.037 -4.545 5.572 1.00 81.56 311 GLU A N 1
ATOM 2467 C CA . GLU A 1 311 ? 9.189 -4.793 6.748 1.00 81.56 311 GLU A CA 1
ATOM 2468 C C . GLU A 1 311 ? 9.204 -3.640 7.758 1.00 81.56 311 GLU A C 1
ATOM 2470 O O . GLU A 1 311 ? 8.174 -3.316 8.354 1.00 81.56 311 GLU A O 1
ATOM 2475 N N . HIS A 1 312 ? 10.355 -2.987 7.938 1.00 82.12 312 HIS A N 1
ATOM 2476 C CA . HIS A 1 312 ? 10.484 -1.865 8.863 1.00 82.12 312 HIS A CA 1
ATOM 2477 C C . HIS A 1 312 ? 9.740 -0.634 8.335 1.00 82.12 312 HIS A C 1
ATOM 2479 O O . HIS A 1 312 ? 8.958 -0.018 9.063 1.00 82.12 312 HIS A O 1
ATOM 2485 N N . PHE A 1 313 ? 9.914 -0.317 7.048 1.00 78.75 313 PHE A N 1
ATOM 2486 C CA . PHE A 1 313 ? 9.262 0.833 6.425 1.00 78.75 313 PHE A CA 1
ATOM 2487 C C . PHE A 1 313 ? 7.750 0.671 6.299 1.00 78.75 313 PHE A C 1
ATOM 2489 O O . PHE A 1 313 ? 7.032 1.644 6.495 1.00 78.75 313 PHE A O 1
ATOM 2496 N N . ARG A 1 314 ? 7.239 -0.552 6.102 1.00 75.44 314 ARG A N 1
ATOM 2497 C CA . ARG A 1 314 ? 5.788 -0.810 6.092 1.00 75.44 314 ARG A CA 1
ATOM 2498 C C . ARG A 1 314 ? 5.107 -0.482 7.430 1.00 75.44 314 ARG A C 1
ATOM 2500 O O . ARG A 1 314 ? 3.896 -0.273 7.476 1.00 75.44 314 ARG A O 1
ATOM 2507 N N . HIS A 1 315 ? 5.852 -0.444 8.537 1.00 73.31 315 HIS A N 1
ATOM 2508 C CA . HIS A 1 315 ? 5.310 -0.032 9.834 1.00 73.31 315 HIS A CA 1
ATOM 2509 C C . HIS A 1 315 ? 5.272 1.485 10.034 1.00 73.31 315 HIS A C 1
ATOM 2511 O O . HIS A 1 315 ? 4.458 1.967 10.826 1.00 73.31 315 HIS A O 1
ATOM 2517 N N . LEU A 1 316 ? 6.103 2.231 9.309 1.00 77.25 316 LEU A N 1
ATOM 2518 C CA . LEU A 1 316 ? 6.136 3.687 9.334 1.00 77.25 316 LEU A CA 1
ATOM 2519 C C . LEU A 1 316 ? 5.092 4.220 8.348 1.00 77.25 316 LEU A C 1
ATOM 2521 O O . LEU A 1 316 ? 5.373 4.399 7.169 1.00 77.25 316 LEU A O 1
ATOM 2525 N N . LYS A 1 317 ? 3.875 4.469 8.842 1.00 71.19 317 LYS A N 1
ATOM 2526 C CA . LYS A 1 317 ? 2.752 5.004 8.052 1.00 71.19 317 LYS A CA 1
ATOM 2527 C C . LYS A 1 317 ? 2.949 6.485 7.713 1.00 71.19 317 LYS A C 1
ATOM 2529 O O . LYS A 1 317 ? 2.272 7.345 8.272 1.00 71.19 317 LYS A O 1
ATOM 2534 N N . ASN A 1 318 ? 3.884 6.765 6.814 1.00 84.69 318 ASN A N 1
ATOM 2535 C CA . ASN A 1 318 ? 4.094 8.083 6.232 1.00 84.69 318 ASN A CA 1
ATOM 2536 C C . ASN A 1 318 ? 3.793 8.009 4.736 1.00 84.69 318 ASN A C 1
ATOM 2538 O O . ASN A 1 318 ? 4.356 7.163 4.047 1.00 84.69 318 ASN A O 1
ATOM 2542 N N . GLU A 1 319 ? 2.999 8.946 4.217 1.00 87.44 319 GLU A N 1
ATOM 2543 C CA . GLU A 1 319 ? 2.580 8.958 2.805 1.00 87.44 319 GLU A CA 1
ATOM 2544 C C . GLU A 1 319 ? 3.774 8.921 1.835 1.00 87.44 319 GLU A C 1
ATOM 2546 O O . GLU A 1 319 ? 3.772 8.173 0.861 1.00 87.44 319 GLU A O 1
ATOM 2551 N N . LEU A 1 320 ? 4.844 9.665 2.140 1.00 87.25 320 LEU A N 1
ATOM 2552 C CA . LEU A 1 320 ? 6.068 9.671 1.331 1.00 87.25 320 LEU A CA 1
ATOM 2553 C C . LEU A 1 320 ? 6.797 8.319 1.346 1.00 87.25 320 LEU A C 1
ATOM 2555 O O . LEU A 1 320 ? 7.344 7.900 0.327 1.00 87.25 320 LEU A O 1
ATOM 2559 N N . ILE A 1 321 ? 6.808 7.638 2.495 1.00 86.44 321 ILE A N 1
ATOM 2560 C CA . ILE A 1 321 ? 7.453 6.328 2.640 1.00 86.44 321 ILE A CA 1
ATOM 2561 C C . ILE A 1 321 ? 6.624 5.268 1.914 1.00 86.44 321 ILE A C 1
ATOM 2563 O O . ILE A 1 321 ? 7.201 4.430 1.228 1.00 86.44 321 ILE A O 1
ATOM 2567 N N . ASP A 1 322 ? 5.294 5.339 1.983 1.00 86.31 322 ASP A N 1
ATOM 2568 C CA . ASP A 1 322 ? 4.403 4.414 1.279 1.00 86.31 322 ASP A CA 1
ATOM 2569 C C . ASP A 1 322 ? 4.585 4.501 -0.245 1.00 86.31 322 ASP A C 1
ATOM 2571 O O . ASP A 1 322 ? 4.699 3.471 -0.916 1.00 86.31 322 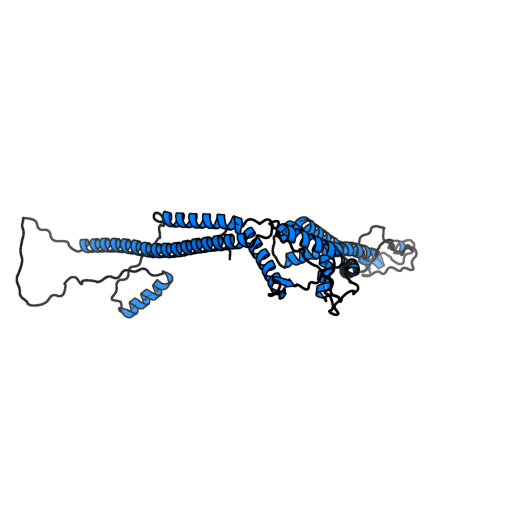ASP A O 1
ATOM 2575 N N . VAL A 1 323 ? 4.709 5.716 -0.795 1.00 88.25 323 VAL A N 1
ATOM 2576 C CA . VAL A 1 323 ? 5.022 5.920 -2.221 1.00 88.25 323 VAL A CA 1
ATOM 2577 C C . VAL A 1 323 ? 6.404 5.356 -2.570 1.00 88.25 323 VAL A C 1
ATOM 2579 O O . VAL A 1 323 ? 6.548 4.658 -3.578 1.00 88.25 323 VAL A O 1
ATOM 2582 N N . LEU A 1 324 ? 7.416 5.595 -1.729 1.00 88.19 324 LEU A N 1
ATOM 2583 C CA . LEU A 1 324 ? 8.780 5.105 -1.952 1.00 88.19 324 LEU A CA 1
ATOM 2584 C C . LEU A 1 324 ? 8.865 3.568 -1.913 1.00 88.19 324 LEU A C 1
ATOM 2586 O O . LEU A 1 324 ? 9.484 2.956 -2.784 1.00 88.19 324 LEU A O 1
ATOM 2590 N N . VAL A 1 325 ? 8.214 2.931 -0.936 1.00 88.88 325 VAL A N 1
ATOM 2591 C CA . VAL A 1 325 ? 8.151 1.466 -0.798 1.00 88.88 325 VAL A CA 1
ATOM 2592 C C . VAL A 1 325 ? 7.349 0.846 -1.945 1.00 88.88 325 VAL A C 1
ATOM 2594 O O . VAL A 1 325 ? 7.741 -0.197 -2.483 1.00 88.88 325 VAL A O 1
ATOM 2597 N N . GLY A 1 326 ? 6.260 1.498 -2.365 1.00 88.00 326 GLY A N 1
ATOM 2598 C CA . GLY A 1 326 ? 5.478 1.109 -3.537 1.00 88.00 326 GLY A CA 1
ATOM 2599 C C . GLY A 1 326 ? 6.310 1.126 -4.822 1.00 88.00 326 GLY A C 1
ATOM 2600 O O . GLY A 1 326 ? 6.278 0.164 -5.584 1.00 88.00 326 GLY A O 1
ATOM 2601 N N . GLY A 1 327 ? 7.122 2.168 -5.022 1.00 90.38 327 GLY A N 1
ATOM 2602 C CA . GLY A 1 327 ? 7.966 2.372 -6.205 1.00 90.38 327 GLY A CA 1
ATOM 2603 C C . GLY A 1 327 ? 9.353 1.714 -6.178 1.00 90.38 327 GLY A C 1
ATOM 2604 O O . GLY A 1 327 ? 10.146 1.952 -7.088 1.00 90.38 327 GLY A O 1
ATOM 2605 N N . ARG A 1 328 ? 9.683 0.887 -5.176 1.00 92.12 328 ARG A N 1
ATOM 2606 C CA . ARG A 1 328 ? 11.059 0.398 -4.931 1.00 92.12 328 ARG A CA 1
ATOM 2607 C C . ARG A 1 328 ? 11.745 -0.270 -6.130 1.00 92.12 328 ARG A C 1
ATOM 2609 O O . ARG A 1 328 ? 12.920 -0.022 -6.390 1.00 92.12 328 ARG A O 1
ATOM 2616 N N . TYR A 1 329 ? 11.014 -1.080 -6.895 1.00 93.38 329 TYR A N 1
ATOM 2617 C CA . TYR A 1 329 ? 11.559 -1.756 -8.079 1.00 93.38 329 TYR A CA 1
ATOM 2618 C C . TYR A 1 329 ? 11.752 -0.815 -9.271 1.00 93.38 329 TYR A C 1
ATOM 2620 O O . TYR A 1 329 ? 12.655 -1.022 -10.079 1.00 93.38 329 TYR A O 1
ATOM 2628 N N . ILE A 1 330 ? 10.932 0.233 -9.360 1.00 94.00 330 ILE A N 1
ATOM 2629 C CA . ILE A 1 330 ? 11.053 1.268 -10.388 1.00 94.00 330 ILE A CA 1
ATOM 2630 C C . ILE A 1 330 ? 12.326 2.070 -10.132 1.00 94.00 330 ILE A C 1
ATOM 2632 O O . ILE A 1 330 ? 13.143 2.224 -11.035 1.00 94.00 330 ILE A O 1
ATOM 2636 N N . LEU A 1 331 ? 12.539 2.492 -8.881 1.00 93.81 331 LEU A N 1
ATOM 2637 C CA . LEU A 1 331 ? 13.732 3.234 -8.472 1.00 93.81 331 LEU A CA 1
ATOM 2638 C C . LEU A 1 331 ? 15.013 2.416 -8.695 1.00 93.81 331 LEU A C 1
ATOM 2640 O O . LEU A 1 331 ? 16.005 2.953 -9.184 1.00 93.81 331 LEU A O 1
ATOM 2644 N N . LEU A 1 332 ? 14.969 1.105 -8.427 1.00 95.06 332 LEU A N 1
ATOM 2645 C CA . LEU A 1 332 ? 16.082 0.196 -8.708 1.00 95.06 332 LEU A CA 1
ATOM 2646 C C . LEU A 1 332 ? 16.422 0.157 -10.206 1.00 95.06 332 LEU A C 1
ATOM 2648 O O . LEU A 1 332 ? 17.585 0.307 -10.573 1.00 95.06 332 LEU A O 1
ATOM 2652 N N . LEU A 1 333 ? 15.421 -0.024 -11.074 1.00 95.19 333 LEU A N 1
ATOM 2653 C CA . LEU A 1 333 ? 15.643 -0.061 -12.522 1.00 95.19 333 LEU A CA 1
ATOM 2654 C C . LEU A 1 333 ? 16.112 1.289 -13.075 1.00 95.19 333 LEU A C 1
ATOM 2656 O O . LEU A 1 333 ? 17.013 1.316 -13.907 1.00 95.19 333 LEU A O 1
ATOM 2660 N N . MET A 1 334 ? 15.553 2.400 -12.592 1.00 95.19 334 MET A N 1
ATOM 2661 C CA . MET A 1 334 ? 15.979 3.753 -12.969 1.00 95.19 334 MET A CA 1
ATOM 2662 C C . MET A 1 334 ? 17.446 4.002 -12.606 1.00 95.19 334 MET A C 1
ATOM 2664 O O . MET A 1 334 ? 18.199 4.523 -13.426 1.00 95.19 334 MET A O 1
ATOM 2668 N N . GLY A 1 335 ? 17.868 3.588 -11.408 1.00 95.94 335 GLY A N 1
ATOM 2669 C CA . GLY A 1 335 ? 19.260 3.678 -10.977 1.00 95.94 335 GLY A CA 1
ATOM 2670 C C . GLY A 1 335 ? 20.199 2.833 -11.843 1.00 95.94 335 GLY A C 1
ATOM 2671 O O . GLY A 1 335 ? 21.204 3.346 -12.330 1.00 95.94 335 GLY A O 1
ATOM 2672 N N . LEU A 1 336 ? 19.847 1.569 -12.107 1.00 95.88 336 LEU A N 1
ATOM 2673 C CA . LEU A 1 336 ? 20.673 0.665 -12.919 1.00 95.88 336 LEU A CA 1
ATOM 2674 C C . LEU A 1 336 ? 20.820 1.143 -14.368 1.00 95.88 336 LEU A C 1
ATOM 2676 O O . LEU A 1 336 ? 21.930 1.139 -14.903 1.00 95.88 336 LEU A O 1
ATOM 2680 N N . PHE A 1 337 ? 19.731 1.589 -14.999 1.00 96.31 337 PHE A N 1
ATOM 2681 C CA . PHE A 1 337 ? 19.817 2.152 -16.344 1.00 96.31 337 PHE A CA 1
ATOM 2682 C C . PHE A 1 337 ? 20.564 3.487 -16.360 1.00 96.31 337 PHE A C 1
ATOM 2684 O O . PHE A 1 337 ? 21.302 3.722 -17.310 1.00 96.31 337 PHE A O 1
ATOM 2691 N N . SER A 1 338 ? 20.448 4.320 -15.319 1.00 96.00 338 SER A N 1
ATOM 2692 C CA . SER A 1 338 ? 21.229 5.562 -15.206 1.00 96.00 338 SER A CA 1
ATOM 2693 C C . SER A 1 338 ? 22.729 5.306 -15.094 1.00 96.00 338 SER A C 1
ATOM 2695 O O . SER A 1 338 ? 23.516 6.070 -15.639 1.00 96.00 338 SER A O 1
ATOM 2697 N N . ILE A 1 339 ? 23.148 4.241 -14.402 1.00 95.12 339 ILE A N 1
ATOM 2698 C CA . ILE A 1 339 ? 24.563 3.841 -14.377 1.00 95.12 339 ILE A CA 1
ATOM 2699 C C . ILE A 1 339 ? 25.004 3.446 -15.787 1.00 95.12 339 ILE A C 1
ATOM 2701 O O . ILE A 1 339 ? 26.054 3.880 -16.247 1.00 95.12 339 ILE A O 1
ATOM 2705 N N . TYR A 1 340 ? 24.190 2.661 -16.498 1.00 94.62 340 TYR A N 1
ATOM 2706 C CA . TYR A 1 340 ? 24.487 2.263 -17.873 1.00 94.62 340 TYR A CA 1
ATOM 2707 C C . TYR A 1 340 ? 24.604 3.463 -18.826 1.00 94.62 340 TYR A C 1
ATOM 2709 O O . TYR A 1 340 ? 25.582 3.552 -19.565 1.00 94.62 340 TYR A O 1
ATOM 2717 N N . THR A 1 341 ? 23.657 4.405 -18.803 1.00 93.88 341 THR A N 1
ATOM 2718 C CA . THR A 1 341 ? 23.711 5.601 -19.660 1.00 93.88 341 THR A CA 1
ATOM 2719 C C . THR A 1 341 ? 24.805 6.572 -19.230 1.00 93.88 341 THR A C 1
ATOM 2721 O O . THR A 1 341 ? 25.498 7.094 -20.094 1.00 93.88 341 THR A O 1
ATOM 2724 N N . GLY A 1 342 ? 25.039 6.752 -17.928 1.00 92.56 342 GLY A N 1
ATOM 2725 C CA . GLY A 1 342 ? 26.145 7.565 -17.413 1.00 92.56 342 GLY A CA 1
ATOM 2726 C C . GLY A 1 342 ? 27.514 7.020 -17.826 1.00 92.56 342 GLY A C 1
ATOM 2727 O O . GLY A 1 342 ? 28.404 7.778 -18.196 1.00 92.56 342 GLY A O 1
ATOM 2728 N N . LEU A 1 343 ? 27.667 5.693 -17.874 1.00 91.12 343 LEU A N 1
ATOM 2729 C CA . LEU A 1 343 ? 28.857 5.038 -18.418 1.00 91.12 343 LEU A CA 1
ATOM 2730 C C . LEU A 1 343 ? 29.005 5.231 -19.938 1.00 91.12 343 LEU A C 1
ATOM 2732 O O . LEU A 1 343 ? 30.126 5.374 -20.419 1.00 91.12 343 LEU A O 1
ATOM 2736 N N . ILE A 1 344 ? 27.900 5.278 -20.695 1.00 92.38 344 ILE A N 1
ATOM 2737 C CA . ILE A 1 344 ? 27.925 5.633 -22.126 1.00 92.38 344 ILE A CA 1
ATOM 2738 C C . ILE A 1 344 ? 28.321 7.100 -22.318 1.00 92.38 344 ILE A C 1
ATOM 2740 O O . ILE A 1 344 ? 29.108 7.406 -23.210 1.00 92.38 344 ILE A O 1
ATOM 2744 N N . TYR A 1 345 ? 27.808 8.012 -21.495 1.00 90.75 345 TYR A N 1
ATOM 2745 C CA . TYR A 1 345 ? 28.196 9.423 -21.545 1.00 90.75 345 TYR A CA 1
ATOM 2746 C C . TYR A 1 345 ? 29.605 9.669 -21.006 1.00 90.75 345 TYR A C 1
ATOM 2748 O O . TYR A 1 345 ? 30.179 10.715 -21.287 1.00 90.75 345 TYR A O 1
ATOM 2756 N N . ASN A 1 346 ? 30.177 8.686 -20.305 1.00 89.50 346 ASN A N 1
ATOM 2757 C CA . ASN A 1 346 ? 31.441 8.802 -19.595 1.00 89.50 346 ASN A CA 1
ATOM 2758 C C . ASN A 1 346 ? 31.425 9.979 -18.604 1.00 89.50 346 ASN A C 1
ATOM 2760 O O . ASN A 1 346 ? 32.376 10.752 -18.537 1.00 89.50 346 ASN A O 1
ATOM 2764 N N . ASP A 1 347 ? 30.327 10.104 -17.851 1.00 89.31 347 ASP A N 1
ATOM 2765 C CA . ASP A 1 347 ? 30.146 11.128 -16.823 1.00 89.31 347 ASP A CA 1
ATOM 2766 C C . ASP A 1 347 ? 29.788 10.491 -15.470 1.00 89.31 347 ASP A C 1
ATOM 2768 O O . ASP A 1 347 ? 28.845 9.699 -15.336 1.00 89.31 347 ASP A O 1
ATOM 2772 N N . CYS A 1 348 ? 30.583 10.820 -14.456 1.00 90.56 348 CYS A N 1
ATOM 2773 C CA . CYS A 1 348 ? 30.410 10.427 -13.070 1.00 90.56 348 CYS A CA 1
ATOM 2774 C C . CYS A 1 348 ? 30.701 11.625 -12.161 1.00 90.56 348 CYS A C 1
ATOM 2776 O O . CYS A 1 348 ? 31.863 11.950 -11.920 1.00 90.56 348 CYS A O 1
ATOM 2778 N N . PHE A 1 349 ? 29.660 12.250 -11.603 1.00 89.31 349 PHE A N 1
ATOM 2779 C CA . PHE A 1 349 ? 29.784 13.493 -10.830 1.00 89.31 349 PHE A CA 1
ATOM 2780 C C . PHE A 1 349 ? 30.555 14.595 -11.577 1.00 89.31 349 PHE A C 1
ATOM 2782 O O . PHE A 1 349 ? 31.449 15.220 -10.996 1.00 89.31 349 PHE A O 1
ATOM 2789 N N . SER A 1 350 ? 30.229 14.848 -12.850 1.00 85.88 350 SER A N 1
ATOM 2790 C CA . SER A 1 350 ? 30.924 15.810 -13.726 1.00 85.88 350 SER A CA 1
ATOM 2791 C C . SER A 1 350 ? 32.408 15.493 -13.961 1.00 85.88 350 SER A C 1
ATOM 2793 O O . SER A 1 350 ? 33.237 16.400 -14.075 1.00 85.88 350 SER A O 1
ATOM 2795 N N . LYS A 1 351 ? 32.766 14.204 -13.945 1.00 86.50 351 LYS A N 1
ATOM 2796 C CA . LYS A 1 351 ? 34.126 13.704 -14.180 1.00 86.50 351 LYS A CA 1
ATOM 2797 C C . LYS A 1 351 ? 34.091 12.473 -15.070 1.00 86.50 351 LYS A C 1
ATOM 2799 O O . LYS A 1 351 ? 33.342 11.532 -14.815 1.00 86.50 351 LYS A O 1
ATOM 2804 N N . SER A 1 352 ? 34.962 12.460 -16.065 1.00 86.44 352 SER A N 1
ATOM 2805 C CA . SER A 1 352 ? 35.138 11.359 -16.999 1.00 86.44 352 SER A CA 1
ATOM 2806 C C . SER A 1 352 ? 36.154 10.337 -16.507 1.00 86.44 352 SER A C 1
ATOM 2808 O O . SER A 1 352 ? 37.106 10.633 -15.776 1.00 86.44 352 SER A O 1
ATOM 2810 N N . PHE A 1 353 ? 35.954 9.090 -16.927 1.00 83.75 353 PHE A N 1
ATOM 2811 C CA . PHE A 1 353 ? 36.882 8.000 -16.675 1.00 83.75 353 PHE A CA 1
ATOM 2812 C C . PHE A 1 353 ? 37.734 7.723 -17.913 1.00 83.75 353 PHE A C 1
ATOM 2814 O O . PHE A 1 353 ? 37.238 7.557 -19.029 1.00 83.75 353 PHE A O 1
ATOM 2821 N N . ASN A 1 354 ? 39.042 7.587 -17.704 1.00 83.44 354 ASN A N 1
ATOM 2822 C CA . ASN A 1 354 ? 39.970 7.149 -18.739 1.00 83.44 354 ASN A CA 1
ATOM 2823 C C . ASN A 1 354 ? 40.294 5.656 -18.570 1.00 83.44 354 ASN A C 1
ATOM 2825 O O . ASN A 1 354 ? 41.306 5.297 -17.970 1.00 83.44 354 ASN A O 1
ATOM 2829 N N . ILE A 1 355 ? 39.400 4.786 -19.053 1.00 81.81 355 ILE A N 1
ATOM 2830 C CA . ILE A 1 355 ? 39.489 3.325 -18.860 1.00 81.81 355 ILE A CA 1
ATOM 2831 C C . ILE A 1 355 ? 40.368 2.667 -19.934 1.00 81.81 355 ILE A C 1
ATOM 2833 O O . ILE A 1 355 ? 41.168 1.789 -19.616 1.00 81.81 355 ILE A O 1
ATOM 2837 N N . PHE A 1 356 ? 40.237 3.091 -21.196 1.00 82.12 356 PHE A N 1
ATOM 2838 C CA . PHE A 1 356 ? 40.915 2.465 -22.343 1.00 82.12 356 PHE A CA 1
ATOM 2839 C C . PHE A 1 356 ? 42.053 3.307 -22.944 1.00 82.12 356 PHE A C 1
ATOM 2841 O O . PHE A 1 356 ? 42.687 2.872 -23.905 1.00 82.12 356 PHE A O 1
ATOM 2848 N N . GLY A 1 357 ? 42.345 4.480 -22.373 1.00 79.50 357 GLY A N 1
ATOM 2849 C CA . GLY A 1 357 ? 43.210 5.487 -22.993 1.00 79.50 357 GLY A CA 1
ATOM 2850 C C . GLY A 1 357 ? 42.422 6.383 -23.954 1.00 79.50 357 GLY A C 1
ATOM 2851 O O . GLY A 1 357 ? 41.511 5.916 -24.635 1.00 79.50 357 GLY A O 1
ATOM 2852 N N . SER A 1 358 ? 42.765 7.672 -24.024 1.00 81.75 358 SER A N 1
ATOM 2853 C CA . SER A 1 358 ? 42.123 8.595 -24.964 1.00 81.75 358 SER A CA 1
ATOM 2854 C C . SER A 1 358 ? 42.513 8.265 -26.404 1.00 81.75 358 SER A C 1
ATOM 2856 O O . SER A 1 358 ? 43.678 7.979 -26.697 1.00 81.75 358 SER A O 1
ATOM 2858 N N . SER A 1 359 ? 41.546 8.335 -27.321 1.00 81.75 359 SER A N 1
ATOM 2859 C CA . SER A 1 359 ? 41.806 8.172 -28.761 1.00 81.75 359 SER A CA 1
ATOM 2860 C C . SER A 1 359 ? 42.439 9.429 -29.359 1.00 81.75 359 SER A C 1
ATOM 2862 O O . SER A 1 359 ? 43.047 9.382 -30.431 1.00 81.75 359 SER A O 1
ATOM 2864 N N . TRP A 1 360 ? 42.336 10.542 -28.633 1.00 81.06 360 TRP A N 1
ATOM 2865 C CA . TRP A 1 360 ? 43.012 11.795 -28.922 1.00 81.06 360 TRP A CA 1
ATOM 2866 C C . TRP A 1 360 ? 44.325 11.903 -28.154 1.00 81.06 360 TRP A C 1
ATOM 2868 O O . TRP A 1 360 ? 44.398 11.599 -26.959 1.00 81.06 360 TRP A O 1
ATOM 2878 N N . SER A 1 361 ? 45.375 12.357 -28.835 1.00 79.94 361 SER A N 1
ATOM 2879 C CA . SER A 1 361 ? 46.682 12.580 -28.231 1.00 79.94 361 SER A CA 1
ATOM 2880 C C . SER A 1 361 ? 47.230 13.959 -28.591 1.00 79.94 361 SER A C 1
ATOM 2882 O O . SER A 1 361 ? 47.271 14.360 -29.748 1.00 79.94 361 SER A O 1
ATOM 2884 N N . VAL A 1 362 ? 47.688 14.698 -27.579 1.00 78.19 362 VAL A N 1
ATOM 2885 C CA . VAL A 1 362 ? 48.236 16.056 -27.756 1.00 78.19 362 VAL A CA 1
ATOM 2886 C C . VAL A 1 362 ? 49.717 16.022 -28.172 1.00 78.19 362 VAL A C 1
ATOM 2888 O O . VAL A 1 362 ? 50.267 16.995 -28.676 1.00 78.19 362 VAL A O 1
ATOM 2891 N N . ARG A 1 363 ? 50.402 14.883 -27.996 1.00 77.56 363 ARG A N 1
ATOM 2892 C CA . ARG A 1 363 ? 51.853 14.755 -28.244 1.00 77.56 363 ARG A CA 1
ATOM 2893 C C . ARG A 1 363 ? 52.273 15.101 -29.687 1.00 77.56 363 ARG A C 1
ATOM 2895 O O . ARG A 1 363 ? 53.284 15.790 -29.833 1.00 77.56 363 ARG A O 1
ATOM 2902 N N . PRO A 1 364 ? 51.524 14.704 -30.733 1.00 75.62 364 PRO A N 1
ATOM 2903 C CA . PRO A 1 364 ? 51.874 15.013 -32.122 1.00 75.62 364 PRO A CA 1
ATOM 2904 C C . PRO A 1 364 ? 51.722 16.492 -32.494 1.00 75.62 364 PRO A C 1
ATOM 2906 O O . PRO A 1 364 ? 52.256 16.914 -33.516 1.00 75.62 364 PRO A O 1
ATOM 2909 N N . MET A 1 365 ? 51.074 17.303 -31.646 1.00 73.06 365 MET A N 1
ATOM 2910 C CA . MET A 1 365 ? 51.027 18.760 -31.820 1.00 73.06 365 MET A CA 1
ATOM 2911 C C . MET A 1 365 ? 52.340 19.467 -31.468 1.00 73.06 365 MET A C 1
ATOM 2913 O O . MET A 1 365 ? 52.538 20.600 -31.902 1.00 73.06 365 MET A O 1
ATOM 2917 N N . PHE A 1 366 ? 53.249 18.808 -30.738 1.00 73.56 366 PHE A N 1
ATOM 2918 C CA . PHE A 1 366 ? 54.546 19.369 -30.337 1.00 73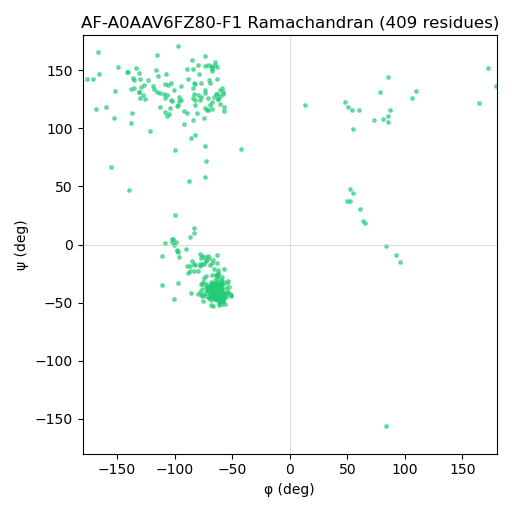.56 366 PHE A CA 1
ATOM 2919 C C . PHE A 1 366 ? 55.744 18.708 -31.041 1.00 73.56 366 PHE A C 1
ATOM 2921 O O . PHE A 1 366 ? 56.721 19.384 -31.350 1.00 73.56 366 PHE A O 1
ATOM 2928 N N . TYR A 1 367 ? 55.697 17.399 -31.315 1.00 66.25 367 TYR A N 1
ATOM 2929 C CA . TYR A 1 367 ? 56.822 16.643 -31.891 1.00 66.25 367 TYR A CA 1
ATOM 2930 C C . TYR A 1 367 ? 56.357 15.700 -33.016 1.00 66.25 367 TYR A C 1
ATOM 2932 O O . TYR A 1 367 ? 55.312 15.074 -32.847 1.00 66.25 367 TYR A O 1
ATOM 2940 N N . PRO A 1 368 ? 57.125 15.497 -34.116 1.00 62.41 368 PRO A N 1
ATOM 2941 C CA . PRO A 1 368 ? 58.409 16.120 -34.485 1.00 62.41 368 PRO A CA 1
ATOM 2942 C C . PRO A 1 368 ? 58.283 17.431 -35.295 1.00 62.41 368 PRO A C 1
ATOM 2944 O O . PRO A 1 368 ? 59.241 18.196 -35.353 1.00 62.41 368 PRO A O 1
ATOM 2947 N N . HIS A 1 369 ? 57.125 17.694 -35.912 1.00 65.25 369 HIS A N 1
ATOM 2948 C CA . HIS A 1 369 ? 56.839 18.885 -36.736 1.00 65.25 369 HIS A CA 1
ATOM 2949 C C . HIS A 1 369 ? 55.421 19.410 -36.468 1.00 65.25 369 HIS A C 1
ATOM 2951 O O . HIS A 1 369 ? 54.636 19.620 -37.391 1.00 65.25 369 HIS A O 1
ATOM 2957 N N . GLY A 1 370 ? 55.062 19.535 -35.192 1.00 67.81 370 GLY A N 1
ATOM 2958 C CA . GLY A 1 370 ? 53.751 20.036 -34.802 1.00 67.81 370 GLY A CA 1
ATOM 2959 C C . GLY A 1 370 ? 53.665 21.571 -34.867 1.00 67.81 370 GLY A C 1
ATOM 2960 O O . GLY A 1 370 ? 54.693 22.246 -34.767 1.00 67.81 370 GLY A O 1
ATOM 2961 N N . PRO A 1 371 ? 52.464 22.147 -35.050 1.00 72.38 371 PRO A N 1
ATOM 2962 C CA . PRO A 1 371 ? 52.269 23.594 -35.160 1.00 72.38 371 PRO A CA 1
ATOM 2963 C C . PRO A 1 371 ? 52.415 24.343 -33.823 1.00 72.38 371 PRO A C 1
ATOM 2965 O O . PRO A 1 371 ? 52.448 25.573 -33.825 1.00 72.38 371 PRO A O 1
ATOM 2968 N N . TRP A 1 372 ? 52.476 23.643 -32.682 1.00 77.25 372 TRP A N 1
ATOM 2969 C CA . TRP A 1 372 ? 52.533 24.270 -31.360 1.00 77.25 372 TRP A CA 1
ATOM 2970 C C . TRP A 1 372 ? 53.970 24.394 -30.851 1.00 77.25 372 TRP A C 1
ATOM 2972 O O . TRP A 1 372 ? 54.718 23.423 -30.762 1.00 77.25 372 TRP A O 1
ATOM 2982 N N . THR A 1 373 ? 54.341 25.617 -30.471 1.00 78.50 373 THR A N 1
ATOM 2983 C CA . THR A 1 373 ? 55.628 25.967 -29.851 1.00 78.50 373 THR A CA 1
ATOM 2984 C C . THR A 1 373 ? 55.390 26.464 -28.419 1.00 78.50 373 THR A C 1
ATOM 2986 O O . THR A 1 373 ? 54.271 26.829 -28.054 1.00 78.50 373 THR A O 1
ATOM 2989 N N . ASN A 1 374 ? 56.427 26.512 -27.581 1.00 77.56 374 ASN A N 1
ATOM 2990 C CA . ASN A 1 374 ? 56.289 26.990 -26.200 1.00 77.56 374 ASN A CA 1
ATOM 2991 C C . ASN A 1 374 ? 55.727 28.431 -26.128 1.00 77.56 374 ASN A C 1
ATOM 2993 O O . ASN A 1 374 ? 54.926 28.749 -25.254 1.00 77.56 374 ASN A O 1
ATOM 2997 N N . ASP A 1 375 ? 56.043 29.271 -27.118 1.00 76.69 375 ASP A N 1
ATOM 2998 C CA . ASP A 1 375 ? 55.524 30.642 -27.217 1.00 76.69 375 ASP A CA 1
ATOM 2999 C C . ASP A 1 375 ? 54.010 30.691 -27.496 1.00 76.69 375 ASP A C 1
ATOM 3001 O O . ASP A 1 375 ? 53.305 31.542 -26.957 1.00 76.69 375 ASP A O 1
ATOM 3005 N N . THR A 1 376 ? 53.475 29.747 -28.283 1.00 76.50 376 THR A N 1
ATOM 3006 C CA . THR A 1 376 ? 52.029 29.669 -28.567 1.00 76.50 376 THR A CA 1
ATOM 3007 C C . THR A 1 376 ? 51.222 29.167 -27.371 1.00 76.50 376 THR A C 1
ATOM 3009 O O . THR A 1 376 ? 50.061 29.536 -27.233 1.00 76.50 376 THR A O 1
ATOM 3012 N N . LEU A 1 377 ? 51.841 28.366 -26.494 1.00 77.50 377 LEU A N 1
ATOM 3013 C CA . LEU A 1 377 ? 51.228 27.888 -25.252 1.00 77.50 377 LEU A CA 1
ATOM 3014 C C . LEU A 1 377 ? 51.105 29.011 -24.210 1.00 77.50 377 LEU A C 1
ATOM 3016 O O . LEU A 1 377 ? 50.130 29.063 -23.472 1.00 77.50 377 LEU A O 1
ATOM 3020 N N . HIS A 1 378 ? 52.085 29.919 -24.160 1.00 77.19 378 HIS A N 1
ATOM 3021 C CA . HIS A 1 378 ? 52.077 31.051 -23.232 1.00 77.19 378 HIS A CA 1
ATOM 3022 C C . HIS A 1 378 ? 51.333 32.287 -23.766 1.00 77.19 378 HIS A C 1
ATOM 3024 O O . HIS A 1 378 ? 50.906 33.122 -22.972 1.00 77.19 378 HIS A O 1
ATOM 3030 N N . GLY A 1 379 ? 51.181 32.417 -25.090 1.00 78.38 379 GLY A N 1
ATOM 3031 C CA . GLY A 1 379 ? 50.526 33.563 -25.729 1.00 78.38 379 GLY A CA 1
ATOM 3032 C C . GLY A 1 379 ? 49.009 33.442 -25.905 1.00 78.38 379 GLY A C 1
ATOM 3033 O O . GLY A 1 379 ? 48.334 34.467 -25.978 1.00 78.38 379 GLY A O 1
ATOM 3034 N N . ASN A 1 380 ? 48.464 32.222 -25.957 1.00 78.19 380 ASN A N 1
ATOM 3035 C CA . ASN A 1 380 ? 47.053 31.980 -26.266 1.00 78.19 380 ASN A CA 1
ATOM 3036 C C . ASN A 1 380 ? 46.326 31.301 -25.099 1.00 78.19 380 ASN A C 1
ATOM 3038 O O . ASN A 1 380 ? 46.803 30.309 -24.560 1.00 78.19 380 ASN A O 1
ATOM 3042 N N . ALA A 1 381 ? 45.139 31.807 -24.750 1.00 75.44 381 ALA A N 1
ATOM 3043 C CA . ALA A 1 381 ? 44.298 31.236 -23.693 1.00 75.44 381 ALA A CA 1
ATOM 3044 C C . ALA A 1 381 ? 43.499 29.996 -24.142 1.00 75.44 381 ALA A C 1
ATOM 3046 O O . ALA A 1 381 ? 43.119 29.187 -23.306 1.00 75.44 381 ALA A O 1
ATOM 3047 N N . HIS A 1 382 ? 43.264 29.837 -25.449 1.00 77.88 382 HIS A N 1
ATOM 3048 C CA . HIS A 1 382 ? 42.545 28.699 -26.023 1.00 77.88 382 HIS A CA 1
ATOM 3049 C C . HIS A 1 382 ? 43.357 28.090 -27.167 1.00 77.88 382 HIS A C 1
ATOM 3051 O O . HIS A 1 382 ? 43.890 28.814 -28.013 1.00 77.88 382 HIS A O 1
ATOM 3057 N N . LEU A 1 383 ? 43.440 26.761 -27.195 1.00 79.69 383 LEU A N 1
ATOM 3058 C CA . LEU A 1 383 ? 44.152 25.986 -28.209 1.00 79.69 383 LEU A CA 1
ATOM 3059 C C . LEU A 1 383 ? 43.202 24.946 -28.804 1.00 79.69 383 LEU A C 1
ATOM 3061 O O . LEU A 1 383 ? 42.454 24.307 -28.073 1.00 79.69 383 LEU A O 1
ATOM 3065 N N . GLN A 1 384 ? 43.241 24.772 -30.126 1.00 79.94 384 GLN A N 1
ATOM 3066 C CA . GLN A 1 384 ? 42.367 23.843 -30.843 1.00 79.94 384 GLN A CA 1
ATOM 3067 C C . GLN A 1 384 ? 43.166 22.683 -31.436 1.00 79.94 384 GLN A C 1
ATOM 3069 O O . GLN A 1 384 ? 44.162 22.896 -32.131 1.00 79.94 384 GLN A O 1
ATOM 3074 N N . LEU A 1 385 ? 42.699 21.458 -31.197 1.00 78.44 385 LEU A N 1
ATOM 3075 C CA . LEU A 1 385 ? 43.263 20.254 -31.793 1.00 78.44 385 LEU A CA 1
ATOM 3076 C C . LEU A 1 385 ? 42.799 20.112 -33.253 1.00 78.44 385 LEU A C 1
ATOM 3078 O O . LEU A 1 385 ? 41.605 20.153 -33.542 1.00 78.44 385 LEU A O 1
ATOM 3082 N N . ASP A 1 386 ? 43.745 19.953 -34.180 1.00 78.31 386 ASP A N 1
ATOM 3083 C CA . ASP A 1 386 ? 43.465 19.711 -35.596 1.00 78.31 386 ASP A CA 1
ATOM 3084 C C . ASP A 1 386 ? 43.410 18.194 -35.864 1.00 78.31 386 ASP A C 1
ATOM 3086 O O . ASP A 1 386 ? 44.437 17.515 -35.729 1.00 78.31 386 ASP A O 1
ATOM 3090 N N . PRO A 1 387 ? 42.245 17.637 -36.254 1.00 78.06 387 PRO A N 1
ATOM 3091 C CA . PRO A 1 387 ? 42.104 16.212 -36.546 1.00 78.06 387 PRO A CA 1
ATOM 3092 C C . PRO A 1 387 ? 42.871 15.758 -37.796 1.00 78.06 387 PRO A C 1
ATOM 3094 O O . PRO A 1 387 ? 43.056 14.556 -37.985 1.00 78.06 387 PRO A O 1
ATOM 3097 N N . ALA A 1 388 ? 43.304 16.679 -38.665 1.00 78.94 388 ALA A N 1
ATOM 3098 C CA . ALA A 1 388 ? 44.025 16.349 -39.893 1.00 78.94 388 ALA A CA 1
ATOM 3099 C C . ALA A 1 388 ? 45.506 15.998 -39.654 1.00 78.94 388 ALA A C 1
ATOM 3101 O O . ALA A 1 388 ? 46.149 15.407 -40.527 1.00 78.94 388 ALA A O 1
ATOM 3102 N N . VAL A 1 389 ? 46.059 16.341 -38.484 1.00 78.12 389 VAL A N 1
ATOM 3103 C CA . VAL A 1 389 ? 47.460 16.066 -38.139 1.00 78.12 389 VAL A CA 1
ATOM 3104 C C . VAL A 1 389 ? 47.624 14.588 -37.745 1.00 78.12 389 VAL A C 1
ATOM 3106 O O . VAL A 1 389 ? 46.952 14.108 -36.825 1.00 78.12 389 VAL A O 1
ATOM 3109 N N . PRO A 1 390 ? 48.532 13.833 -38.398 1.00 74.06 390 PRO A N 1
ATOM 3110 C CA . PRO A 1 390 ? 48.689 12.404 -38.151 1.00 74.06 390 PRO A CA 1
ATOM 3111 C C . PRO A 1 390 ? 49.129 12.127 -36.708 1.00 74.06 390 PRO A C 1
ATOM 3113 O O . PRO A 1 390 ? 50.145 12.635 -36.238 1.00 74.06 390 PRO A O 1
ATOM 3116 N N . GLY A 1 391 ? 48.356 11.290 -36.013 1.00 73.31 391 GLY A N 1
ATOM 3117 C CA . GLY A 1 391 ? 48.588 10.899 -34.621 1.00 73.31 391 GLY A CA 1
ATOM 3118 C C . GLY A 1 391 ? 47.814 11.719 -33.583 1.00 73.31 391 GLY A C 1
ATOM 3119 O O . GLY A 1 391 ? 47.714 11.270 -32.440 1.00 73.31 391 GLY A O 1
ATOM 3120 N N . VAL A 1 392 ? 47.249 12.881 -33.943 1.00 75.62 392 VAL A N 1
ATOM 3121 C CA . VAL A 1 392 ? 46.376 13.647 -33.029 1.00 75.62 392 VAL A CA 1
ATOM 3122 C C . VAL A 1 392 ? 45.094 12.871 -32.755 1.00 75.62 392 VAL A C 1
ATOM 3124 O O . VAL A 1 392 ? 44.702 12.723 -31.602 1.00 75.62 392 VAL A O 1
ATOM 3127 N N . PHE A 1 393 ? 44.515 12.284 -33.800 1.00 80.00 393 PHE A N 1
ATOM 3128 C CA . PHE A 1 393 ? 43.481 11.263 -33.698 1.00 80.00 393 PHE A CA 1
ATOM 3129 C C . PHE A 1 393 ? 44.080 9.896 -34.055 1.00 80.00 393 PHE A C 1
ATOM 3131 O O . PHE A 1 393 ? 44.722 9.746 -35.097 1.00 80.00 393 PHE A O 1
ATOM 3138 N N . SER A 1 394 ? 43.883 8.888 -33.199 1.00 71.62 394 SER A N 1
ATOM 3139 C CA . SER A 1 394 ? 44.412 7.527 -33.395 1.00 71.62 394 SER A CA 1
ATOM 3140 C C . SER A 1 394 ? 43.794 6.787 -34.592 1.00 71.62 394 SER A C 1
ATOM 3142 O O . SER A 1 394 ? 44.329 5.767 -35.025 1.00 71.62 394 SER A O 1
ATOM 3144 N N . GLY A 1 395 ? 42.688 7.300 -35.146 1.00 73.44 395 GLY A N 1
ATOM 3145 C CA . GLY A 1 395 ? 41.974 6.720 -36.287 1.00 73.44 395 GLY A CA 1
ATOM 3146 C C . GLY A 1 395 ? 40.848 5.756 -35.901 1.00 73.44 395 GLY A C 1
ATOM 3147 O O . GLY A 1 395 ? 40.063 5.375 -36.767 1.00 73.44 395 GLY A O 1
ATOM 3148 N N . SER A 1 396 ? 40.728 5.390 -34.621 1.00 79.56 396 SER A N 1
ATOM 3149 C CA . SER A 1 396 ? 39.649 4.544 -34.095 1.00 79.56 396 SER A CA 1
ATOM 3150 C C . SER A 1 396 ? 38.823 5.294 -33.046 1.00 79.56 396 SER A C 1
ATOM 3152 O O . SER A 1 396 ? 39.421 5.942 -32.186 1.00 79.56 396 SER A O 1
ATOM 3154 N N . PRO A 1 397 ? 37.480 5.204 -33.068 1.00 83.19 397 PRO A N 1
ATOM 3155 C CA . PRO A 1 397 ? 36.648 5.787 -32.019 1.00 83.19 397 PRO A CA 1
ATOM 3156 C C . PRO A 1 397 ? 36.890 5.100 -30.669 1.00 83.19 397 PRO A C 1
ATOM 3158 O O . PRO A 1 397 ? 37.311 3.940 -30.621 1.00 83.19 397 PRO A O 1
ATOM 3161 N N . TYR A 1 398 ? 36.586 5.810 -29.577 1.00 84.25 398 TYR A N 1
ATOM 3162 C CA . TYR A 1 398 ? 36.704 5.265 -28.228 1.00 84.25 398 TYR A CA 1
ATOM 3163 C C . TYR A 1 398 ? 35.838 3.994 -28.092 1.00 84.25 398 TYR A C 1
ATOM 3165 O O . TYR A 1 398 ? 34.673 4.012 -28.500 1.00 84.25 398 TYR A O 1
ATOM 3173 N N . PRO A 1 399 ? 36.370 2.878 -27.553 1.00 84.75 399 PRO A N 1
ATOM 3174 C CA . PRO A 1 399 ? 35.676 1.587 -27.595 1.00 84.75 399 PRO A CA 1
ATOM 3175 C C . PRO A 1 399 ? 34.328 1.534 -26.864 1.00 84.75 399 PRO A C 1
ATOM 3177 O O . PRO A 1 399 ? 33.509 0.668 -27.170 1.00 84.75 399 PRO A O 1
ATOM 3180 N N . PHE A 1 400 ? 34.100 2.406 -25.879 1.00 87.06 400 PHE A N 1
ATOM 3181 C CA . PHE A 1 400 ? 32.898 2.376 -25.052 1.00 87.06 400 PHE A CA 1
ATOM 3182 C C . PHE A 1 400 ? 32.552 3.765 -24.508 1.00 87.06 400 PHE A C 1
ATOM 3184 O O . PHE A 1 400 ? 33.224 4.262 -23.611 1.00 87.06 400 PHE A O 1
ATOM 3191 N N . GLY A 1 401 ? 31.483 4.366 -25.030 1.00 85.81 401 GLY A N 1
ATOM 3192 C CA . GLY A 1 401 ? 31.007 5.681 -24.605 1.00 85.81 401 GLY A CA 1
ATOM 3193 C C . GLY A 1 401 ? 31.729 6.854 -25.274 1.00 85.81 401 GLY A C 1
ATOM 3194 O O . GLY A 1 401 ? 32.252 6.717 -26.382 1.00 85.81 401 GLY A O 1
ATOM 3195 N N . ILE A 1 402 ? 31.724 8.014 -24.615 1.00 86.69 402 ILE A N 1
ATOM 3196 C CA . ILE A 1 402 ? 32.356 9.251 -25.098 1.00 86.69 402 ILE A CA 1
ATOM 3197 C C . ILE A 1 402 ? 33.825 9.316 -24.643 1.00 86.69 402 ILE A C 1
ATOM 3199 O O . ILE A 1 402 ? 34.171 8.891 -23.538 1.00 86.69 402 ILE A O 1
ATOM 3203 N N . ASP A 1 403 ? 34.704 9.831 -25.509 1.00 84.50 403 ASP A N 1
ATOM 3204 C CA . ASP A 1 403 ? 36.131 9.980 -25.199 1.00 84.50 403 ASP A CA 1
ATOM 3205 C C . ASP A 1 403 ? 36.331 10.975 -24.037 1.00 84.50 403 ASP A C 1
ATOM 3207 O O . ASP A 1 403 ? 35.812 12.088 -24.111 1.00 84.50 403 ASP A O 1
ATOM 3211 N N . PRO A 1 404 ? 37.100 10.631 -22.986 1.00 82.69 404 PRO A N 1
ATOM 3212 C CA . PRO A 1 404 ? 37.350 11.528 -21.851 1.00 82.69 404 PRO A CA 1
ATOM 3213 C C . PRO A 1 404 ? 37.977 12.880 -22.238 1.00 82.69 404 PRO A C 1
ATOM 3215 O O . PRO A 1 404 ? 37.874 13.846 -21.485 1.00 82.69 404 PRO A O 1
ATOM 3218 N N . VAL A 1 405 ? 38.617 12.989 -23.410 1.00 79.75 405 VAL A N 1
ATOM 3219 C CA . VAL A 1 405 ? 39.204 14.257 -23.877 1.00 79.75 405 VAL A CA 1
ATOM 3220 C C . VAL A 1 405 ? 38.153 15.345 -24.109 1.00 79.75 405 VAL A C 1
ATOM 3222 O O . VAL A 1 405 ? 38.467 16.518 -23.917 1.00 79.75 405 VAL A O 1
ATOM 3225 N N . SER A 1 406 ? 36.898 14.993 -24.411 1.00 70.56 406 SER A N 1
ATOM 3226 C CA . SER A 1 406 ? 35.845 15.993 -24.634 1.00 70.56 406 SER A CA 1
ATOM 3227 C C . SER A 1 406 ? 35.478 16.803 -23.385 1.00 70.56 406 SER A C 1
ATOM 3229 O O . SER A 1 406 ? 34.927 17.890 -23.515 1.00 70.56 406 SER A O 1
ATOM 3231 N N . GLU A 1 407 ? 35.770 16.311 -22.175 1.00 68.25 407 GLU A N 1
ATOM 3232 C CA . GLU A 1 407 ? 35.579 17.092 -20.941 1.00 68.25 407 GLU A CA 1
ATOM 3233 C C . GLU A 1 407 ? 36.685 18.149 -20.769 1.00 68.25 407 GLU A C 1
ATOM 3235 O O . GLU A 1 407 ? 36.438 19.245 -20.269 1.00 68.25 407 GLU A O 1
ATOM 3240 N N . GLY A 1 408 ? 37.910 17.835 -21.205 1.00 58.66 408 GLY A N 1
ATOM 3241 C CA . GLY A 1 408 ? 39.073 18.715 -21.078 1.00 58.66 408 GLY A CA 1
ATOM 3242 C C . GLY A 1 408 ? 39.125 19.855 -22.098 1.00 58.66 408 GLY A C 1
ATOM 3243 O O . GLY A 1 408 ? 39.827 20.827 -21.858 1.00 58.66 408 GLY A O 1
ATOM 3244 N N . GLU A 1 409 ? 38.392 19.764 -23.212 1.00 53.19 409 GLU A N 1
ATOM 3245 C CA . GLU A 1 409 ? 38.324 20.824 -24.235 1.00 53.19 409 GLU A CA 1
ATOM 3246 C C . GLU A 1 409 ? 37.400 22.001 -23.852 1.00 53.19 409 GLU A C 1
ATOM 3248 O O . GLU A 1 409 ? 37.377 23.014 -24.551 1.00 53.19 409 GLU A O 1
ATOM 3253 N N . ALA A 1 410 ? 36.638 21.889 -22.756 1.00 39.28 410 ALA A N 1
ATOM 3254 C CA . ALA A 1 410 ? 35.661 22.893 -22.317 1.00 39.28 410 ALA A CA 1
ATOM 3255 C C . ALA A 1 410 ? 36.144 23.827 -21.181 1.00 39.28 410 ALA A C 1
ATOM 3257 O O . ALA A 1 410 ? 35.385 24.703 -20.757 1.00 39.28 410 ALA A O 1
ATOM 3258 N N . LEU A 1 411 ? 37.378 23.656 -20.692 1.00 33.47 411 LEU A N 1
ATOM 3259 C CA . LEU A 1 411 ? 38.045 24.515 -19.697 1.00 33.47 411 LEU A CA 1
ATOM 3260 C C . LEU A 1 411 ? 39.283 25.163 -20.316 1.00 33.47 411 LEU A C 1
ATOM 3262 O O . LEU A 1 411 ? 39.532 26.345 -19.984 1.00 33.47 411 LEU A O 1
#

pLDDT: mean 80.13, std 17.38, range [24.48, 96.31]

Radius of gyration: 46.39 Å; Cα contacts (8 Å, |Δi|>4): 269; chains: 1; bounding box: 99×89×137 Å

Sequence (411 aa):
MMKSDIAVAKGSDTERVPCPRDVFELESTLEKLEQELREINSNQDTLKHNFTELMEMKYLLQMAEDFFEQAECQLSVSELPSEDSITLTTSSRMARRTSSIASHTGPLKLGFVAGVIRHERFLSFEKILWRLFHGNFVLRHAEIQIQEEENNTILKKTEEYRQNVLTAAAGHIQDWSTKVRKMKAVYYTLNLCNIDITQKLIVAEIWCPVSDLASVQAALMKGSEQSGCSVNPVLNRIPTSHTPPTFNRTNAFTAAFQSIIDAYGVADYQEINPAPYTIVTFPFLFAIMFGDCGHGLVMSLLAVWVIYQEEHFRHLKNELIDVLVGGRYILLLMGLFSIYTGLIYNDCFSKSFNIFGSSWSVRPMFYPHGPWTNDTLHGNAHLQLDPAVPGVFSGSPYPFGIDPVSEGEAL

Organism: NCBI:txid278164

Nearest PDB structures (foldseek):
  9brc-assembly1_a  TM=7.976E-01  e=5.212E-28  Rattus norvegicus
  7u4t-assembly1_R  TM=7.452E-01  e=6.823E-28  Homo sapiens
  9bru-assembly1_a  TM=7.766E-01  e=3.711E-25  Mus musculus
  7tap-assembly1_A  TM=6.700E-01  e=1.396E-17  Saccharomyces cerevisiae
  7uwb-assembly1_a  TM=7.720E-01  e=1.952E-16  Citrus x limon

Mean predicted aligned error: 14.91 Å